Protein AF-A0A7S4Q7N1-F1 (afdb_monomer_lite)

Structure (mmCIF, N/CA/C/O backbone):
data_AF-A0A7S4Q7N1-F1
#
_entry.id   AF-A0A7S4Q7N1-F1
#
loop_
_atom_site.group_PDB
_atom_site.id
_atom_site.type_symbol
_atom_site.label_atom_id
_atom_site.label_alt_id
_atom_site.label_comp_id
_atom_site.label_asym_id
_atom_site.label_entity_id
_atom_site.label_seq_id
_atom_site.pdbx_PDB_ins_code
_atom_site.Cartn_x
_atom_site.Cartn_y
_atom_site.Cartn_z
_atom_site.occupancy
_atom_site.B_iso_or_equiv
_atom_site.auth_seq_id
_atom_site.auth_comp_id
_atom_site.auth_asym_id
_atom_site.auth_atom_id
_atom_site.pdbx_PDB_model_num
ATOM 1 N N . ASN A 1 1 ? 5.686 21.130 -49.879 1.00 74.50 1 ASN A N 1
ATOM 2 C CA . ASN A 1 1 ? 5.325 19.718 -49.635 1.00 74.50 1 ASN A CA 1
ATOM 3 C C . ASN A 1 1 ? 6.150 19.139 -48.508 1.00 74.50 1 ASN A C 1
ATOM 5 O O . ASN A 1 1 ? 7.358 18.974 -48.653 1.00 74.50 1 ASN A O 1
ATOM 9 N N . VAL A 1 2 ? 5.500 18.825 -47.394 1.00 86.25 2 VAL A N 1
ATOM 10 C CA . VAL A 1 2 ? 6.123 18.150 -46.251 1.00 86.25 2 VAL A CA 1
ATOM 11 C C . VAL A 1 2 ? 6.471 16.712 -46.633 1.00 86.25 2 VAL A C 1
ATOM 13 O O . VAL A 1 2 ? 5.624 15.961 -47.118 1.00 86.25 2 VAL A O 1
ATOM 16 N N . SER A 1 3 ? 7.726 16.316 -46.416 1.00 91.81 3 SER A N 1
ATOM 17 C CA . SER A 1 3 ? 8.141 14.916 -46.527 1.00 91.81 3 SER A CA 1
ATOM 18 C C . SER A 1 3 ? 7.832 14.152 -45.236 1.00 91.81 3 SER A C 1
ATOM 20 O O . SER A 1 3 ? 7.686 14.745 -44.166 1.00 91.81 3 SER A O 1
ATOM 22 N N . ARG A 1 4 ? 7.817 12.815 -45.309 1.00 90.56 4 ARG A N 1
ATOM 23 C CA . ARG A 1 4 ? 7.692 11.955 -44.121 1.00 90.56 4 ARG A CA 1
ATOM 24 C C . ARG A 1 4 ? 8.751 12.284 -43.061 1.00 90.56 4 ARG A C 1
ATOM 26 O O . ARG A 1 4 ? 8.443 12.287 -41.875 1.00 90.56 4 ARG A O 1
ATOM 33 N N . ASN A 1 5 ? 9.977 12.580 -43.496 1.00 92.62 5 ASN A N 1
ATOM 34 C CA . ASN A 1 5 ? 11.089 12.906 -42.605 1.00 92.62 5 ASN A CA 1
ATOM 35 C C . ASN A 1 5 ? 10.894 14.274 -41.940 1.00 92.62 5 ASN A C 1
ATOM 37 O O . ASN A 1 5 ? 11.174 14.409 -40.755 1.00 92.62 5 ASN A O 1
ATOM 41 N N . CYS A 1 6 ? 10.362 15.263 -42.670 1.00 91.00 6 CYS A N 1
ATOM 42 C CA . CYS A 1 6 ? 10.021 16.571 -42.105 1.00 91.00 6 CYS A CA 1
ATOM 43 C C . CYS A 1 6 ? 8.947 16.436 -41.020 1.00 91.00 6 CYS A C 1
ATOM 45 O O . CYS A 1 6 ? 9.112 16.974 -39.932 1.00 91.00 6 CYS A O 1
ATOM 47 N N . TYR A 1 7 ? 7.890 15.661 -41.282 1.00 91.38 7 TYR A N 1
ATOM 48 C CA . TYR A 1 7 ? 6.860 15.405 -40.277 1.00 91.38 7 TYR A CA 1
ATOM 49 C C . TYR A 1 7 ? 7.403 14.662 -39.060 1.00 91.38 7 TYR A C 1
ATOM 51 O O . TYR A 1 7 ? 7.114 15.050 -37.936 1.00 91.38 7 TYR A O 1
ATOM 59 N N . GLN A 1 8 ? 8.238 13.641 -39.265 1.00 93.25 8 GLN A N 1
ATOM 60 C CA . GLN A 1 8 ? 8.890 12.945 -38.158 1.00 93.25 8 GLN A CA 1
ATOM 61 C C . GLN A 1 8 ? 9.752 13.893 -37.311 1.00 93.25 8 GLN A C 1
ATOM 63 O O . GLN A 1 8 ? 9.758 13.759 -36.091 1.00 93.25 8 GLN A O 1
ATOM 68 N N . ALA A 1 9 ? 10.486 14.815 -37.940 1.00 91.88 9 ALA A N 1
ATOM 69 C CA . ALA A 1 9 ? 11.325 15.779 -37.236 1.00 91.88 9 ALA A CA 1
ATOM 70 C C . ALA A 1 9 ? 10.483 16.735 -36.378 1.00 91.88 9 ALA A C 1
ATOM 72 O O . ALA A 1 9 ? 10.693 16.786 -35.171 1.00 91.88 9 ALA A O 1
ATOM 73 N N . VAL A 1 10 ? 9.477 17.388 -36.974 1.00 90.12 10 VAL A N 1
ATOM 74 C CA . VAL A 1 10 ? 8.550 18.289 -36.258 1.00 90.12 10 VAL A CA 1
ATOM 75 C C . VAL A 1 10 ? 7.810 17.551 -35.143 1.00 90.12 10 VAL A C 1
ATOM 77 O O . VAL A 1 10 ? 7.649 18.059 -34.039 1.00 90.12 10 VAL A O 1
ATOM 80 N N . TRP A 1 11 ? 7.394 16.311 -35.396 1.00 91.44 11 TRP A N 1
ATOM 81 C CA . TRP A 1 11 ? 6.750 15.494 -34.379 1.00 91.44 11 TRP A CA 1
ATOM 82 C C . TRP A 1 11 ? 7.676 15.225 -33.192 1.00 91.44 11 TRP A C 1
ATOM 84 O O . TRP A 1 11 ? 7.287 15.454 -32.054 1.00 91.44 11 TRP A O 1
ATOM 94 N N . LYS A 1 12 ? 8.907 14.767 -33.439 1.00 88.00 12 LYS A N 1
ATOM 95 C CA . LYS A 1 12 ? 9.890 14.469 -32.384 1.00 88.00 12 LYS A CA 1
ATOM 96 C C . LYS A 1 12 ? 10.340 15.692 -31.590 1.00 88.00 12 LYS A C 1
ATOM 98 O O . LYS A 1 12 ? 10.918 15.512 -30.529 1.00 88.00 12 LYS A O 1
ATOM 103 N N . GLU A 1 13 ? 10.124 16.894 -32.108 1.00 88.19 13 GLU A N 1
ATOM 104 C CA . GLU A 1 13 ? 10.397 18.143 -31.397 1.00 88.19 13 GLU A CA 1
ATOM 105 C C . GLU A 1 13 ? 9.307 18.473 -30.365 1.00 88.19 13 GLU A C 1
ATOM 107 O O . GLU A 1 13 ? 9.577 19.089 -29.334 1.00 88.19 13 GLU A O 1
ATOM 112 N N . HIS A 1 14 ? 8.063 18.057 -30.618 1.00 84.81 14 HIS A N 1
ATOM 113 C CA . HIS A 1 14 ? 6.909 18.470 -29.814 1.00 84.81 14 HIS A CA 1
ATOM 114 C C . HIS A 1 14 ? 6.226 17.329 -29.049 1.00 84.81 14 HIS A C 1
ATOM 116 O O . HIS A 1 14 ? 5.487 17.595 -28.091 1.00 84.81 14 HIS A O 1
ATOM 122 N N . CYS A 1 15 ? 6.462 16.082 -29.450 1.00 83.38 15 CYS A N 1
ATOM 123 C CA . CYS A 1 15 ? 5.737 14.899 -29.007 1.00 83.38 15 CYS A CA 1
ATOM 124 C C . CYS A 1 15 ? 6.675 13.800 -28.484 1.00 83.38 15 CYS A C 1
ATOM 126 O O . CYS A 1 15 ? 7.610 13.380 -29.161 1.00 83.38 15 CYS A O 1
ATOM 128 N N . ALA A 1 16 ? 6.321 13.246 -27.324 1.00 81.62 16 ALA A N 1
ATOM 129 C CA . ALA A 1 16 ? 7.003 12.150 -26.630 1.00 81.62 16 ALA A CA 1
ATOM 130 C C . ALA A 1 16 ? 6.598 10.734 -27.103 1.00 81.62 16 ALA A C 1
ATOM 132 O O . ALA A 1 16 ? 7.127 9.726 -26.636 1.00 81.62 16 ALA A O 1
ATOM 133 N N . THR A 1 17 ? 5.604 10.620 -27.987 1.00 80.38 17 THR A N 1
ATOM 134 C CA . THR A 1 17 ? 5.050 9.331 -28.452 1.00 80.38 17 THR A CA 1
ATOM 135 C C . THR A 1 17 ? 5.474 9.015 -29.886 1.00 80.38 17 THR A C 1
ATOM 137 O O . THR A 1 17 ? 5.684 9.935 -30.670 1.00 80.38 17 THR A O 1
ATOM 140 N N . GLU A 1 18 ? 5.508 7.747 -30.311 1.00 80.56 18 GLU A N 1
ATOM 141 C CA . GLU A 1 18 ? 5.941 7.357 -31.673 1.00 80.56 18 GLU A CA 1
ATOM 142 C C . GLU A 1 18 ? 4.778 7.172 -32.679 1.00 80.56 18 GLU A C 1
ATOM 144 O O . GLU A 1 18 ? 4.959 6.594 -33.752 1.00 80.56 18 GLU A O 1
ATOM 149 N N . TYR A 1 19 ? 3.581 7.699 -32.387 1.00 81.62 19 TYR A N 1
ATOM 150 C CA . TYR A 1 19 ? 2.383 7.572 -33.244 1.00 81.62 19 TYR A CA 1
ATOM 151 C C . TYR A 1 19 ? 2.437 8.298 -34.590 1.00 81.62 19 TYR A C 1
ATOM 153 O O . TYR A 1 19 ? 1.539 8.141 -35.421 1.00 81.62 19 TYR A O 1
ATOM 161 N N . TRP A 1 20 ? 3.494 9.066 -34.854 1.00 86.81 20 TRP A N 1
ATOM 162 C CA . TRP A 1 20 ? 3.634 9.813 -36.100 1.00 86.81 20 TRP A CA 1
ATOM 163 C C . TRP A 1 20 ? 3.539 8.917 -37.340 1.00 86.81 20 TRP A C 1
ATOM 165 O O . TRP A 1 20 ? 3.073 9.370 -38.379 1.00 86.81 20 TRP A O 1
ATOM 175 N N . GLN A 1 21 ? 3.940 7.643 -37.261 1.00 87.12 21 GLN A N 1
ATOM 176 C CA . GLN A 1 21 ? 3.854 6.726 -38.403 1.00 87.12 21 GLN A CA 1
ATOM 177 C C . GLN A 1 21 ? 2.408 6.409 -38.783 1.00 87.12 21 GLN A C 1
ATOM 179 O O . GLN A 1 21 ? 2.075 6.415 -39.969 1.00 87.12 21 GLN A O 1
ATOM 184 N N . ASP A 1 22 ? 1.565 6.158 -37.784 1.00 85.00 22 ASP A N 1
ATOM 185 C CA . ASP A 1 22 ? 0.159 5.813 -37.977 1.00 85.00 22 ASP A CA 1
ATOM 186 C C . ASP A 1 22 ? -0.614 7.026 -38.504 1.00 85.00 22 ASP A C 1
ATOM 188 O O . ASP A 1 22 ? -1.329 6.925 -39.503 1.00 85.00 22 ASP A O 1
ATOM 192 N N . ILE A 1 23 ? -0.369 8.204 -37.922 1.00 87.25 23 ILE A N 1
ATOM 193 C CA . ILE A 1 23 ? -0.980 9.464 -38.368 1.00 87.25 23 ILE A CA 1
ATOM 194 C C . ILE A 1 23 ? -0.489 9.841 -39.762 1.00 87.25 23 ILE A C 1
ATOM 196 O O . ILE A 1 23 ? -1.289 10.225 -40.608 1.00 87.25 23 ILE A O 1
ATOM 200 N N . TRP A 1 24 ? 0.806 9.682 -40.049 1.00 89.94 24 TRP A N 1
ATOM 201 C CA . TRP A 1 24 ? 1.329 9.912 -41.392 1.00 89.94 24 TRP A CA 1
ATOM 202 C C . TRP A 1 24 ? 0.653 8.992 -42.405 1.00 89.94 24 TRP A C 1
ATOM 204 O O . TRP A 1 24 ? 0.234 9.444 -43.465 1.00 89.94 24 TRP A O 1
ATOM 214 N N . LYS A 1 25 ? 0.508 7.701 -42.089 1.00 90.81 25 LYS A N 1
ATOM 215 C CA . LYS A 1 25 ? -0.147 6.738 -42.979 1.00 90.81 25 LYS A CA 1
ATOM 216 C C . LYS A 1 25 ? -1.604 7.118 -43.254 1.00 90.81 25 LYS A C 1
ATOM 218 O O . LYS A 1 25 ? -2.047 6.971 -44.391 1.00 90.81 25 LYS A O 1
ATOM 223 N N . TRP A 1 26 ? -2.318 7.602 -42.241 1.00 91.75 26 TRP A N 1
ATOM 224 C CA . TRP A 1 26 ? -3.730 7.966 -42.350 1.00 91.75 26 TRP A CA 1
ATOM 225 C C . TRP A 1 26 ? -3.951 9.333 -43.018 1.00 91.75 26 TRP A C 1
ATOM 227 O O . TRP A 1 26 ? -4.837 9.474 -43.855 1.00 91.75 26 TRP A O 1
ATOM 237 N N . GLU A 1 27 ? -3.106 10.324 -42.727 1.00 92.12 27 GLU A N 1
ATOM 238 C CA . GLU A 1 27 ? -3.301 11.719 -43.148 1.00 92.12 27 GLU A CA 1
ATOM 239 C C . GLU A 1 27 ? -2.311 12.214 -44.208 1.00 92.12 27 GLU A C 1
ATOM 241 O O . GLU A 1 27 ? -2.310 13.406 -44.520 1.00 92.12 27 GLU A O 1
ATOM 246 N N . GLN A 1 28 ? -1.466 11.351 -44.785 1.00 93.81 28 GLN A N 1
ATOM 247 C CA . GLN A 1 28 ? -0.383 11.784 -45.684 1.00 93.81 28 GLN A CA 1
ATOM 248 C C . GLN A 1 28 ? -0.843 12.733 -46.796 1.00 93.81 28 GLN A C 1
ATOM 250 O O . GLN A 1 28 ? -0.113 13.663 -47.126 1.00 93.81 28 GLN A O 1
ATOM 255 N N . SER A 1 29 ? -2.032 12.529 -47.369 1.00 93.31 29 SER A N 1
ATOM 256 C CA . SER A 1 29 ? -2.548 13.373 -48.452 1.00 93.31 29 SER A CA 1
ATOM 257 C C . SER A 1 29 ? -2.755 14.818 -47.998 1.00 93.31 29 SER A C 1
ATOM 259 O O . SER A 1 29 ? -2.394 15.735 -48.726 1.00 93.31 29 SER A O 1
ATOM 261 N N . ARG A 1 30 ? -3.264 15.014 -46.775 1.00 94.94 30 ARG A N 1
ATOM 262 C CA . ARG A 1 30 ? -3.455 16.330 -46.153 1.00 94.94 30 ARG A CA 1
ATOM 263 C C . ARG A 1 30 ? -2.124 16.911 -45.685 1.00 94.94 30 ARG A C 1
ATOM 265 O O . ARG A 1 30 ? -1.791 18.037 -46.030 1.00 94.94 30 ARG A O 1
ATOM 272 N N . LEU A 1 31 ? -1.337 16.130 -44.942 1.00 92.12 31 LEU A N 1
ATOM 273 C CA . LEU A 1 31 ? -0.071 16.589 -44.358 1.00 92.12 31 LEU A CA 1
ATOM 274 C C . LEU A 1 31 ? 0.933 17.042 -45.426 1.00 92.12 31 LEU A C 1
ATOM 276 O O . LEU A 1 31 ? 1.659 18.006 -45.214 1.00 92.12 31 LEU A O 1
ATOM 280 N N . ARG A 1 32 ? 0.954 16.392 -46.599 1.00 94.81 32 ARG A N 1
ATOM 281 C CA . ARG A 1 32 ? 1.836 16.770 -47.717 1.00 94.81 32 ARG A CA 1
ATOM 282 C C . ARG A 1 32 ? 1.521 18.141 -48.313 1.00 94.81 32 ARG A C 1
ATOM 284 O O . ARG A 1 32 ? 2.421 18.709 -48.930 1.00 94.81 32 ARG A O 1
ATOM 291 N N . GLN A 1 33 ? 0.295 18.639 -48.153 1.00 95.50 33 GLN A N 1
ATOM 292 C CA . GLN A 1 33 ? -0.137 19.938 -48.679 1.00 95.50 33 GLN A CA 1
ATOM 293 C C . GLN A 1 33 ? 0.271 21.109 -47.780 1.00 95.50 33 GLN A C 1
ATOM 295 O O . GLN A 1 33 ? 0.276 22.240 -48.250 1.00 95.50 33 GLN A O 1
ATOM 300 N N . LEU A 1 34 ? 0.650 20.845 -46.526 1.00 93.38 34 LEU A N 1
ATOM 301 C CA . LEU A 1 34 ? 1.066 21.882 -45.585 1.00 93.38 34 LEU A CA 1
ATOM 302 C C . LEU A 1 34 ? 2.470 22.414 -45.921 1.00 93.38 34 LEU A C 1
ATOM 304 O O . LEU A 1 34 ? 3.329 21.704 -46.465 1.00 93.38 34 LEU A O 1
ATOM 308 N N . THR A 1 35 ? 2.717 23.669 -45.565 1.00 93.25 35 THR A N 1
ATOM 309 C CA . THR A 1 35 ? 4.058 24.233 -45.371 1.00 93.25 35 THR A CA 1
ATOM 310 C C . THR A 1 35 ? 4.668 23.732 -44.055 1.00 93.25 35 THR A C 1
ATOM 312 O O . THR A 1 35 ? 4.003 23.071 -43.257 1.00 93.25 35 THR A O 1
ATOM 315 N N . LEU A 1 36 ? 5.956 24.001 -43.813 1.00 88.88 36 LEU A N 1
ATOM 316 C CA . LEU A 1 36 ? 6.604 23.593 -42.559 1.00 88.88 36 LEU A CA 1
ATOM 317 C C . LEU A 1 36 ? 6.014 24.332 -41.346 1.00 88.88 36 LEU A C 1
ATOM 319 O O . LEU A 1 36 ? 5.784 23.708 -40.313 1.00 88.88 36 LEU A O 1
ATOM 323 N N . GLU A 1 37 ? 5.723 25.626 -41.492 1.00 90.19 37 GLU A N 1
ATOM 324 C CA . GLU A 1 37 ? 5.090 26.442 -40.448 1.00 90.19 37 GLU A CA 1
ATOM 325 C C . GLU A 1 37 ? 3.665 25.962 -40.154 1.00 90.19 37 GLU A C 1
ATOM 327 O O . GLU A 1 37 ? 3.311 25.747 -38.996 1.00 90.19 37 GLU A O 1
ATOM 332 N N . GLU A 1 38 ? 2.870 25.690 -41.193 1.00 93.25 38 GLU A N 1
ATOM 333 C CA . GLU A 1 38 ? 1.525 25.125 -41.034 1.00 93.25 38 GLU A CA 1
ATOM 334 C C . GLU A 1 38 ? 1.556 23.722 -40.422 1.00 93.25 38 GLU A C 1
ATOM 336 O O . GLU A 1 38 ? 0.664 23.368 -39.658 1.00 93.25 38 GLU A O 1
ATOM 341 N N . LEU A 1 39 ? 2.580 22.915 -40.719 1.00 90.44 39 LEU A N 1
ATOM 342 C CA . LEU A 1 39 ? 2.753 21.598 -40.112 1.00 90.44 39 LEU A CA 1
ATOM 343 C C . LEU A 1 39 ? 3.079 21.694 -38.621 1.00 90.44 39 LEU A C 1
ATOM 345 O O . LEU A 1 39 ? 2.520 20.936 -37.825 1.00 90.44 39 LEU A O 1
ATOM 349 N N . ALA A 1 40 ? 3.978 22.603 -38.243 1.00 88.12 40 ALA A N 1
ATOM 350 C CA . ALA A 1 40 ? 4.299 22.864 -36.846 1.00 88.12 40 ALA A CA 1
ATOM 351 C C . ALA A 1 40 ? 3.054 23.366 -36.100 1.00 88.12 40 ALA A C 1
ATOM 353 O O . ALA A 1 40 ? 2.696 22.815 -35.059 1.00 88.12 40 ALA A O 1
ATOM 354 N N . ALA A 1 41 ? 2.316 24.314 -36.685 1.00 89.56 41 ALA A N 1
ATOM 355 C CA . ALA A 1 41 ? 1.059 24.813 -36.136 1.00 89.56 41 ALA A CA 1
ATOM 356 C C . ALA A 1 41 ? -0.033 23.726 -36.043 1.00 89.56 41 ALA A C 1
ATOM 358 O O . ALA A 1 41 ? -0.726 23.640 -35.028 1.00 89.56 41 ALA A O 1
ATOM 359 N N . ASP A 1 42 ? -0.183 22.850 -37.045 1.00 89.69 42 ASP A N 1
ATOM 360 C CA . ASP A 1 42 ? -1.119 21.710 -37.010 1.00 89.69 42 ASP A CA 1
ATOM 361 C C . ASP A 1 42 ? -0.740 20.711 -35.910 1.00 89.69 42 ASP A C 1
ATOM 363 O O . ASP A 1 42 ? -1.604 20.230 -35.176 1.00 89.69 42 ASP A O 1
ATOM 367 N N . THR A 1 43 ? 0.557 20.437 -35.754 1.00 84.94 43 THR A N 1
ATOM 368 C CA . THR A 1 43 ? 1.076 19.526 -34.725 1.00 84.94 43 THR A CA 1
ATOM 369 C C . THR A 1 43 ? 0.848 20.094 -33.326 1.00 84.94 43 THR A C 1
ATOM 371 O O . THR A 1 43 ? 0.394 19.367 -32.447 1.00 84.94 43 THR A O 1
ATOM 374 N N . LEU A 1 44 ? 1.088 21.393 -33.123 1.00 84.56 44 LEU A N 1
ATOM 375 C CA . LEU A 1 44 ? 0.874 22.077 -31.845 1.00 84.56 44 LEU A CA 1
ATOM 376 C C . LEU A 1 44 ? -0.616 22.226 -31.504 1.00 84.56 44 LEU A C 1
ATOM 378 O O . LEU A 1 44 ? -1.023 21.904 -30.390 1.00 84.56 44 LEU A O 1
ATOM 382 N N . SER A 1 45 ? -1.449 22.649 -32.458 1.00 85.69 45 SER A N 1
ATOM 383 C CA . SER A 1 45 ? -2.892 22.850 -32.237 1.00 85.69 45 SER A CA 1
ATOM 384 C C . SER A 1 45 ? -3.640 21.550 -31.947 1.00 85.69 45 SER A C 1
ATOM 386 O O . SER A 1 45 ? -4.616 21.545 -31.199 1.00 85.69 45 SER A O 1
ATOM 388 N N . ARG A 1 46 ? -3.168 20.426 -32.494 1.00 81.12 46 ARG A N 1
ATOM 389 C CA . ARG A 1 46 ? -3.754 19.096 -32.275 1.00 81.12 46 ARG A CA 1
ATOM 390 C C . ARG A 1 46 ? -2.938 18.237 -31.309 1.00 81.12 46 ARG A C 1
ATOM 392 O O . ARG A 1 46 ? -3.247 17.055 -31.157 1.00 81.12 46 ARG A O 1
ATOM 399 N N . ARG A 1 47 ? -1.932 18.816 -30.638 1.00 74.06 47 ARG A N 1
ATOM 400 C CA . ARG A 1 47 ? -0.988 18.119 -29.744 1.00 74.06 47 ARG A CA 1
ATOM 401 C C . ARG A 1 47 ? -1.729 17.277 -28.713 1.00 74.06 47 ARG A C 1
ATOM 403 O O . ARG A 1 47 ? -1.543 16.070 -28.675 1.00 74.06 47 ARG A O 1
ATOM 410 N N . HIS A 1 48 ? -2.672 17.884 -27.993 1.00 67.50 48 HIS A N 1
ATOM 411 C CA . HIS A 1 48 ? -3.451 17.231 -26.932 1.00 67.50 48 HIS A CA 1
ATOM 412 C C . HIS A 1 48 ? -4.322 16.054 -27.399 1.00 67.50 48 HIS A C 1
ATOM 414 O O . HIS A 1 48 ? -4.691 15.216 -26.586 1.00 67.50 48 HIS A O 1
ATOM 420 N N . GLN A 1 49 ? -4.660 15.985 -28.689 1.00 72.44 49 GLN A N 1
ATOM 421 C CA . GLN A 1 49 ? -5.473 14.903 -29.257 1.00 72.44 49 GLN A CA 1
ATOM 422 C C . GLN A 1 49 ? -4.627 13.799 -29.896 1.00 72.44 49 GLN A C 1
ATOM 424 O O . GLN A 1 49 ? -5.145 12.727 -30.197 1.00 72.44 49 GLN A O 1
ATOM 429 N N . ARG A 1 50 ? -3.350 14.076 -30.180 1.00 73.25 50 ARG A N 1
ATOM 430 C CA . ARG A 1 50 ? -2.526 13.242 -31.062 1.00 73.25 50 ARG A CA 1
ATOM 431 C C . ARG A 1 50 ? -1.258 12.715 -30.409 1.00 73.25 50 ARG A C 1
ATOM 433 O O . ARG A 1 50 ? -0.720 11.722 -30.892 1.00 73.25 50 ARG A O 1
ATOM 440 N N . CYS A 1 51 ? -0.746 13.366 -29.368 1.00 80.06 51 CYS A N 1
ATOM 441 C CA . CYS A 1 51 ? 0.492 12.950 -28.728 1.00 80.06 51 CYS A CA 1
ATOM 442 C C . CYS A 1 51 ? 0.625 13.452 -27.289 1.00 80.06 51 CYS A C 1
ATOM 444 O O . CYS A 1 51 ? -0.018 14.416 -26.878 1.00 80.06 51 CYS A O 1
ATOM 446 N N . ILE A 1 52 ? 1.524 12.822 -26.532 1.00 80.88 52 ILE A N 1
ATOM 447 C CA . ILE A 1 52 ? 1.907 13.323 -25.212 1.00 80.88 52 ILE A CA 1
ATOM 448 C C . ILE A 1 52 ? 2.999 14.384 -25.390 1.00 80.88 52 ILE A C 1
ATOM 450 O O . ILE A 1 52 ? 3.994 14.124 -26.071 1.00 80.88 52 ILE A O 1
ATOM 454 N N . PRO A 1 53 ? 2.838 15.575 -24.800 1.00 84.25 53 PRO A N 1
ATOM 455 C CA . PRO A 1 53 ? 3.848 16.621 -24.835 1.00 84.25 53 PRO A CA 1
ATOM 456 C C . PRO A 1 53 ? 5.108 16.213 -24.036 1.00 84.25 53 PRO A C 1
ATOM 458 O O . PRO A 1 53 ? 4.986 15.498 -23.048 1.00 84.25 53 PRO A O 1
ATOM 461 N N . HIS A 1 54 ? 6.324 16.640 -24.413 1.00 79.50 54 HIS A N 1
ATOM 462 C CA . HIS A 1 54 ? 7.554 16.288 -23.666 1.00 79.50 54 HIS A CA 1
ATOM 463 C C . HIS A 1 54 ? 7.503 16.682 -22.182 1.00 79.50 54 HIS A C 1
ATOM 465 O O . HIS A 1 54 ? 7.958 15.936 -21.319 1.00 79.50 54 HIS A O 1
ATOM 471 N N . ASP A 1 55 ? 6.898 17.824 -21.879 1.00 81.31 55 ASP A N 1
ATOM 472 C CA . ASP A 1 55 ? 6.576 18.287 -20.532 1.00 81.31 55 ASP A CA 1
ATOM 473 C C . ASP A 1 55 ? 5.605 17.339 -19.799 1.00 81.31 55 ASP A C 1
ATOM 475 O O . ASP A 1 55 ? 5.798 17.049 -18.620 1.00 81.31 55 ASP A O 1
ATOM 479 N N . GLY A 1 56 ? 4.649 16.734 -20.511 1.00 83.38 56 GLY A N 1
ATOM 480 C CA . GLY A 1 56 ? 3.771 15.677 -19.986 1.00 83.38 56 GLY A CA 1
ATOM 481 C C . GLY A 1 56 ? 4.403 14.277 -19.944 1.00 83.38 56 GLY A C 1
ATOM 482 O O . GLY A 1 56 ? 3.813 13.339 -19.399 1.00 83.38 56 GLY A O 1
ATOM 483 N N . ALA A 1 57 ? 5.608 14.091 -20.491 1.00 83.62 57 ALA A N 1
ATOM 484 C CA . ALA A 1 57 ? 6.281 12.795 -20.482 1.00 83.62 57 ALA A CA 1
ATOM 485 C C . ALA A 1 57 ? 6.774 12.408 -19.082 1.00 83.62 57 ALA A C 1
ATOM 487 O O . ALA A 1 57 ? 6.767 11.227 -18.735 1.00 83.62 57 ALA A O 1
ATOM 488 N N . GLN A 1 58 ? 7.161 13.388 -18.258 1.00 83.94 58 GLN A N 1
ATOM 489 C CA . GLN A 1 58 ? 7.525 13.146 -16.859 1.00 83.94 58 GLN A CA 1
ATOM 490 C C . GLN A 1 58 ? 6.324 12.649 -16.051 1.00 83.94 58 GLN A C 1
ATOM 492 O O . GLN A 1 58 ? 6.440 11.655 -15.336 1.00 83.94 58 GLN A O 1
ATOM 497 N N . GLU A 1 59 ? 5.161 13.281 -16.223 1.00 86.19 59 GLU A N 1
ATOM 498 C CA . GLU A 1 59 ? 3.905 12.831 -15.617 1.00 86.19 59 GLU A CA 1
ATOM 499 C C . GLU A 1 59 ? 3.545 11.418 -16.092 1.00 86.19 59 GLU A C 1
ATOM 501 O O . GLU A 1 59 ? 3.190 10.555 -15.294 1.00 86.19 59 GLU A O 1
ATOM 506 N N . SER A 1 60 ? 3.725 11.135 -17.381 1.00 86.88 60 SER A N 1
ATOM 507 C CA . SER A 1 60 ? 3.509 9.802 -17.952 1.00 86.88 60 SER A CA 1
ATOM 508 C C . SER A 1 60 ? 4.440 8.752 -17.338 1.00 86.88 60 SER A C 1
ATOM 510 O O . SER A 1 60 ? 4.001 7.668 -16.961 1.00 86.88 60 SER A O 1
ATOM 512 N N . CYS A 1 61 ? 5.722 9.074 -17.169 1.00 88.56 61 CYS A N 1
ATOM 513 C CA . CYS A 1 61 ? 6.674 8.213 -16.473 1.00 88.56 61 CYS A CA 1
ATOM 514 C C . CYS A 1 61 ? 6.265 7.975 -15.011 1.00 88.56 61 CYS A C 1
ATOM 516 O O . CYS A 1 61 ? 6.274 6.831 -14.558 1.00 88.56 61 CYS A O 1
ATOM 518 N N . ALA A 1 62 ? 5.846 9.020 -14.292 1.00 87.19 62 ALA A N 1
ATOM 519 C CA . ALA A 1 62 ? 5.352 8.896 -12.923 1.00 87.19 62 ALA A CA 1
ATOM 520 C C . ALA A 1 62 ? 4.117 7.982 -12.855 1.00 87.19 62 ALA A C 1
ATOM 522 O O . ALA A 1 62 ? 4.127 7.003 -12.110 1.00 87.19 62 ALA A O 1
ATOM 523 N N . ARG A 1 63 ? 3.116 8.213 -13.714 1.00 88.12 63 ARG A N 1
ATOM 524 C CA . ARG A 1 63 ? 1.899 7.390 -13.822 1.00 88.12 63 ARG A CA 1
ATOM 525 C C . ARG A 1 63 ? 2.207 5.929 -14.146 1.00 88.12 63 ARG A C 1
ATOM 527 O O . ARG A 1 63 ? 1.619 5.029 -13.551 1.00 88.12 63 ARG A O 1
ATOM 534 N N . LEU A 1 64 ? 3.143 5.667 -15.061 1.00 90.12 64 LEU A N 1
ATOM 535 C CA . LEU A 1 64 ? 3.577 4.303 -15.372 1.00 90.12 64 LEU A CA 1
ATOM 536 C C . LEU A 1 64 ? 4.268 3.648 -14.168 1.00 90.12 64 LEU A C 1
ATOM 538 O O . LEU A 1 64 ? 4.015 2.479 -13.878 1.00 90.12 64 LEU A O 1
ATOM 542 N N . GLY A 1 65 ? 5.121 4.390 -13.459 1.00 90.19 65 GLY A N 1
ATOM 543 C CA . GLY A 1 65 ? 5.767 3.929 -12.233 1.00 90.19 65 GLY A CA 1
ATOM 544 C C . GLY A 1 65 ? 4.758 3.580 -11.138 1.00 90.19 65 GLY A C 1
ATOM 545 O O . GLY A 1 65 ? 4.855 2.508 -10.540 1.00 90.19 65 GLY A O 1
ATOM 546 N N . GLU A 1 66 ? 3.759 4.435 -10.918 1.00 86.31 66 GLU A N 1
ATOM 547 C CA . GLU A 1 66 ? 2.653 4.202 -9.982 1.00 86.31 66 GLU A CA 1
ATOM 548 C C . GLU A 1 66 ? 1.830 2.974 -10.361 1.00 86.31 66 GLU A C 1
ATOM 550 O O . GLU A 1 66 ? 1.541 2.136 -9.507 1.00 86.31 66 GLU A O 1
ATOM 555 N N . TRP A 1 67 ? 1.509 2.812 -11.643 1.00 88.62 67 TRP A N 1
ATOM 556 C CA . TRP A 1 67 ? 0.775 1.645 -12.112 1.00 88.62 67 TRP A CA 1
ATOM 557 C C . TRP A 1 67 ? 1.573 0.344 -11.950 1.00 88.62 67 TRP A C 1
ATOM 559 O O . TRP A 1 67 ? 1.031 -0.639 -11.449 1.00 88.62 67 TRP A O 1
ATOM 569 N N . LEU A 1 68 ? 2.866 0.319 -12.303 1.00 89.00 68 LEU A N 1
ATOM 570 C CA . LEU A 1 68 ? 3.732 -0.853 -12.091 1.00 89.00 68 LEU A CA 1
ATOM 571 C C . LEU A 1 68 ? 3.845 -1.213 -10.603 1.00 89.00 68 LEU A C 1
ATOM 573 O O . LEU A 1 68 ? 3.852 -2.386 -10.230 1.00 89.00 68 LEU A O 1
ATOM 577 N N . SER A 1 69 ? 3.932 -0.184 -9.764 1.00 85.44 69 SER A N 1
ATOM 578 C CA . SER A 1 69 ? 3.949 -0.253 -8.305 1.00 85.44 69 SER A CA 1
ATOM 579 C C . SER A 1 69 ? 2.649 -0.864 -7.757 1.00 85.44 69 SER A C 1
ATOM 581 O O . SER A 1 69 ? 2.701 -1.826 -6.993 1.00 85.44 69 SER A O 1
ATOM 583 N N . TRP A 1 70 ? 1.487 -0.392 -8.215 1.00 84.31 70 TRP A N 1
ATOM 584 C CA . TRP A 1 70 ? 0.173 -0.938 -7.864 1.00 84.31 70 TRP A CA 1
ATOM 585 C C . TRP A 1 70 ? -0.022 -2.381 -8.348 1.00 84.31 70 TRP A C 1
ATOM 587 O O . TRP A 1 70 ? -0.474 -3.242 -7.591 1.00 84.31 70 TRP A O 1
ATOM 597 N N . LEU A 1 71 ? 0.381 -2.681 -9.585 1.00 83.56 71 LEU A N 1
ATOM 598 C CA . LEU A 1 71 ? 0.284 -4.023 -10.158 1.00 83.56 71 LEU A CA 1
ATOM 599 C C . LEU A 1 71 ? 1.092 -5.043 -9.344 1.00 83.56 71 LEU A C 1
ATOM 601 O O . LEU A 1 71 ? 0.650 -6.175 -9.149 1.00 83.56 71 LEU A O 1
ATOM 605 N N . ALA A 1 72 ? 2.242 -4.631 -8.806 1.00 82.94 72 ALA A N 1
ATOM 606 C CA . ALA A 1 72 ? 3.046 -5.464 -7.918 1.00 82.94 72 ALA A CA 1
ATOM 607 C C . ALA A 1 72 ? 2.363 -5.804 -6.601 1.00 82.94 72 ALA A C 1
ATOM 609 O O . ALA A 1 72 ? 2.625 -6.876 -6.052 1.00 82.94 72 ALA A O 1
ATOM 610 N N . THR A 1 73 ? 1.502 -4.925 -6.097 1.00 75.88 73 THR A N 1
ATOM 611 C CA . THR A 1 73 ? 0.677 -5.192 -4.917 1.00 75.88 73 THR A CA 1
ATOM 612 C C . THR A 1 73 ? -0.397 -6.228 -5.240 1.00 75.88 73 THR A C 1
ATOM 614 O O . THR A 1 73 ? -0.569 -7.174 -4.472 1.00 75.88 73 THR A O 1
ATOM 617 N N . LEU A 1 74 ? -1.047 -6.136 -6.405 1.00 75.75 74 LEU A N 1
ATOM 618 C CA . LEU A 1 74 ? -2.050 -7.119 -6.839 1.00 75.75 74 LEU A CA 1
ATOM 619 C C . LEU A 1 74 ? -1.462 -8.515 -7.061 1.00 75.75 74 LEU A C 1
ATOM 621 O O . LEU A 1 74 ? -1.942 -9.487 -6.484 1.00 75.75 74 LEU A O 1
ATOM 625 N N . VAL A 1 75 ? -0.379 -8.613 -7.840 1.00 75.31 75 VAL A N 1
ATOM 626 C CA . VAL A 1 75 ? 0.276 -9.900 -8.130 1.00 75.31 75 VAL A CA 1
ATOM 627 C C . VAL A 1 75 ? 0.737 -10.580 -6.841 1.00 75.31 75 VAL A C 1
ATOM 629 O O . VAL A 1 75 ? 0.598 -11.793 -6.702 1.00 75.31 75 VAL A O 1
ATOM 632 N N . HIS A 1 76 ? 1.265 -9.800 -5.896 1.00 71.00 76 HIS A N 1
ATOM 633 C CA . HIS A 1 76 ? 1.742 -10.304 -4.614 1.00 71.00 76 HIS A CA 1
ATOM 634 C C . HIS A 1 76 ? 0.607 -10.844 -3.730 1.00 71.00 76 HIS A C 1
ATOM 636 O O . HIS A 1 76 ? 0.731 -11.918 -3.147 1.00 71.00 76 HIS A O 1
ATOM 642 N N . THR A 1 77 ? -0.520 -10.133 -3.690 1.00 66.75 77 THR A N 1
ATOM 643 C CA . THR A 1 77 ? -1.702 -10.499 -2.891 1.00 66.75 77 THR A CA 1
ATOM 644 C C . THR A 1 77 ? -2.554 -11.604 -3.528 1.00 66.75 77 THR A C 1
ATOM 646 O O . THR A 1 77 ? -3.620 -11.928 -3.015 1.00 66.75 77 THR A O 1
ATOM 649 N N . GLY A 1 78 ? -2.102 -12.198 -4.641 1.00 64.94 78 GLY A N 1
ATOM 650 C CA . GLY A 1 78 ? -2.817 -13.270 -5.341 1.00 64.94 78 GLY A CA 1
ATOM 651 C C . GLY A 1 78 ? -3.996 -12.787 -6.192 1.00 64.94 78 GLY A C 1
ATOM 652 O O . GLY A 1 78 ? -4.670 -13.589 -6.841 1.00 64.94 78 GLY A O 1
ATOM 653 N N . PHE A 1 79 ? -4.233 -11.477 -6.252 1.00 67.00 79 PHE A N 1
ATOM 654 C CA . PHE A 1 79 ? -5.322 -10.901 -7.023 1.00 67.00 79 PHE A CA 1
ATOM 655 C C . PHE A 1 79 ? -4.905 -10.633 -8.472 1.00 67.00 79 PHE A C 1
ATOM 657 O O . PHE A 1 79 ? -3.877 -10.019 -8.757 1.00 67.00 79 PHE A O 1
ATOM 664 N N . LEU A 1 80 ? -5.749 -11.059 -9.411 1.00 64.00 80 LEU A N 1
ATOM 665 C CA . LEU A 1 80 ? -5.686 -10.571 -10.786 1.00 64.00 80 LEU A CA 1
ATOM 666 C C . LEU A 1 80 ? -6.475 -9.256 -10.877 1.00 64.00 80 LEU A C 1
ATOM 668 O O . LEU A 1 80 ? -7.541 -9.175 -10.261 1.00 64.00 80 LEU A O 1
ATOM 672 N N . PRO A 1 81 ? -6.014 -8.259 -11.657 1.00 61.22 81 PRO A N 1
ATOM 673 C CA . PRO A 1 81 ? -6.721 -6.986 -11.835 1.00 61.22 81 PRO A CA 1
ATOM 674 C C . PRO A 1 81 ? -8.208 -7.146 -12.196 1.00 61.22 81 PRO A C 1
ATOM 676 O O . PRO A 1 81 ? -9.056 -6.407 -11.708 1.00 61.22 81 PRO A O 1
ATOM 679 N N . GLU A 1 82 ? -8.534 -8.173 -12.984 1.00 59.34 82 GLU A N 1
ATOM 680 C CA . GLU A 1 82 ? -9.902 -8.503 -13.404 1.00 59.34 82 GLU A CA 1
ATOM 681 C C . GLU A 1 82 ? -10.821 -8.901 -12.233 1.00 59.34 82 GLU A C 1
ATOM 683 O O . GLU A 1 82 ? -12.027 -8.683 -12.295 1.00 59.34 82 GLU A O 1
ATOM 688 N N . ARG A 1 83 ? -10.270 -9.466 -11.147 1.00 56.00 83 ARG A N 1
ATOM 689 C CA . ARG A 1 83 ? -11.040 -9.909 -9.970 1.00 56.00 83 ARG A CA 1
ATOM 690 C C . ARG A 1 83 ? -11.299 -8.794 -8.960 1.00 56.00 83 ARG A C 1
ATOM 692 O O . ARG A 1 83 ? -12.220 -8.921 -8.160 1.00 56.00 83 ARG A O 1
ATOM 699 N N . THR A 1 84 ? -10.491 -7.738 -8.952 1.00 52.94 84 THR A N 1
ATOM 700 C CA . THR A 1 84 ? -10.579 -6.670 -7.942 1.00 52.94 84 THR A CA 1
ATOM 701 C C . THR A 1 84 ? -11.404 -5.474 -8.395 1.00 52.94 84 THR A C 1
ATOM 703 O O . THR A 1 84 ? -11.517 -4.511 -7.641 1.00 52.94 84 THR A O 1
ATOM 706 N N . GLY A 1 85 ? -11.965 -5.505 -9.611 1.00 54.09 85 GLY A N 1
ATOM 707 C CA . GLY A 1 85 ? -12.668 -4.356 -10.188 1.00 54.09 85 GLY A CA 1
ATOM 708 C C . GLY 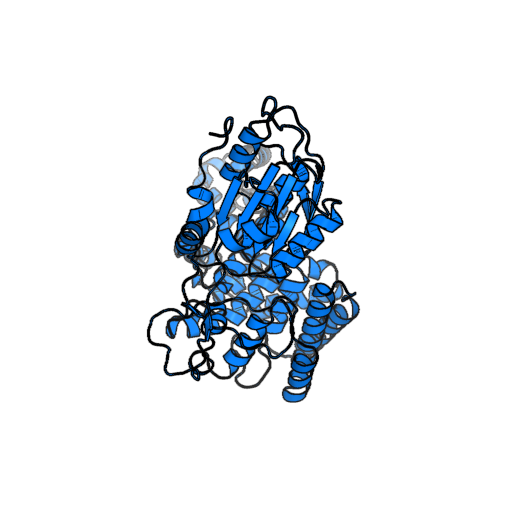A 1 85 ? -11.774 -3.120 -10.336 1.00 54.09 85 GLY A C 1
ATOM 709 O O . GLY A 1 85 ? -12.281 -2.015 -10.500 1.00 54.09 85 GLY A O 1
ATOM 710 N N . GLY A 1 86 ? -10.450 -3.290 -10.238 1.00 57.38 86 GLY A N 1
ATOM 711 C CA . GLY A 1 86 ? -9.498 -2.208 -10.417 1.00 57.38 86 GLY A CA 1
ATOM 712 C C . GLY A 1 86 ? -9.440 -1.807 -11.883 1.00 57.38 86 GLY A C 1
ATOM 713 O O . GLY A 1 86 ? -9.448 -2.669 -12.763 1.00 57.38 86 GLY A O 1
ATOM 714 N N . GLU A 1 87 ? -9.354 -0.505 -12.151 1.00 55.31 87 GLU A N 1
ATOM 715 C CA . GLU A 1 87 ? -9.134 0.003 -13.502 1.00 55.31 87 GLU A CA 1
ATOM 716 C C . GLU A 1 87 ? -7.811 -0.555 -14.044 1.00 55.31 87 GLU A C 1
ATOM 718 O O . GLU A 1 87 ? -6.714 -0.109 -13.701 1.00 55.31 87 GLU A O 1
ATOM 723 N N . THR A 1 88 ? -7.890 -1.577 -14.895 1.00 66.50 88 THR A N 1
ATOM 724 C CA . THR A 1 88 ? -6.758 -1.947 -15.739 1.00 66.50 88 THR A CA 1
ATOM 725 C C . THR A 1 88 ? -6.484 -0.776 -16.666 1.00 66.50 88 THR A C 1
ATOM 727 O O . THR A 1 88 ? -7.423 -0.309 -17.312 1.00 66.50 88 THR A O 1
ATOM 730 N N . LEU A 1 89 ? -5.225 -0.335 -16.779 1.00 77.00 89 LEU A N 1
ATOM 731 C CA . LEU A 1 89 ? -4.857 0.632 -17.813 1.00 77.00 89 LEU A CA 1
ATOM 732 C C . LEU A 1 89 ? -5.383 0.126 -19.165 1.00 77.00 89 LEU A C 1
ATOM 734 O O . LEU A 1 89 ? -5.010 -0.983 -19.578 1.00 77.00 89 LEU A O 1
ATOM 738 N N . PRO A 1 90 ? -6.243 0.899 -19.854 1.00 83.88 90 PRO A N 1
ATOM 739 C CA . PRO A 1 90 ? -6.666 0.572 -21.202 1.00 83.88 90 PRO A CA 1
ATOM 740 C C . PRO A 1 90 ? -5.441 0.311 -22.075 1.00 83.88 90 PRO A C 1
ATOM 742 O O . PRO A 1 90 ? -4.402 0.955 -21.912 1.00 83.88 90 PRO A O 1
ATOM 745 N N . ALA A 1 91 ? -5.551 -0.632 -23.011 1.00 83.81 91 ALA A N 1
ATOM 746 C CA . ALA A 1 91 ? -4.416 -1.022 -23.843 1.00 83.81 91 ALA A CA 1
ATOM 747 C C . ALA A 1 91 ? -3.769 0.193 -24.531 1.00 83.81 91 ALA A C 1
ATOM 749 O O . ALA A 1 91 ? -2.550 0.311 -24.527 1.00 83.81 91 ALA A O 1
ATOM 750 N N . GLU A 1 92 ? -4.581 1.117 -25.042 1.00 82.62 92 GLU A N 1
ATOM 751 C CA . GLU A 1 92 ? -4.128 2.357 -25.683 1.00 82.62 92 GLU A CA 1
ATOM 752 C C . GLU A 1 92 ? -3.280 3.219 -24.739 1.00 82.62 92 GLU A C 1
ATOM 754 O O . GLU A 1 92 ? -2.143 3.545 -25.076 1.00 82.62 92 GLU A O 1
ATOM 759 N N . GLN A 1 93 ? -3.751 3.448 -23.508 1.00 86.69 93 GLN A N 1
ATOM 760 C CA . GLN A 1 93 ? -2.983 4.183 -22.498 1.00 86.69 93 GLN A CA 1
ATOM 761 C C . GLN A 1 93 ? -1.655 3.489 -22.170 1.00 86.69 93 GLN A C 1
ATOM 763 O O . GLN A 1 93 ? -0.633 4.153 -22.017 1.00 86.69 93 GLN A O 1
ATOM 768 N N . LEU A 1 94 ? -1.624 2.153 -22.095 1.00 85.94 94 LEU A N 1
ATOM 769 C CA . LEU A 1 94 ? -0.370 1.430 -21.867 1.00 85.94 94 LEU A CA 1
ATOM 770 C C . LEU A 1 94 ? 0.635 1.651 -23.008 1.00 85.94 94 LEU A C 1
ATOM 772 O O . LEU A 1 94 ? 1.834 1.730 -22.743 1.00 85.94 94 LEU A O 1
ATOM 776 N N . ALA A 1 95 ? 0.183 1.748 -24.262 1.00 83.69 95 ALA A N 1
ATOM 777 C CA . ALA A 1 95 ? 1.082 2.055 -25.373 1.00 83.69 95 ALA A CA 1
ATOM 778 C C . ALA A 1 95 ? 1.617 3.483 -25.312 1.00 83.69 95 ALA A C 1
ATOM 780 O O . ALA A 1 95 ? 2.821 3.659 -25.504 1.00 83.69 95 ALA A O 1
ATOM 781 N N . ASP A 1 96 ? 0.773 4.463 -24.982 1.00 84.94 96 ASP A N 1
ATOM 782 C CA . ASP A 1 96 ? 1.201 5.856 -24.820 1.00 84.94 96 ASP A CA 1
ATOM 783 C C . ASP A 1 96 ? 2.306 5.957 -23.763 1.00 84.94 96 ASP A C 1
ATOM 785 O O . ASP A 1 96 ? 3.375 6.530 -23.996 1.00 84.94 96 ASP A O 1
ATOM 789 N N . LEU A 1 97 ? 2.075 5.313 -22.616 1.00 88.38 97 LEU A N 1
ATOM 790 C CA . LEU A 1 97 ? 3.021 5.257 -21.509 1.00 88.38 97 LEU A CA 1
ATOM 791 C C . LEU A 1 97 ? 4.300 4.499 -21.886 1.00 88.38 97 LEU A C 1
ATOM 793 O O . LEU A 1 97 ? 5.390 4.921 -21.509 1.00 88.38 97 LEU A O 1
ATOM 797 N N . ALA A 1 98 ? 4.201 3.401 -22.640 1.00 87.19 98 ALA A N 1
ATOM 798 C CA . ALA A 1 98 ? 5.358 2.613 -23.066 1.00 87.19 98 ALA A CA 1
ATOM 799 C C . ALA A 1 98 ? 6.261 3.365 -24.055 1.00 87.19 98 ALA A C 1
ATOM 801 O O . ALA A 1 98 ? 7.489 3.255 -23.963 1.00 87.19 98 ALA A O 1
ATOM 802 N N . ASP A 1 99 ? 5.662 4.104 -24.992 1.00 85.38 99 ASP A N 1
ATOM 803 C CA . ASP A 1 99 ? 6.365 4.957 -25.949 1.00 85.38 99 ASP A CA 1
ATOM 804 C C . ASP A 1 99 ? 7.038 6.131 -25.229 1.00 85.38 99 ASP A C 1
ATOM 806 O O . ASP A 1 99 ? 8.247 6.321 -25.378 1.00 85.38 99 ASP A O 1
ATOM 810 N N . SER A 1 100 ? 6.287 6.847 -24.382 1.00 87.12 100 SER A N 1
ATOM 811 C CA . SER A 1 100 ? 6.826 7.932 -23.554 1.00 87.12 100 SER A CA 1
ATOM 812 C C . SER A 1 100 ? 7.977 7.427 -22.687 1.00 87.12 100 SER A C 1
ATOM 814 O O . SER A 1 100 ? 9.039 8.048 -22.615 1.00 87.12 100 SER A O 1
ATOM 816 N N . ALA A 1 101 ? 7.824 6.245 -22.083 1.00 88.56 101 ALA A N 1
ATOM 817 C CA . ALA A 1 101 ? 8.867 5.668 -21.256 1.00 88.56 101 ALA A CA 1
ATOM 818 C C . ALA A 1 101 ? 10.118 5.294 -22.039 1.00 88.56 101 ALA A C 1
ATOM 820 O O . ALA A 1 101 ? 11.230 5.499 -21.558 1.00 88.56 101 ALA A O 1
ATOM 821 N N . ARG A 1 102 ? 9.968 4.802 -23.269 1.00 88.25 102 ARG A N 1
ATOM 822 C CA . ARG A 1 102 ? 11.110 4.504 -24.135 1.00 88.25 102 ARG A CA 1
ATOM 823 C C . ARG A 1 102 ? 11.976 5.739 -24.383 1.00 88.25 102 ARG A C 1
ATOM 825 O O . ARG A 1 102 ? 13.195 5.605 -24.447 1.00 88.25 102 ARG A O 1
ATOM 832 N N . GLN A 1 103 ? 11.349 6.901 -24.548 1.00 84.25 103 GLN A N 1
ATOM 833 C CA . GLN A 1 103 ? 12.039 8.149 -24.867 1.00 84.25 103 GLN A CA 1
ATOM 834 C C . GLN A 1 103 ? 12.560 8.878 -23.619 1.00 84.25 103 GLN A C 1
ATOM 836 O O . GLN A 1 103 ? 13.656 9.433 -23.659 1.00 84.25 103 GLN A O 1
ATOM 841 N N . HIS A 1 104 ? 11.811 8.851 -22.512 1.00 86.19 104 HIS A N 1
ATOM 842 C CA . HIS A 1 104 ? 12.056 9.733 -21.363 1.00 86.19 104 HIS A CA 1
ATOM 843 C C . HIS A 1 104 ? 12.435 9.021 -20.063 1.00 86.19 104 HIS A C 1
ATOM 845 O O . HIS A 1 104 ? 13.124 9.603 -19.229 1.00 86.19 104 HIS A O 1
ATOM 851 N N . CYS A 1 105 ? 12.039 7.763 -19.880 1.00 87.88 105 CYS A N 1
ATOM 852 C CA . CYS A 1 105 ? 12.366 6.978 -18.690 1.00 87.88 105 CYS A CA 1
ATOM 853 C C . CYS A 1 105 ? 12.729 5.544 -19.079 1.00 87.88 105 CYS A C 1
ATOM 855 O O . CYS A 1 105 ? 12.003 4.584 -18.816 1.00 87.88 105 CYS A O 1
ATOM 857 N N . GLY A 1 106 ? 13.898 5.397 -19.714 1.00 87.44 106 GLY A N 1
ATOM 858 C CA . GLY A 1 106 ? 14.343 4.130 -20.298 1.00 87.44 106 GLY A CA 1
ATOM 859 C C . GLY A 1 106 ? 14.326 2.944 -19.326 1.00 87.44 106 GLY A C 1
ATOM 860 O O . GLY A 1 106 ? 14.065 1.817 -19.743 1.00 87.44 106 GLY A O 1
ATOM 861 N N . TRP A 1 107 ? 14.519 3.172 -18.024 1.00 86.81 107 TRP A N 1
ATOM 862 C CA . TRP A 1 107 ? 14.415 2.105 -17.029 1.00 86.81 107 TRP A CA 1
ATOM 863 C C . TRP A 1 107 ? 12.979 1.596 -16.837 1.00 86.81 107 TRP A C 1
ATOM 865 O O . TRP A 1 107 ? 12.798 0.386 -16.710 1.00 86.81 107 TRP A O 1
ATOM 875 N N . LEU A 1 108 ? 11.959 2.465 -16.891 1.00 89.62 108 LEU A N 1
ATOM 876 C CA . LEU A 1 108 ? 10.547 2.064 -16.838 1.00 89.62 108 LEU A CA 1
ATOM 877 C C . LEU A 1 108 ? 10.169 1.259 -18.074 1.00 89.62 108 LEU A C 1
ATOM 879 O O . LEU A 1 108 ? 9.458 0.262 -17.970 1.00 89.62 108 LEU A O 1
ATOM 883 N N . HIS A 1 109 ? 10.700 1.640 -19.236 1.00 90.44 109 HIS A N 1
ATOM 884 C CA . HIS A 1 109 ? 10.538 0.861 -20.459 1.00 90.44 109 HIS A CA 1
ATOM 885 C C . HIS A 1 109 ? 11.136 -0.548 -20.318 1.00 90.44 109 HIS A C 1
ATOM 887 O O . HIS A 1 109 ? 10.499 -1.540 -20.680 1.00 90.44 109 HIS A O 1
ATOM 893 N N . VAL A 1 110 ? 12.333 -0.663 -19.730 1.00 89.56 110 VAL A N 1
ATOM 894 C CA . VAL A 1 110 ? 12.952 -1.963 -19.431 1.00 89.56 110 VAL A CA 1
ATOM 895 C C . VAL A 1 110 ? 12.132 -2.749 -18.406 1.00 89.56 110 VAL A C 1
ATOM 897 O O . VAL A 1 110 ? 11.902 -3.942 -18.609 1.00 89.56 110 VAL A O 1
ATOM 900 N N . ALA A 1 111 ? 11.647 -2.105 -17.343 1.00 89.44 111 ALA A N 1
ATOM 901 C CA . ALA A 1 111 ? 10.806 -2.726 -16.323 1.00 89.44 111 ALA A CA 1
ATOM 902 C C . ALA A 1 111 ? 9.495 -3.266 -16.923 1.00 89.44 111 ALA A C 1
ATOM 904 O O . ALA A 1 111 ? 9.120 -4.414 -16.679 1.00 89.44 111 ALA A O 1
ATOM 905 N N . LEU A 1 112 ? 8.851 -2.501 -17.805 1.00 90.44 112 LEU A N 1
ATOM 906 C CA . LEU A 1 112 ? 7.683 -2.954 -18.553 1.00 90.44 112 LEU A CA 1
ATOM 907 C C . LEU A 1 112 ? 8.014 -4.154 -19.458 1.00 90.44 112 LEU A C 1
ATOM 909 O O . LEU A 1 112 ? 7.252 -5.119 -19.513 1.00 90.44 112 LEU A O 1
ATOM 913 N N . GLY A 1 113 ? 9.174 -4.149 -20.119 1.00 91.00 113 GLY A N 1
ATOM 914 C CA . GLY A 1 113 ? 9.668 -5.302 -20.877 1.00 91.00 113 GLY A CA 1
ATOM 915 C C . GLY A 1 113 ? 9.879 -6.551 -20.010 1.00 91.00 113 GLY A C 1
ATOM 916 O O . GLY A 1 113 ? 9.510 -7.655 -20.417 1.00 91.00 113 GLY A O 1
ATOM 917 N N . VAL A 1 114 ? 10.415 -6.396 -18.790 1.00 88.75 114 VAL A N 1
ATOM 918 C CA . VAL A 1 114 ? 10.521 -7.491 -17.807 1.00 88.75 114 VAL A CA 1
ATOM 919 C C . VAL A 1 114 ? 9.137 -8.030 -17.471 1.00 88.75 114 VAL A C 1
ATOM 921 O O . VAL A 1 114 ? 8.950 -9.244 -17.524 1.00 88.75 114 VAL A O 1
ATOM 924 N N . LEU A 1 115 ? 8.173 -7.157 -17.171 1.00 88.38 115 LEU A N 1
ATOM 925 C CA . LEU A 1 115 ? 6.805 -7.546 -16.832 1.00 88.38 115 LEU A CA 1
ATOM 926 C C . LEU A 1 115 ? 6.162 -8.366 -17.959 1.00 88.38 115 LEU A C 1
ATOM 928 O O . LEU A 1 115 ? 5.714 -9.484 -17.719 1.00 88.38 115 LEU A O 1
ATOM 932 N N . VAL A 1 116 ? 6.201 -7.865 -19.199 1.00 89.94 116 VAL A N 1
ATOM 933 C CA . VAL A 1 116 ? 5.636 -8.536 -20.387 1.00 89.94 116 VAL A CA 1
ATOM 934 C C . VAL A 1 116 ? 6.214 -9.942 -20.585 1.00 89.94 116 VAL A C 1
ATOM 936 O O . VAL A 1 116 ? 5.518 -10.840 -21.057 1.00 89.94 116 VAL A O 1
ATOM 939 N N . GLN A 1 117 ? 7.487 -10.152 -20.240 1.00 87.75 117 GLN A N 1
ATOM 940 C CA . GLN A 1 117 ? 8.168 -11.434 -20.436 1.00 87.75 117 GLN A CA 1
ATOM 941 C C . GLN A 1 117 ? 8.087 -12.373 -19.230 1.00 87.75 117 GLN A C 1
ATOM 943 O O . GLN A 1 117 ? 8.131 -13.593 -19.391 1.00 87.75 117 GLN A O 1
ATOM 948 N N . ALA A 1 118 ? 8.071 -11.835 -18.014 1.00 84.88 118 ALA A N 1
ATOM 949 C CA . ALA A 1 118 ? 8.115 -12.623 -16.789 1.00 84.88 118 ALA A CA 1
ATOM 950 C C . ALA A 1 118 ? 6.722 -12.913 -16.235 1.00 84.88 118 ALA A C 1
ATOM 952 O O . ALA A 1 118 ? 6.532 -13.997 -15.684 1.00 84.88 118 ALA A O 1
ATOM 953 N N . VAL A 1 119 ? 5.771 -11.993 -16.410 1.00 86.94 119 VAL A N 1
ATOM 954 C CA . VAL A 1 119 ? 4.418 -12.039 -15.834 1.00 86.94 119 VAL A CA 1
ATOM 955 C C . VAL A 1 119 ? 3.368 -11.551 -16.855 1.00 86.94 119 VAL A C 1
ATOM 957 O O . VAL A 1 119 ? 2.634 -10.601 -16.582 1.00 86.94 119 VAL A O 1
ATOM 960 N N . PRO A 1 120 ? 3.282 -12.151 -18.061 1.00 88.81 120 PRO A N 1
ATOM 961 C CA . PRO A 1 120 ? 2.319 -11.721 -19.080 1.00 88.81 120 PRO A CA 1
ATOM 962 C C . PRO A 1 120 ? 0.859 -11.794 -18.611 1.00 88.81 120 PRO A C 1
ATOM 964 O O . PRO A 1 120 ? 0.037 -11.041 -19.118 1.00 88.81 120 PRO A O 1
ATOM 967 N N . GLU A 1 121 ? 0.538 -12.659 -17.644 1.00 85.62 121 GLU A N 1
ATOM 968 C CA . GLU A 1 121 ? -0.797 -12.773 -17.043 1.00 85.62 121 GLU A CA 1
ATOM 969 C C . GLU A 1 121 ? -1.218 -11.557 -16.201 1.00 85.62 121 GLU A C 1
ATOM 971 O O . GLU A 1 121 ? -2.378 -11.453 -15.822 1.00 85.62 121 GLU A O 1
ATOM 976 N N . ALA A 1 122 ? -0.295 -10.640 -15.895 1.00 83.56 122 ALA A N 1
ATOM 977 C CA . ALA A 1 122 ? -0.614 -9.388 -15.211 1.00 83.56 122 ALA A CA 1
ATOM 978 C C . ALA A 1 122 ? -1.201 -8.324 -16.164 1.00 83.56 122 ALA A C 1
ATOM 980 O O . ALA A 1 122 ? -1.604 -7.251 -15.721 1.00 83.56 122 ALA A O 1
ATOM 981 N N . LEU A 1 123 ? -1.229 -8.602 -17.473 1.00 85.50 123 LEU A N 1
ATOM 982 C CA . LEU A 1 123 ? -1.761 -7.726 -18.514 1.00 85.50 123 LEU A CA 1
ATOM 983 C C . LEU A 1 123 ? -3.014 -8.346 -19.134 1.00 85.50 123 LEU A C 1
ATOM 985 O O . LEU A 1 123 ? -3.052 -9.548 -19.391 1.00 85.50 123 LEU A O 1
ATOM 989 N N . SER A 1 124 ? -3.995 -7.510 -19.479 1.00 85.19 124 SER A N 1
ATOM 990 C CA . SER A 1 124 ? -5.121 -7.951 -20.306 1.00 85.19 124 SER A CA 1
ATOM 991 C C . SER A 1 124 ? -4.635 -8.407 -21.689 1.00 85.19 124 SER A C 1
ATOM 993 O O . SER A 1 124 ? -3.605 -7.943 -22.195 1.00 85.19 124 SER A O 1
ATOM 995 N N . ALA A 1 125 ? -5.381 -9.299 -22.347 1.00 88.81 125 ALA A N 1
ATOM 996 C CA . ALA A 1 125 ? -5.003 -9.798 -23.672 1.00 88.81 125 ALA A CA 1
ATOM 997 C C . ALA A 1 125 ? -4.782 -8.676 -24.721 1.00 88.81 125 ALA A C 1
ATOM 999 O O . ALA A 1 125 ? -3.770 -8.735 -25.435 1.00 88.81 125 ALA A O 1
ATOM 1000 N N . PRO A 1 126 ? -5.624 -7.619 -24.800 1.00 90.06 126 PRO A N 1
ATOM 1001 C CA . PRO A 1 126 ? -5.377 -6.484 -25.693 1.00 90.06 126 PRO A CA 1
ATOM 1002 C C . PRO A 1 126 ? -4.078 -5.733 -25.369 1.00 90.06 126 PRO A C 1
ATOM 1004 O O . PRO A 1 126 ? -3.289 -5.447 -26.276 1.00 90.06 126 PRO A O 1
ATOM 1007 N N . ALA A 1 127 ? -3.815 -5.471 -24.084 1.00 88.38 127 ALA A N 1
ATOM 1008 C CA . ALA A 1 127 ? -2.611 -4.783 -23.622 1.00 88.38 127 ALA A CA 1
ATOM 1009 C C . ALA A 1 127 ? -1.344 -5.590 -23.940 1.00 88.38 127 ALA A C 1
ATOM 1011 O O . ALA A 1 127 ? -0.380 -5.057 -24.494 1.00 88.38 127 ALA A O 1
ATOM 1012 N N . LEU A 1 128 ? -1.366 -6.901 -23.689 1.00 89.38 128 LEU A N 1
ATOM 1013 C CA . LEU A 1 128 ? -0.261 -7.801 -24.011 1.00 89.38 128 LEU A CA 1
ATOM 1014 C C . LEU A 1 128 ? -0.000 -7.871 -25.522 1.00 89.38 128 LEU A C 1
ATOM 1016 O O . LEU A 1 128 ? 1.154 -7.831 -25.958 1.00 89.38 128 LEU A O 1
ATOM 1020 N N . SER A 1 129 ? -1.054 -7.958 -26.340 1.00 89.88 129 SER A N 1
ATOM 1021 C CA . SER A 1 129 ? -0.916 -7.958 -27.800 1.00 89.88 129 SER A CA 1
ATOM 1022 C C . SER A 1 129 ? -0.272 -6.668 -28.302 1.00 89.88 129 SER A C 1
ATOM 1024 O O . SER A 1 129 ? 0.582 -6.716 -29.192 1.00 89.88 129 SER A O 1
ATOM 1026 N N . LEU A 1 130 ? -0.667 -5.523 -27.754 1.00 87.31 130 LEU A N 1
ATOM 1027 C CA . LEU A 1 130 ? -0.119 -4.229 -28.133 1.00 87.31 130 LEU A CA 1
ATOM 1028 C C . LEU A 1 130 ? 1.336 -4.078 -27.680 1.00 87.31 130 LEU A C 1
ATOM 1030 O O . LEU A 1 130 ? 2.191 -3.725 -28.493 1.00 87.31 130 LEU A O 1
ATOM 1034 N N . ALA A 1 131 ? 1.645 -4.457 -26.439 1.00 87.94 131 ALA A N 1
ATOM 1035 C CA . ALA A 1 131 ? 3.007 -4.487 -25.918 1.00 87.94 131 ALA A CA 1
ATOM 1036 C C . ALA A 1 131 ? 3.932 -5.357 -26.787 1.00 87.94 131 ALA A C 1
ATOM 1038 O O . ALA A 1 131 ? 5.077 -4.994 -27.077 1.00 87.94 131 ALA A O 1
ATOM 1039 N N . ARG A 1 132 ? 3.419 -6.494 -27.279 1.00 89.50 132 ARG A N 1
ATOM 1040 C CA . ARG A 1 132 ? 4.139 -7.351 -28.225 1.00 89.50 132 ARG A CA 1
ATOM 1041 C C . ARG A 1 132 ? 4.388 -6.651 -29.559 1.00 89.50 132 ARG A C 1
ATOM 1043 O O . ARG A 1 132 ? 5.532 -6.652 -30.006 1.00 89.50 132 ARG A O 1
ATOM 1050 N N . ARG A 1 133 ? 3.384 -6.003 -30.163 1.00 87.62 133 ARG A N 1
ATOM 1051 C CA . ARG A 1 133 ? 3.562 -5.222 -31.408 1.00 87.62 133 ARG A CA 1
ATOM 1052 C C . ARG A 1 133 ? 4.612 -4.118 -31.259 1.00 87.62 133 ARG A C 1
ATOM 1054 O O . ARG A 1 133 ? 5.383 -3.890 -32.185 1.00 87.62 133 ARG A O 1
ATOM 1061 N N . ARG A 1 134 ? 4.699 -3.507 -30.075 1.00 83.75 134 ARG A N 1
ATOM 1062 C CA . ARG A 1 134 ? 5.694 -2.480 -29.719 1.00 83.75 134 ARG A CA 1
ATOM 1063 C C . ARG A 1 134 ? 7.091 -3.030 -29.407 1.00 83.75 134 ARG A C 1
ATOM 1065 O O . ARG A 1 134 ? 8.009 -2.263 -29.150 1.00 83.75 134 ARG A O 1
ATOM 1072 N N . GLY A 1 135 ? 7.279 -4.350 -29.458 1.00 86.88 135 GLY A N 1
ATOM 1073 C CA . GLY A 1 135 ? 8.587 -4.985 -29.301 1.00 86.88 135 GLY A CA 1
ATOM 1074 C C . GLY A 1 135 ? 9.043 -5.198 -27.855 1.00 86.88 135 GLY A C 1
ATOM 1075 O O . GLY A 1 135 ? 10.142 -5.704 -27.666 1.00 86.88 135 GLY A O 1
ATOM 1076 N N . LEU A 1 136 ? 8.207 -4.926 -26.845 1.00 86.75 136 LEU A N 1
ATOM 1077 C CA . LEU A 1 136 ? 8.560 -5.087 -25.418 1.00 86.75 136 LEU A CA 1
ATOM 1078 C C . LEU A 1 136 ? 8.905 -6.538 -25.025 1.00 86.75 136 LEU A C 1
ATOM 1080 O O . LEU A 1 136 ? 9.589 -6.801 -24.038 1.00 86.75 136 LEU A O 1
ATOM 1084 N N . HIS A 1 137 ? 8.459 -7.502 -25.829 1.00 86.19 137 HIS A N 1
ATOM 1085 C CA . HIS A 1 137 ? 8.771 -8.921 -25.668 1.00 86.19 137 HIS A CA 1
ATOM 1086 C C . HIS A 1 137 ? 10.167 -9.320 -26.186 1.00 86.19 137 HIS A C 1
ATOM 1088 O O . HIS A 1 137 ? 10.581 -10.458 -25.975 1.00 86.19 137 HIS A O 1
ATOM 1094 N N . ARG A 1 138 ? 10.881 -8.436 -26.897 1.00 83.75 138 ARG A N 1
ATOM 1095 C CA . ARG A 1 138 ? 12.183 -8.731 -27.518 1.00 83.75 138 ARG A CA 1
ATOM 1096 C C . ARG A 1 138 ? 13.322 -8.282 -26.591 1.00 83.75 138 ARG A C 1
ATOM 1098 O O . ARG A 1 138 ? 13.345 -7.135 -26.165 1.00 83.75 138 ARG A O 1
ATOM 1105 N N . GLY A 1 139 ? 14.285 -9.165 -26.302 1.00 67.50 139 GLY A N 1
ATOM 1106 C CA . GLY A 1 139 ? 15.522 -8.841 -25.561 1.00 67.50 139 GLY A CA 1
ATOM 1107 C C . GLY A 1 139 ? 15.733 -9.639 -24.265 1.00 67.50 139 GLY A C 1
ATOM 1108 O O . GLY A 1 139 ? 14.952 -10.529 -23.946 1.00 67.50 139 GLY A O 1
ATOM 1109 N N . ARG A 1 140 ? 16.806 -9.322 -23.515 1.00 65.62 140 ARG A N 1
ATOM 1110 C CA . ARG A 1 140 ? 17.121 -9.875 -22.174 1.00 65.62 140 ARG A CA 1
ATOM 1111 C C . ARG A 1 140 ? 16.813 -8.841 -21.069 1.00 65.62 140 ARG A C 1
ATOM 1113 O O . ARG A 1 140 ? 17.743 -8.301 -20.467 1.00 65.62 140 ARG A O 1
ATOM 1120 N N . PRO A 1 141 ? 15.536 -8.534 -20.784 1.00 72.06 141 PRO A N 1
ATOM 1121 C CA . PRO A 1 141 ? 15.153 -7.352 -20.011 1.00 72.06 141 PRO A CA 1
ATOM 1122 C C . PRO A 1 141 ? 15.558 -7.446 -18.536 1.00 72.06 141 PRO A C 1
ATOM 1124 O O . PRO A 1 141 ? 15.839 -6.427 -17.924 1.00 72.06 141 PRO A O 1
ATOM 1127 N N . LEU A 1 142 ? 15.660 -8.654 -17.966 1.00 72.44 142 LEU A N 1
ATOM 1128 C CA . LEU A 1 142 ? 16.026 -8.819 -16.556 1.00 72.44 142 LEU A CA 1
ATOM 1129 C C . LEU A 1 142 ? 17.499 -8.453 -16.300 1.00 72.44 142 LEU A C 1
ATOM 1131 O O . LEU A 1 142 ? 17.808 -7.779 -15.325 1.00 72.44 142 LEU A O 1
ATOM 1135 N N . GLY A 1 143 ? 18.400 -8.847 -17.209 1.00 72.12 143 GLY A N 1
ATOM 1136 C CA . GLY A 1 143 ? 19.812 -8.458 -17.145 1.00 72.12 143 GLY A CA 1
ATOM 1137 C C . GLY A 1 143 ? 20.015 -6.967 -17.419 1.00 72.12 143 GLY A C 1
ATOM 1138 O O . GLY A 1 143 ? 20.835 -6.332 -16.764 1.00 72.12 143 GLY A O 1
ATOM 1139 N N . ALA A 1 144 ? 19.224 -6.392 -18.333 1.00 79.25 144 ALA A N 1
ATOM 1140 C CA . ALA A 1 144 ? 19.225 -4.952 -18.584 1.00 79.25 144 ALA A CA 1
ATOM 1141 C C . ALA A 1 144 ? 18.742 -4.155 -17.360 1.00 79.25 144 ALA A C 1
ATOM 1143 O O . ALA A 1 144 ? 19.372 -3.168 -16.991 1.00 79.25 144 ALA A O 1
ATOM 1144 N N . LEU A 1 145 ? 17.677 -4.610 -16.688 1.00 77.88 145 LEU A N 1
ATOM 1145 C CA . LEU A 1 145 ? 17.168 -3.973 -15.471 1.00 77.88 145 LEU A CA 1
ATOM 1146 C C . LEU A 1 145 ? 18.189 -4.045 -14.331 1.00 77.88 145 LEU A C 1
ATOM 1148 O O . LEU A 1 145 ? 18.407 -3.052 -13.644 1.00 77.88 145 LEU A O 1
ATOM 1152 N N . ALA A 1 146 ? 18.864 -5.188 -14.171 1.00 71.00 146 ALA A N 1
ATOM 1153 C CA . ALA A 1 146 ? 19.955 -5.335 -13.211 1.00 71.00 146 ALA A CA 1
ATOM 1154 C C . ALA A 1 146 ? 21.098 -4.348 -13.493 1.00 71.00 146 ALA A C 1
ATOM 1156 O O . ALA A 1 146 ? 21.548 -3.653 -12.587 1.00 71.00 146 ALA A O 1
ATOM 1157 N N . GLY A 1 147 ? 21.534 -4.248 -14.754 1.00 76.94 147 GLY A N 1
ATOM 1158 C CA . GLY A 1 147 ? 22.576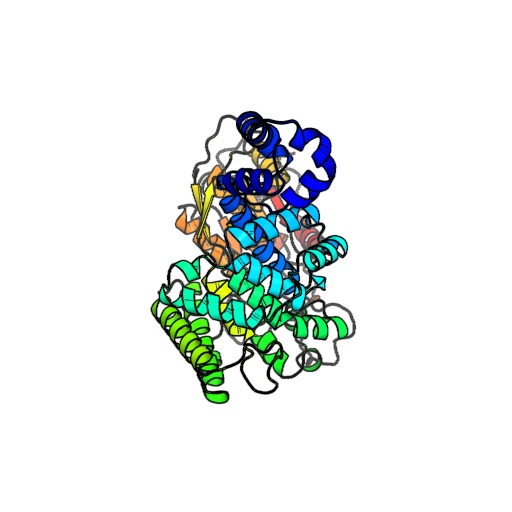 -3.306 -15.166 1.00 76.94 147 GLY A CA 1
ATOM 1159 C C . GLY A 1 147 ? 22.194 -1.846 -14.906 1.00 76.94 147 GLY A C 1
ATOM 1160 O O . GLY A 1 147 ? 23.019 -1.073 -14.424 1.00 76.94 147 GLY A O 1
ATOM 1161 N N . LEU A 1 148 ? 20.932 -1.482 -15.148 1.00 77.88 148 LEU A N 1
ATOM 1162 C CA . LEU A 1 148 ? 20.412 -0.147 -14.846 1.00 77.88 148 LEU A CA 1
ATOM 1163 C C . LEU A 1 148 ? 20.410 0.141 -13.343 1.00 77.88 148 LEU A C 1
ATOM 1165 O O . LEU A 1 148 ? 20.918 1.177 -12.923 1.00 77.88 148 LEU A O 1
ATOM 1169 N N . LEU A 1 149 ? 19.924 -0.792 -12.523 1.00 73.56 149 LEU A N 1
ATOM 1170 C CA . LEU A 1 149 ? 19.944 -0.639 -11.067 1.00 73.56 149 LEU A CA 1
ATOM 1171 C C . LEU A 1 149 ? 21.363 -0.516 -10.519 1.00 73.56 149 LEU A C 1
ATOM 1173 O O . LEU A 1 149 ? 21.594 0.273 -9.611 1.00 73.56 149 LEU A O 1
ATOM 1177 N N . MET A 1 150 ? 22.322 -1.240 -11.092 1.00 74.62 150 MET A N 1
ATOM 1178 C CA . MET A 1 150 ? 23.736 -1.128 -10.733 1.00 74.62 150 MET A CA 1
ATOM 1179 C C . MET A 1 150 ? 24.310 0.246 -11.079 1.00 74.62 150 MET A C 1
ATOM 1181 O O . MET A 1 150 ? 24.995 0.853 -10.255 1.00 74.62 150 MET A O 1
ATOM 1185 N N . ALA A 1 151 ? 23.983 0.768 -12.263 1.00 77.38 151 ALA A N 1
ATOM 1186 C CA . ALA A 1 151 ? 24.372 2.116 -12.665 1.00 77.38 151 ALA A CA 1
ATOM 1187 C C . ALA A 1 151 ? 23.769 3.188 -11.737 1.00 77.38 151 ALA A C 1
ATOM 1189 O O . ALA A 1 151 ? 24.426 4.179 -11.419 1.00 77.38 151 ALA A O 1
ATOM 1190 N N . MET A 1 152 ? 22.543 2.973 -11.257 1.00 72.38 152 MET A N 1
ATOM 1191 C CA . MET A 1 152 ? 21.849 3.877 -10.336 1.00 72.38 152 MET A CA 1
ATOM 1192 C C . MET A 1 152 ? 22.346 3.747 -8.889 1.00 72.38 152 MET A C 1
ATOM 1194 O O . MET A 1 152 ? 22.430 4.745 -8.176 1.00 72.38 152 MET A O 1
ATOM 1198 N N . ALA A 1 153 ? 22.729 2.542 -8.456 1.00 67.38 153 ALA A N 1
ATOM 1199 C CA . ALA A 1 153 ? 23.189 2.260 -7.095 1.00 67.38 153 ALA A CA 1
ATOM 1200 C C . ALA A 1 153 ? 24.490 2.992 -6.753 1.00 67.38 153 ALA A C 1
ATOM 1202 O O . ALA A 1 153 ? 24.725 3.306 -5.589 1.00 67.38 153 ALA A O 1
ATOM 1203 N N . ALA A 1 154 ? 25.291 3.353 -7.760 1.00 67.19 154 ALA A N 1
ATOM 1204 C CA . ALA A 1 154 ? 26.455 4.220 -7.594 1.00 67.19 154 ALA A CA 1
ATOM 1205 C C . ALA A 1 154 ? 26.114 5.613 -7.024 1.00 67.19 154 ALA A C 1
ATOM 1207 O O . ALA A 1 154 ? 27.016 6.309 -6.569 1.00 67.19 154 ALA A O 1
ATOM 1208 N N . ARG A 1 155 ? 24.837 6.023 -7.049 1.00 67.19 155 ARG A N 1
ATOM 1209 C CA . ARG A 1 155 ? 24.368 7.331 -6.569 1.00 67.19 155 ARG A CA 1
ATOM 1210 C C . ARG A 1 155 ? 23.480 7.258 -5.320 1.00 67.19 155 ARG A C 1
ATOM 1212 O O . ARG A 1 155 ? 23.076 8.316 -4.866 1.00 67.19 155 ARG A O 1
ATOM 1219 N N . SER A 1 156 ? 23.186 6.054 -4.805 1.00 59.72 156 SER A N 1
ATOM 1220 C CA . SER A 1 156 ? 22.367 5.687 -3.618 1.00 59.72 156 SER A CA 1
ATOM 1221 C C . SER A 1 156 ? 21.009 6.386 -3.407 1.00 59.72 156 SER A C 1
ATOM 1223 O O . SER A 1 156 ? 20.003 5.697 -3.268 1.00 59.72 156 SER A O 1
ATOM 1225 N N . GLU A 1 157 ? 20.950 7.715 -3.400 1.00 65.38 157 GLU A N 1
ATOM 1226 C CA . GLU A 1 157 ? 19.747 8.541 -3.232 1.00 65.38 157 GLU A CA 1
ATOM 1227 C C . GLU A 1 157 ? 18.680 8.298 -4.308 1.00 65.38 157 GLU A C 1
ATOM 1229 O O . GLU A 1 157 ? 17.541 8.009 -3.941 1.00 65.38 157 GLU A O 1
ATOM 1234 N N . PRO A 1 158 ? 19.002 8.313 -5.621 1.00 67.25 158 PRO A N 1
ATOM 1235 C CA . PRO A 1 158 ? 17.999 8.071 -6.655 1.00 67.25 158 PRO A CA 1
ATOM 1236 C C . PRO A 1 158 ? 17.335 6.706 -6.489 1.00 67.25 158 PRO A C 1
ATOM 1238 O O . PRO A 1 158 ? 16.138 6.574 -6.690 1.00 67.25 158 PRO A O 1
ATOM 1241 N N . LEU A 1 159 ? 18.086 5.703 -6.026 1.00 68.00 159 LEU A N 1
ATOM 1242 C CA . LEU A 1 159 ? 17.605 4.334 -5.869 1.00 68.00 159 LEU A CA 1
ATOM 1243 C C . LEU A 1 159 ? 16.445 4.216 -4.860 1.00 68.00 159 LEU A C 1
ATOM 1245 O O . LEU A 1 159 ? 15.578 3.363 -5.029 1.00 68.00 159 LEU A O 1
ATOM 1249 N N . LEU A 1 160 ? 16.393 5.080 -3.838 1.00 66.44 160 LEU A N 1
ATOM 1250 C CA . LEU A 1 160 ? 15.295 5.113 -2.861 1.00 66.44 160 LEU A CA 1
ATOM 1251 C C . LEU A 1 160 ? 13.965 5.565 -3.474 1.00 66.44 160 LEU A C 1
ATOM 1253 O O . LEU A 1 160 ? 12.901 5.253 -2.941 1.00 66.44 160 LEU A O 1
ATOM 1257 N N . HIS A 1 161 ? 14.009 6.279 -4.594 1.00 71.31 161 HIS A N 1
ATOM 1258 C CA . HIS A 1 161 ? 12.816 6.765 -5.280 1.00 71.31 161 HIS A CA 1
ATOM 1259 C C . HIS A 1 161 ? 12.318 5.795 -6.359 1.00 71.31 161 HIS A C 1
ATOM 1261 O O . HIS A 1 161 ? 11.205 5.941 -6.860 1.00 71.31 161 HIS A O 1
ATOM 1267 N N . GLU A 1 162 ? 13.075 4.737 -6.646 1.00 80.12 162 GLU A N 1
ATOM 1268 C CA . GLU A 1 162 ? 12.897 3.890 -7.831 1.00 80.12 162 GLU A CA 1
ATOM 1269 C C . GLU A 1 162 ? 12.090 2.628 -7.508 1.00 80.12 162 GLU A C 1
ATOM 1271 O O . GLU A 1 162 ? 12.395 1.497 -7.896 1.00 80.12 162 GLU A O 1
ATOM 1276 N N . ARG A 1 163 ? 11.002 2.850 -6.766 1.00 83.88 163 ARG A N 1
ATOM 1277 C CA . ARG A 1 163 ? 10.113 1.829 -6.192 1.00 83.88 163 ARG A CA 1
ATOM 1278 C C . ARG A 1 163 ? 9.607 0.840 -7.235 1.00 83.88 163 ARG A C 1
ATOM 1280 O O . ARG A 1 163 ? 9.570 -0.364 -6.990 1.00 83.88 163 ARG A O 1
ATOM 1287 N N . ALA A 1 164 ? 9.230 1.339 -8.413 1.00 84.06 164 ALA A N 1
ATOM 1288 C CA . ALA A 1 164 ? 8.653 0.501 -9.459 1.00 84.06 164 ALA A CA 1
ATOM 1289 C C . ALA A 1 164 ? 9.664 -0.519 -10.010 1.00 84.06 164 ALA A C 1
ATOM 1291 O O . ALA A 1 164 ? 9.272 -1.631 -10.361 1.00 84.06 164 ALA A O 1
ATOM 1292 N N . ALA A 1 165 ? 10.962 -0.196 -10.030 1.00 83.50 165 ALA A N 1
ATOM 1293 C CA . ALA A 1 165 ? 11.990 -1.124 -10.492 1.00 83.50 165 ALA A CA 1
ATOM 1294 C C . ALA A 1 165 ? 12.105 -2.339 -9.557 1.00 83.50 165 ALA A C 1
ATOM 1296 O O . ALA A 1 165 ? 12.091 -3.485 -10.016 1.00 83.50 165 ALA A O 1
ATOM 1297 N N . PHE A 1 166 ? 12.141 -2.105 -8.241 1.00 85.00 166 PHE A N 1
ATOM 1298 C CA . PHE A 1 166 ? 12.172 -3.182 -7.248 1.00 85.00 166 PHE A CA 1
ATOM 1299 C C . PHE A 1 166 ? 10.871 -3.974 -7.206 1.00 85.00 166 PHE A C 1
ATOM 1301 O O . PHE A 1 166 ? 10.908 -5.201 -7.144 1.00 85.00 166 PHE A O 1
ATOM 1308 N N . SER A 1 167 ? 9.732 -3.291 -7.321 1.00 85.56 167 SER A N 1
ATOM 1309 C CA . SER A 1 167 ? 8.415 -3.914 -7.453 1.00 85.56 167 SER A CA 1
ATOM 1310 C C . SER A 1 167 ? 8.355 -4.877 -8.648 1.00 85.56 167 SER A C 1
ATOM 1312 O O . SER A 1 167 ? 7.911 -6.016 -8.502 1.00 85.56 167 SER A O 1
ATOM 1314 N N . VAL A 1 168 ? 8.866 -4.476 -9.818 1.00 85.69 168 VAL A N 1
ATOM 1315 C CA . VAL A 1 168 ? 8.918 -5.335 -11.015 1.00 85.69 168 VAL A CA 1
ATOM 1316 C C . VAL A 1 168 ? 9.870 -6.511 -10.843 1.00 85.69 168 VAL A C 1
ATOM 1318 O O . VAL A 1 168 ? 9.515 -7.632 -11.209 1.00 85.69 168 VAL A O 1
ATOM 1321 N N . LEU A 1 169 ? 11.054 -6.301 -10.265 1.00 83.38 169 LEU A N 1
ATOM 1322 C CA . LEU A 1 169 ? 11.974 -7.404 -9.979 1.00 83.38 169 LEU A CA 1
ATOM 1323 C C . LEU A 1 169 ? 11.383 -8.401 -8.989 1.00 83.38 169 LEU A C 1
ATOM 1325 O O . LEU A 1 169 ? 11.491 -9.610 -9.209 1.00 83.38 169 LEU A O 1
ATOM 1329 N N . ARG A 1 170 ? 10.713 -7.915 -7.940 1.00 84.06 170 ARG A N 1
ATOM 1330 C CA . ARG A 1 170 ? 9.978 -8.756 -6.995 1.00 84.06 170 ARG A CA 1
ATOM 1331 C C . ARG A 1 170 ? 8.910 -9.567 -7.722 1.00 84.06 170 ARG A C 1
ATOM 1333 O O . ARG A 1 170 ? 8.955 -10.787 -7.662 1.00 84.06 170 ARG A O 1
ATOM 1340 N N . MET A 1 171 ? 8.021 -8.927 -8.485 1.00 84.00 171 MET A N 1
ATOM 1341 C CA . MET A 1 171 ? 6.996 -9.632 -9.270 1.00 84.00 171 MET A CA 1
ATOM 1342 C C . MET A 1 171 ? 7.596 -10.704 -10.183 1.00 84.00 171 MET A C 1
ATOM 1344 O O . MET A 1 171 ? 7.142 -11.844 -10.193 1.00 84.00 171 MET A O 1
ATOM 1348 N N . ALA A 1 172 ? 8.625 -10.349 -10.955 1.00 82.44 172 ALA A N 1
ATOM 1349 C CA . ALA A 1 172 ? 9.241 -11.250 -11.921 1.00 82.44 172 ALA A CA 1
ATOM 1350 C C . ALA A 1 172 ? 9.893 -12.471 -11.258 1.00 82.44 172 ALA A C 1
ATOM 1352 O O . ALA A 1 172 ? 9.905 -13.553 -11.848 1.00 82.44 172 ALA A O 1
ATOM 1353 N N . SER A 1 173 ? 10.433 -12.291 -10.053 1.00 78.38 173 SER A N 1
ATOM 1354 C CA . SER A 1 173 ? 11.083 -13.348 -9.277 1.00 78.38 173 SER A CA 1
ATOM 1355 C C . SER A 1 173 ? 10.098 -14.173 -8.436 1.00 78.38 173 SER A C 1
ATOM 1357 O O . SER A 1 173 ? 10.327 -15.364 -8.240 1.00 78.38 173 SER A O 1
ATOM 1359 N N . GLU A 1 174 ? 8.968 -13.600 -8.012 1.00 79.06 174 GLU A N 1
ATOM 1360 C CA . GLU A 1 174 ? 7.884 -14.310 -7.313 1.00 79.06 174 GLU A CA 1
ATOM 1361 C C . GLU A 1 174 ? 6.934 -15.047 -8.280 1.00 79.06 174 GLU A C 1
ATOM 1363 O O . GLU A 1 174 ? 6.297 -16.026 -7.892 1.00 79.06 174 GLU A O 1
ATOM 1368 N N . ALA A 1 175 ? 6.843 -14.643 -9.553 1.00 80.69 175 ALA A N 1
ATOM 1369 C CA . ALA A 1 175 ? 5.858 -15.185 -10.495 1.00 80.69 175 ALA A CA 1
ATOM 1370 C C . ALA A 1 175 ? 5.893 -16.717 -10.674 1.00 80.69 175 ALA A C 1
ATOM 1372 O O . ALA A 1 175 ? 4.822 -17.330 -10.692 1.00 80.69 175 ALA A O 1
ATOM 1373 N N . PRO A 1 176 ? 7.058 -17.390 -10.780 1.00 79.62 176 PRO A N 1
ATOM 1374 C CA . PRO A 1 176 ? 7.089 -18.852 -10.859 1.00 79.62 176 PRO A CA 1
ATOM 1375 C C . PRO A 1 176 ? 6.508 -19.528 -9.615 1.00 79.62 176 PRO A C 1
ATOM 1377 O O . PRO A 1 176 ? 5.781 -20.515 -9.743 1.00 79.62 176 PRO A O 1
ATOM 1380 N N . LEU A 1 177 ? 6.768 -18.966 -8.432 1.00 76.50 177 LEU A N 1
ATOM 1381 C CA . LEU A 1 177 ? 6.197 -19.451 -7.183 1.00 76.50 177 LEU A CA 1
ATOM 1382 C C . LEU A 1 177 ? 4.690 -19.217 -7.134 1.00 76.50 177 LEU A C 1
ATOM 1384 O O . LEU A 1 177 ? 3.949 -20.159 -6.879 1.00 76.50 177 LEU A O 1
ATOM 1388 N N . ALA A 1 178 ? 4.231 -18.006 -7.452 1.00 77.75 178 ALA A N 1
ATOM 1389 C CA . ALA A 1 178 ? 2.807 -17.681 -7.493 1.00 77.75 178 ALA A CA 1
ATOM 1390 C C . ALA A 1 178 ? 2.039 -18.625 -8.436 1.00 77.75 178 ALA A C 1
ATOM 1392 O O . ALA A 1 178 ? 0.986 -19.148 -8.085 1.00 77.75 178 ALA A O 1
ATOM 1393 N N . ARG A 1 179 ? 2.595 -18.941 -9.615 1.00 81.38 179 ARG A N 1
ATOM 1394 C CA . ARG A 1 179 ? 2.025 -19.954 -10.523 1.00 81.38 179 ARG A CA 1
ATOM 1395 C C . ARG A 1 179 ? 2.012 -21.355 -9.918 1.00 81.38 179 ARG A C 1
ATOM 1397 O O . ARG A 1 179 ? 1.092 -22.120 -10.190 1.00 81.38 179 ARG A O 1
ATOM 1404 N N . SER A 1 180 ? 3.039 -21.721 -9.155 1.00 78.69 180 SER A N 1
ATOM 1405 C CA . SER A 1 180 ? 3.088 -23.013 -8.468 1.00 78.69 180 SER A CA 1
ATOM 1406 C C . SER A 1 180 ? 2.013 -23.116 -7.390 1.00 78.69 180 SER A C 1
ATOM 1408 O O . SER A 1 180 ? 1.286 -24.102 -7.372 1.00 78.69 180 SER A O 1
ATOM 1410 N N . LEU A 1 181 ? 1.867 -22.079 -6.563 1.00 75.94 181 LEU A N 1
ATOM 1411 C CA . LEU A 1 181 ? 0.853 -21.998 -5.510 1.00 75.94 181 LEU A CA 1
ATOM 1412 C C . LEU A 1 181 ? -0.562 -22.062 -6.097 1.00 75.94 181 LEU A C 1
ATOM 1414 O O . LEU A 1 181 ? -1.348 -22.904 -5.675 1.00 75.94 181 LEU A O 1
ATOM 1418 N N . ARG A 1 182 ? -0.835 -21.305 -7.170 1.00 79.31 182 ARG A N 1
ATOM 1419 C CA . ARG A 1 182 ? -2.131 -21.349 -7.874 1.00 79.31 182 ARG A CA 1
ATOM 1420 C C . ARG A 1 182 ? -2.464 -22.720 -8.442 1.00 79.31 182 ARG A C 1
ATOM 1422 O O . ARG A 1 182 ? -3.604 -23.158 -8.351 1.00 79.31 182 ARG A O 1
ATOM 1429 N N . ARG A 1 183 ? -1.477 -23.432 -8.998 1.00 82.06 183 ARG A N 1
ATOM 1430 C CA . ARG A 1 183 ? -1.674 -24.825 -9.441 1.00 82.06 183 ARG A CA 1
ATOM 1431 C C . ARG A 1 183 ? -1.977 -25.773 -8.276 1.00 82.06 183 ARG A C 1
ATOM 1433 O O . ARG A 1 183 ? -2.650 -26.770 -8.493 1.00 82.06 183 ARG A O 1
ATOM 1440 N N . GLY A 1 184 ? -1.501 -25.452 -7.074 1.00 76.06 184 GLY A N 1
ATOM 1441 C CA . GLY A 1 184 ? -1.815 -26.152 -5.828 1.00 76.06 184 GLY A CA 1
ATOM 1442 C C . GLY A 1 184 ? -3.102 -25.686 -5.138 1.00 76.06 184 GLY A C 1
ATOM 1443 O O . GLY A 1 184 ? -3.364 -26.135 -4.029 1.00 76.06 184 GLY A O 1
ATOM 1444 N N . GLY A 1 185 ? -3.892 -24.799 -5.756 1.00 79.81 185 GLY A N 1
ATOM 1445 C CA . GLY A 1 185 ? -5.149 -24.298 -5.189 1.00 79.81 185 GLY A CA 1
ATOM 1446 C C . GLY A 1 185 ? -5.003 -23.154 -4.179 1.00 79.81 185 GLY A C 1
ATOM 1447 O O . GLY A 1 185 ? -5.979 -22.813 -3.523 1.00 79.81 185 GLY A O 1
ATOM 1448 N N . LEU A 1 186 ? -3.816 -22.555 -4.057 1.00 75.69 186 LEU A N 1
ATOM 1449 C CA . LEU A 1 186 ? -3.563 -21.386 -3.209 1.00 75.69 186 LEU A CA 1
ATOM 1450 C C . LEU A 1 186 ? -3.526 -20.120 -4.076 1.00 75.69 186 LEU A C 1
ATOM 1452 O O . LEU A 1 186 ? -2.818 -20.100 -5.085 1.00 75.69 186 LEU A O 1
ATOM 1456 N N . ASP A 1 187 ? -4.229 -19.046 -3.704 1.00 70.94 187 ASP A N 1
ATOM 1457 C CA . ASP A 1 187 ? -4.259 -17.828 -4.527 1.00 70.94 187 ASP A CA 1
ATOM 1458 C C . ASP A 1 187 ? -2.916 -17.070 -4.470 1.00 70.94 187 ASP A C 1
ATOM 1460 O O . ASP A 1 187 ? -2.533 -16.410 -5.442 1.00 70.94 187 ASP A O 1
ATOM 1464 N N . GLY A 1 188 ? -2.134 -17.228 -3.394 1.00 71.69 188 GLY A N 1
ATOM 1465 C CA . GLY A 1 188 ? -0.809 -16.615 -3.282 1.00 71.69 188 GLY A CA 1
ATOM 1466 C C . GLY A 1 188 ? 0.053 -17.064 -2.099 1.00 71.69 188 GLY A C 1
ATOM 1467 O O . GLY A 1 188 ? -0.279 -17.967 -1.333 1.00 71.69 188 GLY A O 1
ATOM 1468 N N . LEU A 1 189 ? 1.207 -16.403 -1.959 1.00 67.06 189 LEU A N 1
ATOM 1469 C CA . LEU A 1 189 ? 2.160 -16.590 -0.853 1.00 67.06 189 LEU A CA 1
ATOM 1470 C C . LEU A 1 189 ? 1.544 -16.255 0.509 1.00 67.06 189 LEU A C 1
ATOM 1472 O O . LEU A 1 189 ? 1.830 -16.929 1.501 1.00 67.06 189 LEU A O 1
ATOM 1476 N N . ASP A 1 190 ? 0.666 -15.253 0.541 1.00 66.38 190 ASP A N 1
ATOM 1477 C CA . ASP A 1 190 ? -0.071 -14.889 1.747 1.00 66.38 190 ASP A CA 1
ATOM 1478 C C . ASP A 1 190 ? -0.968 -16.042 2.213 1.00 66.38 190 ASP A C 1
ATOM 1480 O O . ASP A 1 190 ? -1.016 -16.320 3.409 1.00 66.38 190 ASP A O 1
ATOM 1484 N N . ASP A 1 191 ? -1.602 -16.781 1.300 1.00 65.69 191 ASP A N 1
ATOM 1485 C CA . ASP A 1 191 ? -2.416 -17.944 1.666 1.00 65.69 191 ASP A CA 1
ATOM 1486 C C . ASP A 1 191 ? -1.567 -19.080 2.208 1.00 65.69 191 ASP A C 1
ATOM 1488 O O . ASP A 1 191 ? -1.954 -19.702 3.189 1.00 65.69 191 ASP A O 1
ATOM 1492 N N . CYS A 1 192 ? -0.372 -19.307 1.657 1.00 64.62 192 CYS A N 1
ATOM 1493 C CA . CYS A 1 192 ? 0.585 -20.246 2.244 1.00 64.62 192 CYS A CA 1
ATOM 1494 C C . CYS A 1 192 ? 0.925 -19.865 3.701 1.00 64.62 192 CYS A C 1
ATOM 1496 O O . CYS A 1 192 ? 0.983 -20.724 4.582 1.00 64.62 192 CYS A O 1
ATOM 1498 N N . SER A 1 193 ? 1.105 -18.569 3.986 1.00 61.81 193 SER A N 1
ATOM 1499 C CA . SER A 1 193 ? 1.382 -18.091 5.348 1.00 61.81 193 SER A CA 1
ATOM 1500 C C . SER A 1 193 ? 0.183 -18.224 6.296 1.00 61.81 193 SER A C 1
ATOM 1502 O O . SER A 1 193 ? 0.376 -18.522 7.475 1.00 61.81 193 SER A O 1
ATOM 1504 N N . LYS A 1 194 ? -1.039 -18.020 5.783 1.00 59.78 194 LYS A N 1
ATOM 1505 C CA . LYS A 1 194 ? -2.296 -18.082 6.545 1.00 59.78 194 LYS A CA 1
ATOM 1506 C C . LYS A 1 194 ? -2.735 -19.513 6.816 1.00 59.78 194 LYS A C 1
ATOM 1508 O O . LYS A 1 194 ? -3.149 -19.810 7.928 1.00 59.78 194 LYS A O 1
ATOM 1513 N N . THR A 1 195 ? -2.648 -20.371 5.801 1.00 58.38 195 THR A N 1
ATOM 1514 C CA . THR A 1 195 ? -2.983 -21.795 5.908 1.00 58.38 195 THR A CA 1
ATOM 1515 C C . THR A 1 195 ? -1.996 -22.484 6.826 1.00 58.38 195 THR A C 1
ATOM 1517 O O . THR A 1 195 ? -2.437 -23.286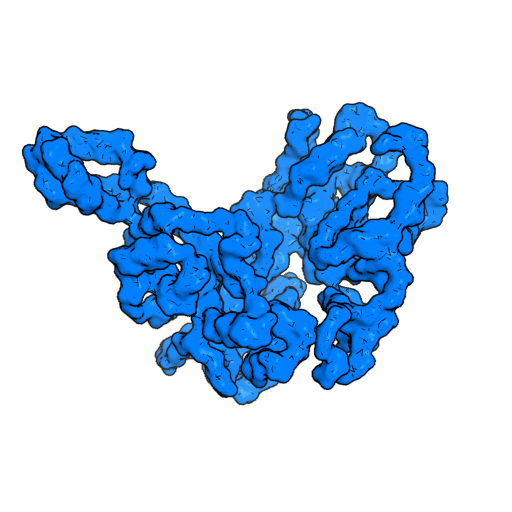 7.632 1.00 58.38 195 THR A O 1
ATOM 1520 N N . GLY A 1 196 ? -0.704 -22.116 6.760 1.00 56.19 196 GLY A N 1
ATOM 1521 C CA . GLY A 1 196 ? 0.399 -22.601 7.597 1.00 56.19 196 GLY A CA 1
ATOM 1522 C C . GLY A 1 196 ? 1.130 -23.835 7.040 1.00 56.19 196 GLY A C 1
ATOM 1523 O O . GLY A 1 196 ? 1.983 -24.398 7.737 1.00 56.19 196 GLY A O 1
ATOM 1524 N N . THR A 1 197 ? 0.740 -24.347 5.854 1.00 57.31 197 THR A N 1
ATOM 1525 C CA . THR A 1 197 ? 0.939 -25.778 5.537 1.00 57.31 197 THR A CA 1
ATOM 1526 C C . THR A 1 197 ? 2.273 -25.889 4.842 1.00 57.31 197 THR A C 1
ATOM 1528 O O . THR A 1 197 ? 2.378 -25.844 3.618 1.00 57.31 197 THR A O 1
ATOM 1531 N N . ALA A 1 198 ? 3.336 -26.065 5.629 1.00 55.94 198 ALA A N 1
ATOM 1532 C CA . ALA A 1 198 ? 4.684 -26.248 5.091 1.00 55.94 198 ALA A CA 1
ATOM 1533 C C . ALA A 1 198 ? 4.747 -27.390 4.052 1.00 55.94 198 ALA A C 1
ATOM 1535 O O . ALA A 1 198 ? 5.511 -27.306 3.091 1.00 55.94 198 ALA A O 1
ATOM 1536 N N . ALA A 1 199 ? 3.898 -28.415 4.207 1.00 58.62 199 ALA A N 1
ATOM 1537 C CA . ALA A 1 199 ? 3.753 -29.517 3.259 1.00 58.62 199 ALA A CA 1
ATOM 1538 C C . ALA A 1 199 ? 3.166 -29.085 1.899 1.00 58.62 199 ALA A C 1
ATOM 1540 O O . ALA A 1 199 ? 3.648 -29.548 0.869 1.00 58.62 199 ALA A O 1
ATOM 1541 N N . ALA A 1 200 ? 2.183 -28.175 1.878 1.00 59.78 200 ALA A N 1
ATOM 1542 C CA . ALA A 1 200 ? 1.582 -27.670 0.640 1.00 59.78 200 ALA A CA 1
ATOM 1543 C C . ALA A 1 200 ? 2.512 -26.693 -0.094 1.00 59.78 200 ALA A C 1
ATOM 1545 O O . ALA A 1 200 ? 2.515 -26.621 -1.323 1.00 59.78 200 ALA A O 1
ATOM 1546 N N . CYS A 1 201 ? 3.337 -25.958 0.653 1.00 64.19 201 CYS A N 1
ATOM 1547 C CA . CYS A 1 201 ? 4.208 -24.947 0.071 1.00 64.19 201 CYS A CA 1
ATOM 1548 C C . CYS A 1 201 ? 5.564 -25.514 -0.403 1.00 64.19 201 CYS A C 1
ATOM 1550 O O . CYS A 1 201 ? 6.199 -24.930 -1.282 1.00 64.19 201 CYS A O 1
ATOM 1552 N N . GLY A 1 202 ? 6.020 -26.655 0.119 1.00 66.25 202 GLY A N 1
ATOM 1553 C CA . GLY A 1 202 ? 7.344 -27.213 -0.178 1.00 66.25 202 GLY A CA 1
ATOM 1554 C C . GLY A 1 202 ? 8.483 -26.511 0.582 1.00 66.25 202 GLY A C 1
ATOM 1555 O O . GLY A 1 202 ? 8.311 -25.443 1.173 1.00 66.25 202 GLY A O 1
ATOM 1556 N N . SER A 1 203 ? 9.678 -27.113 0.580 1.00 59.56 203 SER A N 1
ATOM 1557 C CA . SER A 1 203 ? 10.808 -26.718 1.443 1.00 59.56 203 SER A CA 1
ATOM 1558 C C . SER A 1 203 ? 11.265 -25.266 1.256 1.00 59.56 203 SER A C 1
ATOM 1560 O O . SER A 1 203 ? 11.393 -24.536 2.236 1.00 59.56 203 SER A O 1
ATOM 1562 N N . ASN A 1 204 ? 11.441 -24.800 0.020 1.00 59.19 204 ASN A N 1
ATOM 1563 C CA . ASN A 1 204 ? 11.843 -23.413 -0.248 1.00 59.19 204 ASN A CA 1
ATOM 1564 C C . ASN A 1 204 ? 10.760 -22.388 0.097 1.00 59.19 204 ASN A C 1
ATOM 1566 O O . ASN A 1 204 ? 11.070 -21.284 0.541 1.00 59.19 204 ASN A O 1
ATOM 1570 N N . SER A 1 205 ? 9.490 -22.743 -0.067 1.00 61.56 205 SER A N 1
ATOM 1571 C CA . SER A 1 205 ? 8.387 -21.849 0.277 1.00 61.56 205 SER A CA 1
ATOM 1572 C C . SER A 1 205 ? 8.139 -21.793 1.780 1.00 61.56 205 SER A C 1
ATOM 1574 O O . SER A 1 205 ? 7.559 -20.823 2.246 1.00 61.56 205 SER A O 1
ATOM 1576 N N . SER A 1 206 ? 8.611 -22.769 2.563 1.00 61.72 206 SER A N 1
ATOM 1577 C CA . SER A 1 206 ? 8.549 -22.700 4.030 1.00 61.72 206 SER A CA 1
ATOM 1578 C C . SER A 1 206 ? 9.348 -21.512 4.585 1.00 61.72 206 SER A C 1
ATOM 1580 O O . SER A 1 206 ? 8.885 -20.792 5.467 1.00 61.72 206 SER A O 1
ATOM 1582 N N . LEU A 1 207 ? 10.514 -21.230 3.997 1.00 64.81 207 LEU A N 1
ATOM 1583 C CA . LEU A 1 207 ? 11.339 -20.064 4.313 1.00 64.81 207 LEU A CA 1
ATOM 1584 C C . LEU A 1 207 ? 10.613 -18.758 3.982 1.00 64.81 207 LEU A C 1
ATOM 1586 O O . LEU A 1 207 ? 10.683 -17.787 4.736 1.00 64.81 207 LEU A O 1
ATOM 1590 N N . LEU A 1 208 ? 9.875 -18.758 2.876 1.00 67.50 208 LEU A N 1
ATOM 1591 C CA . LEU A 1 208 ? 9.051 -17.633 2.455 1.00 67.50 208 LEU A CA 1
ATOM 1592 C C . LEU A 1 208 ? 7.856 -17.437 3.362 1.00 67.50 208 LEU A C 1
ATOM 1594 O O . LEU A 1 208 ? 7.607 -16.316 3.783 1.00 67.50 208 LEU A O 1
ATOM 1598 N N . ALA A 1 209 ? 7.184 -18.513 3.750 1.00 65.94 209 ALA A N 1
ATOM 1599 C CA . ALA A 1 209 ? 6.117 -18.467 4.734 1.00 65.94 209 ALA A CA 1
ATOM 1600 C C . ALA A 1 209 ? 6.615 -17.854 6.051 1.00 65.94 209 ALA A C 1
ATOM 1602 O O . ALA A 1 209 ? 5.948 -16.987 6.608 1.00 65.94 209 ALA A O 1
ATOM 1603 N N . VAL A 1 210 ? 7.819 -18.216 6.515 1.00 68.00 210 VAL A N 1
ATOM 1604 C CA . VAL A 1 210 ? 8.451 -17.583 7.688 1.00 68.00 210 VAL A CA 1
ATOM 1605 C C . VAL A 1 210 ? 8.713 -16.094 7.445 1.00 68.00 210 VAL A C 1
ATOM 1607 O O . VAL A 1 210 ? 8.412 -15.273 8.310 1.00 68.00 210 VAL A O 1
ATOM 1610 N N . PHE A 1 211 ? 9.247 -15.722 6.282 1.00 71.81 211 PHE A N 1
ATOM 1611 C CA . PHE A 1 211 ? 9.456 -14.322 5.919 1.00 71.81 211 PHE A CA 1
ATOM 1612 C C . PHE A 1 211 ? 8.148 -13.511 5.925 1.00 71.81 211 PHE A C 1
ATOM 1614 O O . PHE A 1 211 ? 8.064 -12.510 6.639 1.00 71.81 211 PHE A O 1
ATOM 1621 N N . TYR A 1 212 ? 7.116 -13.965 5.210 1.00 71.12 212 TYR A N 1
ATOM 1622 C CA . TYR A 1 212 ? 5.820 -13.285 5.127 1.00 71.12 212 TYR A CA 1
ATOM 1623 C C . TYR A 1 212 ? 5.080 -13.265 6.468 1.00 71.12 212 TYR A C 1
ATOM 1625 O O . TYR A 1 212 ? 4.444 -12.268 6.801 1.00 71.12 212 TYR A O 1
ATOM 1633 N N . ARG A 1 213 ? 5.259 -14.286 7.314 1.00 66.44 213 ARG A N 1
ATOM 1634 C CA . ARG A 1 213 ? 4.745 -14.290 8.693 1.00 66.44 213 ARG A CA 1
ATOM 1635 C C . ARG A 1 213 ? 5.353 -13.182 9.558 1.00 66.44 213 ARG A C 1
ATOM 1637 O O . ARG A 1 213 ? 4.674 -12.644 10.427 1.00 66.44 213 ARG A O 1
ATOM 1644 N N . HIS A 1 214 ? 6.622 -12.837 9.343 1.00 67.38 214 HIS A N 1
ATOM 1645 C CA . HIS A 1 214 ? 7.344 -11.819 10.121 1.00 67.38 214 HIS A CA 1
ATOM 1646 C C . HIS A 1 214 ? 7.437 -10.456 9.422 1.00 67.38 214 HIS A C 1
ATOM 1648 O O . HIS A 1 214 ? 8.162 -9.571 9.882 1.00 67.38 214 HIS A O 1
ATOM 1654 N N . ARG A 1 215 ? 6.687 -10.264 8.332 1.00 67.06 215 ARG A N 1
ATOM 1655 C CA . ARG A 1 215 ? 6.793 -9.108 7.439 1.00 67.06 215 ARG A CA 1
ATOM 1656 C C . ARG A 1 215 ? 6.743 -7.766 8.180 1.00 67.06 215 ARG A C 1
ATOM 1658 O O . ARG A 1 215 ? 7.594 -6.922 7.932 1.00 67.06 215 ARG A O 1
ATOM 1665 N N . HIS A 1 216 ? 5.865 -7.590 9.167 1.00 61.94 216 HIS A N 1
ATOM 1666 C CA . HIS A 1 216 ? 5.667 -6.293 9.834 1.00 61.94 216 HIS A CA 1
ATOM 1667 C C . HIS A 1 216 ? 6.886 -5.723 10.582 1.00 61.94 216 HIS A C 1
ATOM 1669 O O . HIS A 1 216 ? 7.054 -4.505 10.619 1.00 61.94 216 HIS A O 1
ATOM 1675 N N . LEU A 1 217 ? 7.736 -6.567 11.175 1.00 68.75 217 LEU A N 1
ATOM 1676 C CA . LEU A 1 217 ? 8.906 -6.133 11.961 1.00 68.75 217 LEU A CA 1
ATOM 1677 C C . LEU A 1 217 ? 10.237 -6.503 11.295 1.00 68.75 217 LEU A C 1
ATOM 1679 O O . LEU A 1 217 ? 11.299 -6.341 11.898 1.00 68.75 217 LEU A O 1
ATOM 1683 N N . GLY A 1 218 ? 10.180 -7.010 10.063 1.00 71.62 218 GLY A N 1
ATOM 1684 C CA . GLY A 1 218 ? 11.314 -7.659 9.424 1.00 71.62 218 GLY A CA 1
ATOM 1685 C C . GLY A 1 218 ? 11.689 -8.974 10.116 1.00 71.62 218 GLY A C 1
ATOM 1686 O O . GLY A 1 218 ? 11.118 -9.392 11.128 1.00 71.62 218 GLY A O 1
ATOM 1687 N N . LEU A 1 219 ? 12.686 -9.660 9.563 1.00 74.94 219 LEU A N 1
ATOM 1688 C CA . LEU A 1 219 ? 13.139 -10.932 10.120 1.00 74.94 219 LEU A CA 1
ATOM 1689 C C . LEU A 1 219 ? 13.965 -10.736 11.397 1.00 74.94 219 LEU A C 1
ATOM 1691 O O . LEU A 1 219 ? 14.783 -9.812 11.481 1.00 74.94 219 LEU A O 1
ATOM 1695 N N . PRO A 1 220 ? 13.839 -11.631 12.397 1.00 78.31 220 PRO A N 1
ATOM 1696 C CA . PRO A 1 220 ? 14.705 -11.562 13.555 1.00 78.31 220 PRO A CA 1
ATOM 1697 C C . PRO A 1 220 ? 16.189 -11.685 13.222 1.00 78.31 220 PRO A C 1
ATOM 1699 O O . PRO A 1 220 ? 16.556 -12.520 12.403 1.00 78.31 220 PRO A O 1
ATOM 1702 N N . ARG A 1 221 ? 17.059 -10.911 13.896 1.00 77.19 221 ARG A N 1
ATOM 1703 C CA . ARG A 1 221 ? 18.517 -10.962 13.659 1.00 77.19 221 ARG A CA 1
ATOM 1704 C C . ARG A 1 221 ? 19.081 -12.377 13.824 1.00 77.19 221 ARG A C 1
ATOM 1706 O O . ARG A 1 221 ? 19.933 -12.779 13.045 1.00 77.19 221 ARG A O 1
ATOM 1713 N N . SER A 1 222 ? 18.563 -13.156 14.775 1.00 75.69 222 SER A N 1
ATOM 1714 C CA . SER A 1 222 ? 18.929 -14.567 14.963 1.00 75.69 222 SER A CA 1
ATOM 1715 C C . SER A 1 222 ? 18.516 -15.452 13.782 1.00 75.69 222 SER A C 1
ATOM 1717 O O . SER A 1 222 ? 19.266 -16.336 13.375 1.00 75.69 222 SER A O 1
ATOM 1719 N N . VAL A 1 223 ? 17.343 -15.206 13.195 1.00 75.19 223 VAL A N 1
ATOM 1720 C CA . VAL A 1 223 ? 16.875 -15.897 11.987 1.00 75.19 223 VAL A CA 1
ATOM 1721 C C . VAL A 1 223 ? 17.749 -15.491 10.803 1.00 75.19 223 VAL A C 1
ATOM 1723 O O . VAL A 1 223 ? 18.325 -16.361 10.157 1.00 75.19 223 VAL A O 1
ATOM 1726 N N . ALA A 1 224 ? 17.935 -14.188 10.582 1.00 76.50 224 ALA A N 1
ATOM 1727 C CA . ALA A 1 224 ? 18.777 -13.655 9.516 1.00 76.50 224 ALA A CA 1
ATOM 1728 C C . ALA A 1 224 ? 20.234 -14.147 9.603 1.00 76.50 224 ALA A C 1
ATOM 1730 O O . ALA A 1 224 ? 20.811 -14.540 8.595 1.00 76.50 224 ALA A O 1
ATOM 1731 N N . GLY A 1 225 ? 20.812 -14.202 10.806 1.00 76.56 225 GLY A N 1
ATOM 1732 C CA . GLY A 1 225 ? 22.168 -14.700 11.042 1.00 76.56 225 GLY A CA 1
ATOM 1733 C C . GLY A 1 225 ? 22.322 -16.195 10.762 1.00 76.56 225 GLY A C 1
ATOM 1734 O O . GLY A 1 225 ? 23.268 -16.587 10.084 1.00 76.56 225 GLY A O 1
ATOM 1735 N N . ARG A 1 226 ? 21.367 -17.033 11.201 1.00 76.44 226 ARG A N 1
ATOM 1736 C CA . ARG A 1 226 ? 21.367 -18.475 10.879 1.00 76.44 226 ARG A CA 1
ATOM 1737 C C . ARG A 1 226 ? 21.314 -18.719 9.374 1.00 76.44 226 ARG A C 1
ATOM 1739 O O . ARG A 1 226 ? 22.010 -19.593 8.872 1.00 76.44 226 ARG A O 1
ATOM 1746 N N . TYR A 1 227 ? 20.532 -17.919 8.658 1.00 70.75 227 TYR A N 1
ATOM 1747 C CA . TYR A 1 227 ? 20.466 -17.976 7.202 1.00 70.75 227 TYR A CA 1
ATOM 1748 C C . TYR A 1 227 ? 21.777 -17.551 6.538 1.00 70.75 227 TYR A C 1
ATOM 1750 O O . TYR A 1 227 ? 22.265 -18.255 5.656 1.00 70.75 227 TYR A O 1
ATOM 1758 N N . ALA A 1 228 ? 22.381 -16.447 6.983 1.00 76.56 228 ALA A N 1
ATOM 1759 C CA . ALA A 1 228 ? 23.671 -16.006 6.455 1.00 76.56 228 ALA A CA 1
ATOM 1760 C C . ALA A 1 228 ? 24.748 -17.092 6.629 1.00 76.56 228 ALA A C 1
ATOM 1762 O O . ALA A 1 228 ? 25.510 -17.359 5.701 1.00 76.56 228 ALA A O 1
ATOM 1763 N N . ALA A 1 229 ? 24.759 -17.753 7.792 1.00 79.00 229 ALA A N 1
ATOM 1764 C CA . ALA A 1 229 ? 25.677 -18.843 8.108 1.00 79.00 229 ALA A CA 1
ATOM 1765 C C . ALA A 1 229 ? 25.424 -20.109 7.272 1.00 79.00 229 ALA A C 1
ATOM 1767 O O . ALA A 1 229 ? 26.377 -20.765 6.866 1.00 79.00 229 ALA A O 1
ATOM 1768 N N . ALA A 1 230 ? 24.159 -20.448 7.003 1.00 73.06 230 ALA A N 1
ATOM 1769 C CA . ALA A 1 230 ? 23.795 -21.669 6.284 1.00 73.06 230 ALA A CA 1
ATOM 1770 C C . ALA A 1 230 ? 24.085 -21.607 4.777 1.00 73.06 230 ALA A C 1
ATOM 1772 O O . ALA A 1 230 ? 24.410 -22.627 4.179 1.00 73.06 230 ALA A O 1
ATOM 1773 N N . TYR A 1 231 ? 23.944 -20.432 4.160 1.00 73.38 231 TYR A N 1
ATOM 1774 C CA . TYR A 1 231 ? 23.989 -20.312 2.699 1.00 73.38 231 TYR A CA 1
ATOM 1775 C C . TYR A 1 231 ? 25.217 -19.570 2.167 1.00 73.38 231 TYR A C 1
ATOM 1777 O O . TYR A 1 231 ? 25.611 -19.807 1.028 1.00 73.38 231 TYR A O 1
ATOM 1785 N N . GLY A 1 232 ? 25.845 -18.714 2.980 1.00 75.50 232 GLY A N 1
ATOM 1786 C CA . GLY A 1 232 ? 27.041 -17.970 2.594 1.00 75.50 232 GLY A CA 1
ATOM 1787 C C . GLY A 1 232 ? 26.873 -17.078 1.352 1.00 75.50 232 GLY A C 1
ATOM 1788 O O . GLY A 1 232 ? 25.817 -16.969 0.731 1.00 75.50 232 GLY A O 1
ATOM 1789 N N . GLY A 1 233 ? 27.955 -16.395 0.985 1.00 82.38 233 GLY A N 1
ATOM 1790 C CA . GLY A 1 233 ? 28.052 -15.643 -0.265 1.00 82.38 233 GLY A CA 1
ATOM 1791 C C . GLY A 1 233 ? 27.440 -14.228 -0.270 1.00 82.38 233 GLY A C 1
ATOM 1792 O O . GLY A 1 233 ? 26.778 -13.798 0.682 1.00 82.38 233 GLY A O 1
ATOM 1793 N N . PRO A 1 234 ? 27.680 -13.460 -1.352 1.00 80.75 234 PRO A N 1
ATOM 1794 C CA . PRO A 1 234 ? 27.316 -12.042 -1.423 1.00 80.75 234 PRO A CA 1
ATOM 1795 C C . PRO A 1 234 ? 25.808 -11.750 -1.325 1.00 80.75 234 PRO A C 1
ATOM 1797 O O . PRO A 1 234 ? 25.421 -10.783 -0.670 1.00 80.75 234 PRO A O 1
ATOM 1800 N N . PHE A 1 235 ? 24.945 -12.599 -1.904 1.00 80.56 235 PHE A N 1
ATOM 1801 C CA . PHE A 1 235 ? 23.483 -12.430 -1.827 1.00 80.56 235 PHE A CA 1
ATOM 1802 C C . PHE A 1 235 ? 22.934 -12.670 -0.420 1.00 80.56 235 PHE A C 1
ATOM 1804 O O . PHE A 1 235 ? 22.087 -11.903 0.033 1.00 80.56 235 PHE A O 1
ATOM 1811 N N . ALA A 1 236 ? 23.438 -13.685 0.293 1.00 82.75 236 ALA A N 1
ATOM 1812 C CA . ALA A 1 236 ? 23.049 -13.917 1.681 1.00 82.75 236 ALA A CA 1
ATOM 1813 C C . ALA A 1 236 ? 23.447 -12.722 2.556 1.00 82.75 236 ALA A C 1
ATOM 1815 O O . ALA A 1 236 ? 22.632 -12.238 3.335 1.00 82.75 236 ALA A O 1
ATOM 1816 N N . LYS A 1 237 ? 24.653 -12.169 2.356 1.00 87.00 237 LYS A N 1
ATOM 1817 C CA . LYS A 1 237 ? 25.096 -10.949 3.046 1.00 87.00 237 LYS A CA 1
ATOM 1818 C C . LYS A 1 237 ? 24.195 -9.748 2.738 1.00 87.00 237 LYS A C 1
ATOM 1820 O O . LYS A 1 237 ? 23.777 -9.063 3.669 1.00 87.00 237 LYS A O 1
ATOM 1825 N N . ALA A 1 238 ? 23.888 -9.501 1.462 1.00 89.06 238 ALA A N 1
ATOM 1826 C CA . ALA A 1 238 ? 23.008 -8.409 1.045 1.00 89.06 238 ALA A CA 1
ATOM 1827 C C . ALA A 1 238 ? 21.634 -8.524 1.704 1.00 89.06 238 ALA A C 1
ATOM 1829 O O . ALA A 1 238 ? 21.172 -7.601 2.366 1.00 89.06 238 ALA A O 1
ATOM 1830 N N . TRP A 1 239 ? 21.024 -9.698 1.595 1.00 86.88 239 TRP A N 1
ATOM 1831 C CA . TRP A 1 239 ? 19.747 -10.003 2.214 1.00 86.88 239 TRP A CA 1
ATOM 1832 C C . TRP A 1 239 ? 19.764 -9.811 3.736 1.00 86.88 239 TRP A C 1
ATOM 1834 O O . TRP A 1 239 ? 18.865 -9.164 4.265 1.00 86.88 239 TRP A O 1
ATOM 1844 N N . THR A 1 240 ? 20.779 -10.308 4.450 1.00 86.81 240 THR A N 1
ATOM 1845 C CA . THR A 1 240 ? 20.869 -10.175 5.915 1.00 86.81 240 THR A CA 1
ATOM 1846 C C . THR A 1 240 ? 20.938 -8.713 6.343 1.00 86.81 240 THR A C 1
ATOM 1848 O O . THR A 1 240 ? 20.264 -8.320 7.295 1.00 86.81 240 THR A O 1
ATOM 1851 N N . LEU A 1 241 ? 21.732 -7.905 5.640 1.00 91.38 241 LEU A N 1
ATOM 1852 C CA . LEU A 1 241 ? 21.878 -6.480 5.931 1.00 91.38 241 LEU A CA 1
ATOM 1853 C C . LEU A 1 241 ? 20.594 -5.710 5.613 1.00 91.38 241 LEU A C 1
ATOM 1855 O O . LEU A 1 241 ? 20.141 -4.920 6.434 1.00 91.38 241 LEU A O 1
ATOM 1859 N N . LEU A 1 242 ? 19.946 -6.002 4.486 1.00 91.62 242 LEU A N 1
ATOM 1860 C CA . LEU A 1 242 ? 18.660 -5.399 4.135 1.00 91.62 242 LEU A CA 1
ATOM 1861 C C . LEU A 1 242 ? 17.539 -5.814 5.104 1.00 91.62 242 LEU A C 1
ATOM 1863 O O . LEU A 1 242 ? 16.711 -4.985 5.473 1.00 91.62 242 LEU A O 1
ATOM 1867 N N . ALA A 1 243 ? 17.543 -7.061 5.583 1.00 88.56 243 ALA A N 1
ATOM 1868 C CA . ALA A 1 243 ? 16.624 -7.529 6.619 1.00 88.56 243 ALA A CA 1
ATOM 1869 C C . ALA A 1 243 ? 16.838 -6.795 7.948 1.00 88.56 243 ALA A C 1
ATOM 1871 O O . ALA A 1 243 ? 15.874 -6.421 8.619 1.00 88.56 243 ALA A O 1
ATOM 1872 N N . ALA A 1 244 ? 18.101 -6.579 8.327 1.00 89.25 244 ALA A N 1
ATOM 1873 C CA . ALA A 1 244 ? 18.454 -5.810 9.511 1.00 89.25 244 ALA A CA 1
ATOM 1874 C C . ALA A 1 244 ? 18.021 -4.345 9.373 1.00 89.25 244 ALA A C 1
ATOM 1876 O O . ALA A 1 244 ? 17.401 -3.824 10.296 1.00 89.25 244 ALA A O 1
ATOM 1877 N N . ALA A 1 245 ? 18.263 -3.726 8.214 1.00 91.44 245 ALA A N 1
ATOM 1878 C CA . ALA A 1 245 ? 17.829 -2.366 7.912 1.00 91.44 245 ALA A CA 1
ATOM 1879 C C . ALA A 1 245 ? 16.305 -2.224 8.016 1.00 91.44 245 ALA A C 1
ATOM 1881 O O . ALA A 1 245 ? 15.805 -1.330 8.697 1.00 91.44 245 ALA A O 1
ATOM 1882 N N . ASP A 1 246 ? 15.547 -3.137 7.403 1.00 90.56 246 ASP A N 1
ATOM 1883 C CA . ASP A 1 246 ? 14.087 -3.108 7.479 1.00 90.56 246 ASP A CA 1
ATOM 1884 C C . ASP A 1 246 ? 13.591 -3.245 8.922 1.00 90.56 246 ASP A C 1
ATOM 1886 O O . ASP A 1 246 ? 12.706 -2.500 9.350 1.00 90.56 246 ASP A O 1
ATOM 1890 N N . ARG A 1 247 ? 14.196 -4.137 9.711 1.00 88.19 247 ARG A N 1
ATOM 1891 C CA . ARG A 1 247 ? 13.869 -4.262 11.131 1.00 88.19 247 ARG A CA 1
ATOM 1892 C C . ARG A 1 247 ? 14.196 -2.986 11.914 1.00 88.19 247 ARG A C 1
ATOM 1894 O O . ARG A 1 247 ? 13.329 -2.506 12.643 1.00 88.19 247 ARG A O 1
ATOM 1901 N N . SER A 1 248 ? 15.402 -2.432 11.773 1.00 88.94 248 SER A N 1
ATOM 1902 C CA . SER A 1 248 ? 15.814 -1.183 12.436 1.00 88.94 248 SER A CA 1
ATOM 1903 C C . SER A 1 248 ? 14.842 -0.048 12.103 1.00 88.94 248 SER A C 1
ATOM 1905 O O . SER A 1 248 ? 14.287 0.575 13.010 1.00 88.94 248 SER A O 1
ATOM 1907 N N . ARG A 1 249 ? 14.497 0.110 10.819 1.00 89.50 249 ARG A N 1
ATOM 1908 C CA . ARG A 1 249 ? 13.522 1.098 10.344 1.00 89.50 249 ARG A CA 1
ATOM 1909 C C . ARG A 1 249 ? 12.148 0.913 10.989 1.00 89.50 249 ARG A C 1
ATOM 1911 O O . ARG A 1 249 ? 11.530 1.881 11.434 1.00 89.50 249 ARG A O 1
ATOM 1918 N N . ASN A 1 250 ? 11.666 -0.327 11.089 1.00 83.69 250 ASN A N 1
ATOM 1919 C CA . ASN A 1 250 ? 10.381 -0.625 11.725 1.00 83.69 250 ASN A CA 1
ATOM 1920 C C . ASN A 1 250 ? 10.358 -0.295 13.218 1.00 83.69 250 ASN A C 1
ATOM 1922 O O . ASN A 1 250 ? 9.343 0.201 13.710 1.00 83.69 250 ASN A O 1
ATOM 1926 N N . MET A 1 251 ? 11.485 -0.487 13.901 1.00 84.00 251 MET A N 1
ATOM 1927 C CA . MET A 1 251 ? 11.670 -0.123 15.307 1.00 84.00 251 MET A CA 1
ATOM 1928 C C . MET A 1 251 ? 11.896 1.384 15.518 1.00 84.00 251 MET A C 1
ATOM 1930 O O . MET A 1 251 ? 11.977 1.823 16.658 1.00 84.00 251 MET A O 1
ATOM 1934 N N . GLY A 1 252 ? 11.964 2.192 14.451 1.00 83.38 252 GLY A N 1
ATOM 1935 C CA . GLY A 1 252 ? 12.284 3.621 14.549 1.00 83.38 252 GLY A CA 1
ATOM 1936 C C . GLY A 1 252 ? 13.746 3.895 14.914 1.00 83.38 252 GLY A C 1
ATOM 1937 O O . GLY A 1 252 ? 14.058 4.981 15.389 1.00 83.38 252 GLY A O 1
ATOM 1938 N N . VAL A 1 253 ? 14.623 2.912 14.709 1.00 89.62 253 VAL A N 1
ATOM 1939 C CA . VAL A 1 253 ? 16.073 3.027 14.879 1.00 89.62 253 VAL A CA 1
ATOM 1940 C C . VAL A 1 253 ? 16.687 3.442 13.543 1.00 89.62 253 VAL A C 1
ATOM 1942 O O . VAL A 1 253 ? 16.140 3.125 12.479 1.00 89.62 253 VAL A O 1
ATOM 1945 N N . ASP A 1 254 ? 17.817 4.151 13.587 1.00 89.56 254 ASP A N 1
ATOM 1946 C CA . ASP A 1 254 ? 18.590 4.416 12.376 1.00 89.56 254 ASP A CA 1
ATOM 1947 C C . ASP A 1 254 ? 18.933 3.094 11.668 1.00 89.56 254 ASP A C 1
ATOM 1949 O O . ASP A 1 254 ? 19.307 2.103 12.293 1.00 89.56 254 ASP A O 1
ATOM 1953 N N . HIS A 1 255 ? 18.712 3.074 10.361 1.00 91.81 255 HIS A N 1
ATOM 1954 C CA . HIS A 1 255 ? 18.804 1.894 9.503 1.00 91.81 255 HIS A CA 1
ATOM 1955 C C . HIS A 1 255 ? 19.659 2.146 8.261 1.00 91.81 255 HIS A C 1
ATOM 1957 O O . HIS A 1 255 ? 19.876 1.232 7.460 1.00 91.81 255 HIS A O 1
ATOM 1963 N N . LEU A 1 256 ? 20.106 3.391 8.065 1.00 90.31 256 LEU A N 1
ATOM 1964 C CA . LEU A 1 256 ? 20.888 3.787 6.904 1.00 90.31 256 LEU A CA 1
ATOM 1965 C C . LEU A 1 256 ? 22.230 3.043 6.826 1.00 90.31 256 LEU A C 1
ATOM 1967 O O . LEU A 1 256 ? 22.582 2.630 5.717 1.00 90.31 256 LEU A O 1
ATOM 1971 N N . PRO A 1 257 ? 22.953 2.779 7.939 1.00 92.00 257 PRO A N 1
ATOM 1972 C CA . PRO A 1 257 ? 24.189 2.002 7.887 1.00 92.00 257 PRO A CA 1
ATOM 1973 C C . PRO A 1 257 ? 23.981 0.574 7.365 1.00 92.00 257 PRO A C 1
ATOM 1975 O O . PRO A 1 257 ? 24.688 0.140 6.450 1.00 92.00 257 PRO A O 1
ATOM 1978 N N . GLU A 1 258 ? 22.994 -0.165 7.889 1.00 92.62 258 GLU A N 1
ATOM 1979 C CA . GLU A 1 258 ? 22.695 -1.516 7.402 1.00 92.62 258 GLU A CA 1
ATOM 1980 C C . GLU A 1 258 ? 22.179 -1.502 5.961 1.00 92.62 258 GLU A C 1
ATOM 1982 O O . GLU A 1 258 ? 22.546 -2.373 5.170 1.00 92.62 258 GLU A O 1
ATOM 1987 N N . PHE A 1 259 ? 21.377 -0.501 5.590 1.00 90.81 259 PHE A N 1
ATOM 1988 C CA . PHE A 1 259 ? 20.876 -0.362 4.226 1.00 90.81 259 PHE A CA 1
ATOM 1989 C C . PHE A 1 259 ? 22.014 -0.144 3.224 1.00 90.81 259 PHE A C 1
ATOM 1991 O O . PHE A 1 259 ? 22.115 -0.879 2.238 1.00 90.81 259 PHE A O 1
ATOM 1998 N N . ALA A 1 260 ? 22.919 0.798 3.505 1.00 88.81 260 ALA A N 1
ATOM 1999 C CA . ALA A 1 260 ? 24.089 1.068 2.675 1.00 88.81 260 ALA A CA 1
ATOM 2000 C C . ALA A 1 260 ? 24.992 -0.171 2.549 1.00 88.81 260 ALA A C 1
ATOM 2002 O O . ALA A 1 260 ? 25.415 -0.529 1.446 1.00 88.81 260 ALA A O 1
ATOM 2003 N N . GLY A 1 261 ? 25.224 -0.884 3.657 1.00 90.50 261 GLY A N 1
ATOM 2004 C CA . GLY A 1 261 ? 25.956 -2.150 3.647 1.00 90.50 261 GLY A CA 1
ATOM 2005 C C . GLY A 1 261 ? 25.280 -3.223 2.785 1.00 90.50 261 GLY A C 1
ATOM 2006 O O . GLY A 1 261 ? 25.957 -3.947 2.049 1.00 90.50 261 GLY A O 1
ATOM 2007 N N . GLY A 1 262 ? 23.949 -3.312 2.840 1.00 90.25 262 GLY A N 1
ATOM 2008 C CA . GLY A 1 262 ? 23.148 -4.217 2.017 1.00 90.25 262 GLY A CA 1
ATOM 2009 C C . GLY A 1 262 ? 23.266 -3.920 0.524 1.00 90.25 262 GLY A C 1
ATOM 2010 O O . GLY A 1 262 ? 23.498 -4.840 -0.262 1.00 90.25 262 GLY A O 1
ATOM 2011 N N . LEU A 1 263 ? 23.199 -2.642 0.134 1.00 88.62 263 LEU A N 1
ATOM 2012 C CA . LEU A 1 263 ? 23.403 -2.205 -1.251 1.00 88.62 263 LEU A CA 1
ATOM 2013 C C . LEU A 1 263 ? 24.816 -2.521 -1.753 1.00 88.62 263 LEU A C 1
ATOM 2015 O O . LEU A 1 263 ? 24.973 -3.034 -2.860 1.00 88.62 263 LEU A O 1
ATOM 2019 N N . HIS A 1 264 ? 25.843 -2.285 -0.933 1.00 88.19 264 HIS A N 1
ATOM 2020 C CA . HIS A 1 264 ? 27.222 -2.624 -1.287 1.00 88.19 264 HIS A CA 1
ATOM 2021 C C . HIS A 1 264 ? 27.407 -4.137 -1.483 1.00 88.19 264 HIS A C 1
ATOM 2023 O O . HIS A 1 264 ? 28.051 -4.577 -2.435 1.00 88.19 264 HIS A O 1
ATOM 2029 N N . ALA A 1 265 ? 26.838 -4.957 -0.596 1.00 89.12 265 ALA A N 1
ATOM 2030 C CA . ALA A 1 265 ? 26.899 -6.411 -0.721 1.00 89.12 265 ALA A CA 1
ATOM 2031 C C . ALA A 1 265 ? 26.158 -6.918 -1.969 1.00 89.12 265 ALA A C 1
ATOM 2033 O O . ALA A 1 265 ? 26.660 -7.812 -2.651 1.00 89.12 265 ALA A O 1
ATOM 2034 N N . LEU A 1 266 ? 25.007 -6.325 -2.302 1.00 87.44 266 LEU A N 1
ATOM 2035 C CA . LEU A 1 266 ? 24.270 -6.646 -3.523 1.00 87.44 266 LEU A CA 1
ATOM 2036 C C . LEU A 1 266 ? 25.073 -6.287 -4.773 1.00 87.44 266 LEU A C 1
ATOM 2038 O O . LEU A 1 266 ? 25.163 -7.090 -5.698 1.00 87.44 266 LEU A O 1
ATOM 2042 N N . ARG A 1 267 ? 25.689 -5.104 -4.785 1.00 85.50 267 ARG A N 1
ATOM 2043 C CA . ARG A 1 267 ? 26.556 -4.661 -5.877 1.00 85.50 267 ARG A CA 1
ATOM 2044 C C . ARG A 1 267 ? 27.686 -5.658 -6.127 1.00 85.50 267 ARG A C 1
ATOM 2046 O O . ARG A 1 267 ? 27.824 -6.151 -7.243 1.00 85.50 267 ARG A O 1
ATOM 2053 N N . ALA A 1 268 ? 28.414 -6.030 -5.076 1.00 87.00 268 ALA A N 1
ATOM 2054 C CA . ALA A 1 268 ? 29.478 -7.028 -5.167 1.00 87.00 268 ALA A CA 1
ATOM 2055 C C . ALA A 1 268 ? 28.962 -8.387 -5.683 1.00 87.00 268 ALA A C 1
ATOM 2057 O O . ALA A 1 268 ? 29.643 -9.061 -6.454 1.00 87.00 268 ALA A O 1
ATOM 2058 N N . ALA A 1 269 ? 27.744 -8.785 -5.298 1.00 84.31 269 ALA A N 1
ATOM 2059 C CA . ALA A 1 269 ? 27.115 -10.011 -5.786 1.00 84.31 269 ALA A CA 1
ATOM 2060 C C . ALA A 1 269 ? 26.863 -9.984 -7.300 1.00 84.31 269 ALA A C 1
ATOM 2062 O O . ALA A 1 269 ? 27.151 -10.954 -8.001 1.00 84.31 269 ALA A O 1
ATOM 2063 N N . LEU A 1 270 ? 26.324 -8.872 -7.797 1.00 82.69 270 LEU A N 1
ATOM 2064 C CA . LEU A 1 270 ? 25.984 -8.695 -9.206 1.00 82.69 270 LEU A CA 1
ATOM 2065 C C . LEU A 1 270 ? 27.238 -8.558 -10.080 1.00 82.69 270 LEU A C 1
ATOM 2067 O O . LEU A 1 270 ? 27.292 -9.149 -11.157 1.00 82.69 270 LEU A O 1
ATOM 2071 N N . GLU A 1 271 ? 28.269 -7.854 -9.603 1.00 84.19 271 GLU A N 1
ATOM 2072 C CA . GLU A 1 271 ? 29.586 -7.770 -10.259 1.00 84.19 271 GLU A CA 1
ATOM 2073 C C . GLU A 1 271 ? 30.287 -9.137 -10.319 1.00 84.19 271 GLU A C 1
ATOM 2075 O O . GLU A 1 271 ? 30.935 -9.455 -11.313 1.00 84.19 271 GLU A O 1
ATOM 2080 N N . GLY A 1 272 ? 30.080 -9.990 -9.310 1.00 82.44 272 GLY A N 1
ATOM 2081 C CA . GLY A 1 272 ? 30.565 -11.374 -9.275 1.00 82.44 272 GLY A CA 1
ATOM 2082 C C . GLY A 1 272 ? 29.873 -12.334 -10.253 1.00 82.44 272 GLY A C 1
ATOM 2083 O O . GLY A 1 272 ? 30.097 -13.540 -10.182 1.00 82.44 272 GLY A O 1
ATOM 2084 N N . GLY A 1 273 ? 29.014 -11.836 -11.149 1.00 75.56 273 GLY A N 1
ATOM 2085 C CA . GLY A 1 273 ? 28.362 -12.638 -12.185 1.00 75.56 273 GLY A CA 1
ATOM 2086 C C . GLY A 1 273 ? 27.181 -13.473 -11.690 1.00 75.56 273 GLY A C 1
ATOM 2087 O O . GLY A 1 273 ? 26.702 -14.343 -12.426 1.00 75.56 273 GLY A O 1
ATOM 2088 N N . VAL A 1 274 ? 26.680 -13.217 -10.475 1.00 69.06 274 VAL A N 1
ATOM 2089 C CA . VAL A 1 274 ? 25.469 -13.880 -9.987 1.00 69.06 274 VAL A CA 1
ATOM 2090 C C . VAL A 1 274 ? 24.301 -13.481 -10.879 1.00 69.06 274 VAL A C 1
ATOM 2092 O O . VAL A 1 274 ? 23.955 -12.306 -11.022 1.00 69.06 274 VAL A O 1
ATOM 2095 N N . ARG A 1 275 ? 23.684 -14.482 -11.506 1.00 67.31 275 ARG A N 1
ATOM 2096 C CA . ARG A 1 275 ? 22.517 -14.264 -12.353 1.00 67.31 275 ARG A CA 1
ATOM 2097 C C . ARG A 1 275 ? 21.300 -14.032 -11.474 1.00 67.31 275 ARG A C 1
ATOM 2099 O O . ARG A 1 275 ? 21.049 -14.790 -10.546 1.00 67.31 275 ARG A O 1
ATOM 2106 N N . LEU A 1 276 ? 20.514 -13.021 -11.835 1.00 62.47 276 LEU A N 1
ATOM 2107 C CA . LEU A 1 276 ? 19.120 -12.936 -11.423 1.00 62.47 276 LEU A CA 1
ATOM 2108 C C . LEU A 1 276 ? 18.376 -14.058 -12.143 1.00 62.47 276 LEU A C 1
ATOM 2110 O O . LEU A 1 276 ? 17.899 -13.881 -13.262 1.00 62.47 276 LEU A O 1
ATOM 2114 N N . ASP A 1 277 ? 18.386 -15.262 -11.594 1.00 57.59 277 ASP A N 1
ATOM 2115 C CA . ASP A 1 277 ? 17.581 -16.337 -12.137 1.00 57.59 277 ASP A CA 1
ATOM 2116 C C . ASP A 1 277 ? 16.124 -16.176 -11.685 1.00 57.59 277 ASP A C 1
ATOM 2118 O O . ASP A 1 277 ? 15.805 -15.608 -10.641 1.00 57.59 277 ASP A O 1
ATOM 2122 N N . LYS A 1 278 ? 15.209 -16.616 -12.554 1.00 51.00 278 LYS A N 1
ATOM 2123 C CA . LYS A 1 278 ? 13.770 -16.632 -12.258 1.00 51.00 278 LYS A CA 1
ATOM 2124 C C . LYS A 1 278 ? 13.408 -17.789 -11.321 1.00 51.00 278 LYS A C 1
ATOM 2126 O O . LYS A 1 278 ? 12.304 -17.827 -10.797 1.00 51.00 278 LYS A O 1
ATOM 2131 N N . SER A 1 279 ? 14.291 -18.771 -11.169 1.00 52.72 279 SER A N 1
ATOM 2132 C CA . SER A 1 279 ? 14.070 -19.929 -10.315 1.00 52.72 279 SER A CA 1
ATOM 2133 C C . SER A 1 279 ? 14.286 -19.563 -8.855 1.00 52.72 279 SER A C 1
ATOM 2135 O O . SER A 1 279 ? 15.259 -18.908 -8.514 1.00 52.72 279 SER A O 1
ATOM 2137 N N . LEU A 1 280 ? 13.406 -20.047 -7.977 1.00 52.59 280 LEU A N 1
ATOM 2138 C CA . LEU A 1 280 ? 13.782 -20.234 -6.581 1.00 52.59 280 LEU A CA 1
ATOM 2139 C C . LEU A 1 280 ? 14.933 -21.246 -6.588 1.00 52.59 280 LEU A C 1
ATOM 2141 O O . LEU A 1 280 ? 14.682 -22.397 -6.966 1.00 52.59 280 LEU A O 1
ATOM 2145 N N . PRO A 1 281 ? 16.174 -20.869 -6.246 1.00 53.84 281 PRO A N 1
ATOM 2146 C CA . PRO A 1 281 ? 17.238 -21.853 -6.190 1.00 53.84 281 PRO A CA 1
ATOM 2147 C C . PRO A 1 281 ? 16.829 -22.923 -5.176 1.00 53.84 281 PRO A C 1
ATOM 2149 O O . PRO A 1 281 ? 16.423 -22.599 -4.064 1.00 53.84 281 PRO A O 1
ATOM 2152 N N . VAL A 1 282 ? 16.911 -24.204 -5.556 1.00 48.62 282 VAL A N 1
ATOM 2153 C CA . VAL A 1 282 ? 16.619 -25.344 -4.657 1.00 48.62 282 VAL A CA 1
ATOM 2154 C C . VAL A 1 282 ? 17.502 -25.288 -3.397 1.00 48.62 282 VAL A C 1
ATOM 2156 O O . VAL A 1 282 ? 17.126 -25.794 -2.344 1.00 48.62 282 VAL A O 1
ATOM 2159 N N . HIS A 1 283 ? 18.642 -24.595 -3.491 1.00 49.66 283 HIS A N 1
ATOM 2160 C CA . HIS A 1 283 ? 19.584 -24.342 -2.409 1.00 49.66 283 HIS A CA 1
ATOM 2161 C C . HIS A 1 283 ? 19.951 -22.848 -2.375 1.00 49.66 283 HIS A C 1
ATOM 2163 O O . HIS A 1 283 ? 20.641 -22.368 -3.271 1.00 49.66 283 HIS A O 1
ATOM 2169 N N . GLY A 1 284 ? 19.493 -22.097 -1.369 1.00 55.91 284 GLY A N 1
ATOM 2170 C CA . GLY A 1 284 ? 19.845 -20.677 -1.201 1.00 55.91 284 GLY A CA 1
ATOM 2171 C C . GLY A 1 284 ? 18.696 -19.802 -0.690 1.00 55.91 284 GLY A C 1
ATOM 2172 O O . GLY A 1 284 ? 17.534 -20.144 -0.913 1.00 55.91 284 GLY A O 1
ATOM 2173 N N . PRO A 1 285 ? 18.978 -18.647 -0.047 1.00 59.72 285 PRO A N 1
ATOM 2174 C CA . PRO A 1 285 ? 17.960 -17.636 0.181 1.00 59.72 285 PRO A CA 1
ATOM 2175 C C . PRO A 1 285 ? 17.495 -17.138 -1.191 1.00 59.72 285 PRO A C 1
ATOM 2177 O O . PRO A 1 285 ? 18.323 -16.766 -2.030 1.00 59.72 285 PRO A O 1
ATOM 2180 N N . PRO A 1 286 ? 16.189 -17.147 -1.464 1.00 67.94 286 PRO A N 1
ATOM 2181 C CA . PRO A 1 286 ? 15.727 -16.846 -2.799 1.00 67.94 286 PRO A CA 1
ATOM 2182 C C . PRO A 1 286 ? 15.931 -15.359 -3.109 1.00 67.94 286 PRO A C 1
ATOM 2184 O O . PRO A 1 286 ? 15.651 -14.480 -2.289 1.00 67.94 286 PRO A O 1
ATOM 2187 N N . SER A 1 287 ? 16.438 -15.087 -4.313 1.00 70.19 287 SER A N 1
ATOM 2188 C CA . SER A 1 287 ? 16.845 -13.756 -4.784 1.00 70.19 287 SER A CA 1
ATOM 2189 C C . SER A 1 287 ? 15.744 -12.696 -4.633 1.00 70.19 287 SER A C 1
ATOM 2191 O O . SER A 1 287 ? 16.041 -11.528 -4.390 1.00 70.19 287 SER A O 1
ATOM 2193 N N . HIS A 1 288 ? 14.472 -13.099 -4.679 1.00 75.06 288 HIS A N 1
ATOM 2194 C CA . HIS A 1 288 ? 13.335 -12.199 -4.485 1.00 75.06 288 HIS A CA 1
ATOM 2195 C C . HIS A 1 288 ? 13.236 -11.571 -3.096 1.00 75.06 288 HIS A C 1
ATOM 2197 O O . HIS A 1 288 ? 12.666 -10.490 -2.985 1.00 75.06 288 HIS A O 1
ATOM 2203 N N . LEU A 1 289 ? 13.811 -12.165 -2.045 1.00 79.81 289 LEU A N 1
ATOM 2204 C CA . LEU A 1 289 ? 13.789 -11.546 -0.717 1.00 79.81 289 LEU A CA 1
ATOM 2205 C C . LEU A 1 289 ? 14.624 -10.264 -0.672 1.00 79.81 289 LEU A C 1
ATOM 2207 O O . LEU A 1 289 ? 14.253 -9.316 0.014 1.00 79.81 289 LEU A O 1
ATOM 2211 N N . VAL A 1 290 ? 15.720 -10.204 -1.437 1.00 84.94 290 VAL A N 1
ATOM 2212 C CA . VAL A 1 290 ? 16.481 -8.961 -1.627 1.00 84.94 290 VAL A CA 1
ATOM 2213 C C . VAL A 1 290 ? 15.594 -7.910 -2.292 1.00 84.94 290 VAL A C 1
ATOM 2215 O O . VAL A 1 290 ? 15.496 -6.795 -1.786 1.00 84.94 290 VAL A O 1
ATOM 2218 N N . TRP A 1 291 ? 14.891 -8.271 -3.372 1.00 85.31 291 TRP A N 1
ATOM 2219 C CA . TRP A 1 291 ? 13.979 -7.352 -4.067 1.00 85.31 291 TRP A CA 1
ATOM 2220 C C . TRP A 1 291 ? 12.828 -6.900 -3.178 1.00 85.31 291 TRP A C 1
ATOM 2222 O O . TRP A 1 291 ? 12.456 -5.733 -3.221 1.00 85.31 291 TRP A O 1
ATOM 2232 N N . HIS A 1 292 ? 12.312 -7.788 -2.330 1.00 84.88 292 HIS A N 1
ATOM 2233 C CA . HIS A 1 292 ? 11.280 -7.446 -1.368 1.00 84.88 292 HIS A CA 1
ATOM 2234 C C . HIS A 1 292 ? 11.780 -6.405 -0.369 1.00 84.88 292 HIS A C 1
ATOM 2236 O O . HIS A 1 292 ? 11.108 -5.397 -0.170 1.00 84.88 292 HIS A O 1
ATOM 2242 N N . PHE A 1 293 ? 12.956 -6.602 0.236 1.00 88.12 293 PHE A N 1
ATOM 2243 C CA . PHE A 1 293 ? 13.493 -5.609 1.163 1.00 88.12 293 PHE A CA 1
ATOM 2244 C C . PHE A 1 293 ? 13.808 -4.284 0.482 1.00 88.12 293 PHE A C 1
ATOM 2246 O O . PHE A 1 293 ? 13.519 -3.248 1.065 1.00 88.12 293 PHE A O 1
ATOM 2253 N N . LEU A 1 294 ? 14.354 -4.289 -0.735 1.00 88.19 294 LEU A N 1
ATOM 2254 C CA . LEU A 1 294 ? 14.618 -3.052 -1.474 1.00 88.19 294 LEU A CA 1
ATOM 2255 C C . LEU A 1 294 ? 13.330 -2.304 -1.819 1.00 88.19 294 LEU A C 1
ATOM 2257 O O . LEU A 1 294 ? 13.239 -1.107 -1.553 1.00 88.19 294 LEU A O 1
ATOM 2261 N N . ASP A 1 295 ? 12.312 -3.007 -2.326 1.00 86.81 295 ASP A N 1
ATOM 2262 C CA . ASP A 1 295 ? 10.989 -2.426 -2.578 1.00 86.81 295 ASP A CA 1
ATOM 2263 C C . ASP A 1 295 ? 10.432 -1.814 -1.294 1.00 86.81 295 ASP A C 1
ATOM 2265 O O . ASP A 1 295 ? 10.085 -0.636 -1.259 1.00 86.81 295 ASP A O 1
ATOM 2269 N N . LYS A 1 296 ? 10.450 -2.575 -0.201 1.00 87.44 296 LYS A N 1
ATOM 2270 C CA . LYS A 1 296 ? 9.956 -2.142 1.102 1.00 87.44 296 LYS A CA 1
ATOM 2271 C C . LYS A 1 296 ? 10.732 -0.941 1.652 1.00 87.44 296 LYS A C 1
ATOM 2273 O O . LYS A 1 296 ? 10.120 -0.007 2.167 1.00 87.44 296 LYS A O 1
ATOM 2278 N N . LEU A 1 297 ? 12.062 -0.946 1.572 1.00 89.44 297 LEU A N 1
ATOM 2279 C CA . LEU A 1 297 ? 12.948 0.120 2.064 1.00 89.44 297 LEU A CA 1
ATOM 2280 C C . LEU A 1 297 ? 12.827 1.407 1.239 1.00 89.44 297 LEU A C 1
ATOM 2282 O O . LEU A 1 297 ? 12.941 2.490 1.801 1.00 89.44 297 LEU A O 1
ATOM 2286 N N . SER A 1 298 ? 12.491 1.296 -0.049 1.00 87.38 298 SER A N 1
ATOM 2287 C CA . SER A 1 298 ? 12.208 2.440 -0.928 1.00 87.38 298 SER A CA 1
ATOM 2288 C C . SER A 1 298 ? 10.851 3.121 -0.656 1.00 87.38 298 SER A C 1
ATOM 2290 O O . SER A 1 298 ? 10.595 4.235 -1.124 1.00 87.38 298 SER A O 1
ATOM 2292 N N . GLN A 1 299 ? 9.959 2.483 0.115 1.00 88.06 299 GLN A N 1
ATOM 2293 C CA . GLN A 1 299 ? 8.669 3.074 0.479 1.00 88.06 299 GLN A CA 1
ATOM 2294 C C . GLN A 1 299 ? 8.795 4.075 1.638 1.00 88.06 299 GLN A C 1
ATOM 2296 O O . GLN A 1 299 ? 9.467 3.793 2.636 1.00 88.06 299 GLN A O 1
ATOM 2301 N N . PRO A 1 300 ? 8.070 5.207 1.583 1.00 89.00 300 PRO A N 1
ATOM 2302 C CA . PRO A 1 300 ? 7.979 6.129 2.687 1.00 89.00 300 PRO A CA 1
ATOM 2303 C C . PRO A 1 300 ? 7.037 5.520 3.726 1.00 89.00 300 PRO A C 1
ATOM 2305 O O . PRO A 1 300 ? 5.991 4.946 3.401 1.00 89.00 300 PRO A O 1
ATOM 2308 N N . MET A 1 301 ? 7.429 5.652 4.987 1.00 91.56 301 MET A N 1
ATOM 2309 C CA . MET A 1 301 ? 6.618 5.232 6.132 1.00 91.56 301 MET A CA 1
ATOM 2310 C C . MET A 1 301 ? 5.875 6.394 6.778 1.00 91.56 301 MET A C 1
ATOM 2312 O O . MET A 1 301 ? 5.051 6.157 7.650 1.00 91.56 301 MET A O 1
ATOM 2316 N N . ARG A 1 302 ? 6.173 7.626 6.356 1.00 94.38 302 ARG A N 1
ATOM 2317 C CA . ARG A 1 302 ? 5.489 8.851 6.755 1.00 94.38 302 ARG A CA 1
ATOM 2318 C C . ARG A 1 302 ? 4.974 9.548 5.509 1.00 94.38 302 ARG A C 1
ATOM 2320 O O . ARG A 1 302 ? 5.721 9.730 4.545 1.00 94.38 302 ARG A O 1
ATOM 2327 N N . VAL A 1 303 ? 3.702 9.903 5.523 1.00 96.00 303 VAL A N 1
ATOM 2328 C CA . VAL A 1 303 ? 3.004 10.526 4.403 1.00 96.00 303 VAL A CA 1
ATOM 2329 C C . VAL A 1 303 ? 2.269 11.741 4.946 1.00 96.00 303 VAL A C 1
ATOM 2331 O O . VAL A 1 303 ? 1.426 11.601 5.821 1.00 96.00 303 VAL A O 1
ATOM 2334 N N . ALA A 1 304 ? 2.596 12.927 4.433 1.00 97.25 304 ALA A N 1
ATOM 2335 C CA . ALA A 1 304 ? 1.786 14.113 4.680 1.00 97.25 304 ALA A CA 1
ATOM 2336 C C . ALA A 1 304 ? 0.471 13.998 3.893 1.00 97.25 304 ALA A C 1
ATOM 2338 O O . ALA A 1 304 ? 0.499 13.683 2.699 1.00 97.25 304 ALA A O 1
ATOM 2339 N N . ILE A 1 305 ? -0.649 14.216 4.576 1.00 96.50 305 ILE A N 1
ATOM 2340 C CA . ILE A 1 305 ? -2.013 14.143 4.052 1.00 96.50 305 ILE A CA 1
ATOM 2341 C C . ILE A 1 305 ? -2.708 15.459 4.375 1.00 96.50 305 ILE A C 1
ATOM 2343 O O . ILE A 1 305 ? -2.710 15.895 5.529 1.00 96.50 305 ILE A O 1
ATOM 2347 N N . GLN A 1 306 ? -3.322 16.072 3.369 1.00 95.88 306 GLN A N 1
ATOM 2348 C CA . GLN A 1 306 ? -4.194 17.217 3.587 1.00 95.88 306 GLN A CA 1
ATOM 2349 C C . GLN A 1 306 ? -5.534 16.733 4.143 1.00 95.88 306 GLN A C 1
ATOM 2351 O O . GLN A 1 306 ? -6.129 15.783 3.635 1.00 95.88 306 GLN A O 1
ATOM 2356 N N . VAL A 1 307 ? -6.003 17.380 5.206 1.00 94.44 307 VAL A N 1
ATOM 2357 C CA . VAL A 1 307 ? -7.301 17.082 5.807 1.00 94.44 307 VAL A CA 1
ATOM 2358 C C . VAL A 1 307 ? -8.330 17.994 5.167 1.00 94.44 307 VAL A C 1
ATOM 2360 O O . VAL A 1 307 ? -8.309 19.207 5.364 1.00 94.44 307 VAL A O 1
ATOM 2363 N N . GLU A 1 308 ? -9.224 17.407 4.384 1.00 90.06 308 GLU A N 1
ATOM 2364 C CA . GLU A 1 308 ? -10.348 18.131 3.802 1.00 90.06 308 GLU A CA 1
ATOM 2365 C C . GLU A 1 308 ? -11.541 18.100 4.769 1.00 90.06 308 GLU A C 1
ATOM 2367 O O . GLU A 1 308 ? -11.804 17.059 5.393 1.00 90.06 308 GLU A O 1
ATOM 2372 N N . PRO A 1 309 ? -12.248 19.232 4.950 1.00 82.06 309 PRO A N 1
ATOM 2373 C CA . PRO A 1 309 ? -13.482 19.240 5.716 1.00 82.06 309 PRO A CA 1
ATOM 2374 C C . PRO A 1 309 ? -14.535 18.382 4.999 1.00 82.06 309 PRO A C 1
ATOM 2376 O O . PRO A 1 309 ? -14.545 18.311 3.768 1.00 82.06 309 PRO A O 1
ATOM 2379 N N . PRO A 1 310 ? -15.453 17.745 5.742 1.00 82.94 310 PRO A N 1
ATOM 2380 C CA . PRO A 1 310 ? -16.543 17.018 5.112 1.00 82.94 310 PRO A CA 1
ATOM 2381 C C . PRO A 1 310 ? -17.408 17.987 4.299 1.00 82.94 310 PRO A C 1
ATOM 2383 O O . PRO A 1 310 ? -17.720 19.082 4.767 1.00 82.94 310 PRO A O 1
ATOM 2386 N N . ALA A 1 311 ? -17.846 17.558 3.111 1.00 81.19 311 ALA A N 1
ATOM 2387 C CA . ALA A 1 311 ? -18.570 18.396 2.144 1.00 81.19 311 ALA A CA 1
ATOM 2388 C C . ALA A 1 311 ? -19.808 19.120 2.716 1.00 81.19 311 ALA A C 1
ATOM 2390 O O . ALA A 1 311 ? -20.214 20.154 2.203 1.00 81.19 311 ALA A O 1
ATOM 2391 N N . LEU A 1 312 ? -20.404 18.589 3.790 1.00 77.12 312 LEU A N 1
ATOM 2392 C CA . LEU A 1 312 ? -21.584 19.154 4.452 1.00 77.12 312 LEU A CA 1
ATOM 2393 C C . LEU A 1 312 ? -21.273 20.311 5.422 1.00 77.12 312 LEU A C 1
ATOM 2395 O O . LEU A 1 312 ? -22.203 20.890 5.981 1.00 77.12 312 LEU A O 1
ATOM 2399 N N . VAL A 1 313 ? -20.001 20.641 5.671 1.00 76.00 313 VAL A N 1
ATOM 2400 C CA . VAL A 1 313 ? -19.600 21.661 6.654 1.00 76.00 313 VAL A CA 1
ATOM 2401 C C . VAL A 1 313 ? -18.692 22.701 5.998 1.00 76.00 313 VAL A C 1
ATOM 2403 O O . VAL A 1 313 ? -17.477 22.696 6.174 1.00 76.00 313 VAL A O 1
ATOM 2406 N N . GLU A 1 314 ? -19.301 23.636 5.265 1.00 6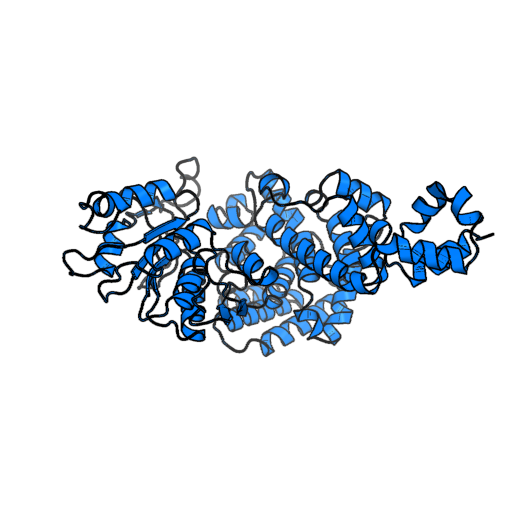4.31 314 GLU A N 1
ATOM 2407 C CA . GLU A 1 314 ? -18.597 24.648 4.453 1.00 64.31 314 GLU A CA 1
ATOM 2408 C C . GLU A 1 314 ? -17.768 25.672 5.259 1.00 64.31 314 GLU A C 1
ATOM 2410 O O . GLU A 1 314 ? -16.976 26.408 4.678 1.00 64.31 314 GLU A O 1
ATOM 2415 N N . ALA A 1 315 ? -17.900 25.730 6.592 1.00 65.06 315 ALA A N 1
ATOM 2416 C CA . ALA A 1 315 ? -17.335 26.823 7.397 1.00 65.06 315 ALA A CA 1
ATOM 2417 C C . ALA A 1 315 ? -16.325 26.415 8.487 1.00 65.06 315 ALA A C 1
ATOM 2419 O O . ALA A 1 315 ? -15.768 27.294 9.146 1.00 65.06 315 ALA A O 1
ATOM 2420 N N . SER A 1 316 ? -16.068 25.121 8.719 1.00 77.50 316 SER A N 1
ATOM 2421 C CA . SER A 1 316 ? -15.118 24.699 9.762 1.00 77.50 316 SER A CA 1
ATOM 2422 C C . SER A 1 316 ? -13.805 24.215 9.160 1.00 77.50 316 SER A C 1
ATOM 2424 O O . SER A 1 316 ? -13.773 23.169 8.513 1.00 77.50 316 SER A O 1
ATOM 2426 N N . LEU A 1 317 ? -12.718 24.935 9.431 1.00 85.94 317 LEU A N 1
ATOM 2427 C CA . LEU A 1 317 ? -11.377 24.429 9.153 1.00 85.94 317 LEU A CA 1
ATOM 2428 C C . LEU A 1 317 ? -11.060 23.246 10.087 1.00 85.94 317 LEU A C 1
ATOM 2430 O O . LEU A 1 317 ? -11.445 23.281 11.262 1.00 85.94 317 LEU A O 1
ATOM 2434 N N . PRO A 1 318 ? -10.363 22.206 9.600 1.00 91.25 318 PRO A N 1
ATOM 2435 C CA . PRO A 1 318 ? -9.857 21.142 10.461 1.00 91.25 318 PRO A CA 1
ATOM 2436 C C . PRO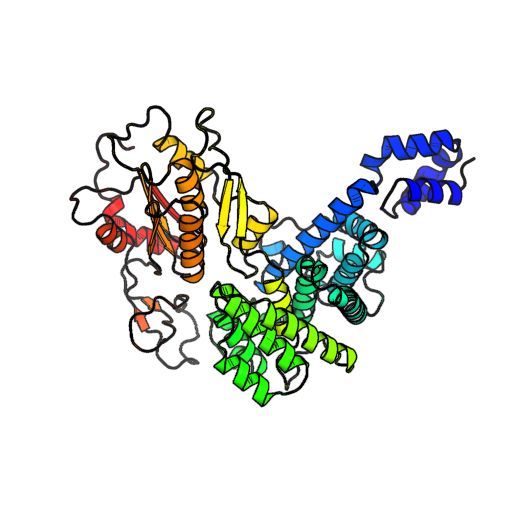 A 1 318 ? -8.877 21.691 11.498 1.00 91.25 318 PRO A C 1
ATOM 2438 O O . PRO A 1 318 ? -8.114 22.617 11.220 1.00 91.25 318 PRO A O 1
ATOM 2441 N N . LEU A 1 319 ? -8.875 21.090 12.692 1.00 93.25 319 LEU A N 1
ATOM 2442 C CA . LEU A 1 319 ? -7.931 21.446 13.752 1.00 93.25 319 LEU A CA 1
ATOM 2443 C C . LEU A 1 319 ? -6.482 21.194 13.312 1.00 93.25 319 LEU A C 1
ATOM 2445 O O . LEU A 1 319 ? -5.589 21.974 13.634 1.00 93.25 319 LEU A O 1
ATOM 2449 N N . VAL A 1 320 ? -6.266 20.110 12.566 1.00 95.50 320 VAL A N 1
ATOM 2450 C CA . VAL A 1 320 ? -4.982 19.755 11.960 1.00 95.50 320 VAL A CA 1
ATOM 2451 C C . VAL A 1 320 ? -5.173 19.696 10.438 1.00 95.50 320 VAL A C 1
ATOM 2453 O O . VAL A 1 320 ? -5.619 18.671 9.932 1.00 95.50 320 VAL A O 1
ATOM 2456 N N . PRO A 1 321 ? -4.877 20.773 9.685 1.00 94.06 321 PRO A N 1
ATOM 2457 C CA . PRO A 1 321 ? -5.117 20.826 8.235 1.00 94.06 321 PRO A CA 1
ATOM 2458 C C . PRO A 1 321 ? -4.158 19.963 7.411 1.00 94.06 321 PRO A C 1
ATOM 2460 O O . PRO A 1 321 ? -4.472 19.589 6.283 1.00 94.06 321 PRO A O 1
ATOM 2463 N N . MET A 1 322 ? -2.991 19.641 7.966 1.00 96.94 322 MET A N 1
ATOM 2464 C CA . MET A 1 322 ? -1.992 18.776 7.350 1.00 96.94 322 MET A CA 1
ATOM 2465 C C . MET A 1 322 ? -1.517 17.773 8.392 1.00 96.94 322 MET A C 1
ATOM 2467 O O . MET A 1 322 ? -0.983 18.168 9.427 1.00 96.94 322 MET A O 1
ATOM 2471 N N . LEU A 1 323 ? -1.714 16.489 8.117 1.00 96.06 323 LEU A N 1
ATOM 2472 C CA . LEU A 1 323 ? -1.437 15.401 9.041 1.00 96.06 323 LEU A CA 1
ATOM 2473 C C . LEU A 1 323 ? -0.275 14.536 8.535 1.00 96.06 323 LEU A C 1
ATOM 2475 O O . LEU A 1 323 ? -0.243 14.154 7.368 1.00 96.06 323 LEU A O 1
ATOM 2479 N N . SER A 1 324 ? 0.669 14.182 9.410 1.00 97.00 324 SER A N 1
ATOM 2480 C CA . SER A 1 324 ? 1.685 13.154 9.140 1.00 97.00 324 SER A CA 1
ATOM 2481 C C . SER A 1 324 ? 1.134 11.773 9.480 1.00 97.00 324 SER A C 1
ATOM 2483 O O . SER A 1 324 ? 1.015 11.419 10.652 1.00 97.00 324 SER A O 1
ATOM 2485 N N . MET A 1 325 ? 0.801 10.975 8.471 1.00 97.00 325 MET A N 1
ATOM 2486 C CA . MET A 1 325 ? 0.330 9.609 8.661 1.00 97.00 325 MET A CA 1
ATOM 2487 C C . MET A 1 325 ? 1.491 8.622 8.580 1.00 97.00 325 MET A C 1
ATOM 2489 O O . MET A 1 325 ? 2.230 8.571 7.591 1.00 97.00 325 MET A O 1
ATOM 2493 N N . SER A 1 326 ? 1.639 7.810 9.621 1.00 95.44 326 SER A N 1
ATOM 2494 C CA . SER A 1 326 ? 2.530 6.659 9.623 1.00 95.44 326 SER A CA 1
ATOM 2495 C C . SER A 1 326 ? 1.837 5.471 8.953 1.00 95.44 326 SER A C 1
ATOM 2497 O O . SER A 1 326 ? 0.782 5.042 9.403 1.00 95.44 326 SER A O 1
ATOM 2499 N N . VAL A 1 327 ? 2.438 4.905 7.907 1.00 94.06 327 VAL A N 1
ATOM 2500 C CA . VAL A 1 327 ? 1.899 3.747 7.164 1.00 94.06 327 VAL A CA 1
ATOM 2501 C C . VAL A 1 327 ? 2.741 2.494 7.400 1.00 94.06 327 VAL A C 1
ATOM 2503 O O . VAL A 1 327 ? 3.899 2.583 7.832 1.00 94.06 327 VAL A O 1
ATOM 2506 N N . LEU A 1 328 ? 2.188 1.304 7.132 1.00 89.56 328 LEU A N 1
ATOM 2507 C CA . LEU A 1 328 ? 2.990 0.080 7.176 1.00 89.56 328 LEU A CA 1
ATOM 2508 C C . LEU A 1 328 ? 4.090 0.181 6.126 1.00 89.56 328 LEU A C 1
ATOM 2510 O O . LEU A 1 328 ? 3.820 0.663 5.042 1.00 89.56 328 LEU A O 1
ATOM 2514 N N . PRO A 1 329 ? 5.315 -0.293 6.384 1.00 84.12 329 PRO A N 1
ATOM 2515 C CA . PRO A 1 329 ? 6.394 -0.272 5.386 1.00 84.12 329 PRO A CA 1
ATOM 2516 C C . PRO A 1 329 ? 6.100 -1.129 4.142 1.00 84.12 329 PRO A C 1
ATOM 2518 O O . PRO A 1 329 ? 6.786 -1.027 3.129 1.00 84.12 329 PRO A O 1
ATOM 2521 N N . ASP A 1 330 ? 5.118 -2.012 4.261 1.00 82.12 330 ASP A N 1
ATOM 2522 C CA . ASP A 1 330 ? 4.756 -3.020 3.294 1.00 82.12 330 ASP A CA 1
ATOM 2523 C C . ASP A 1 330 ? 3.855 -2.468 2.187 1.00 82.12 330 ASP A C 1
ATOM 2525 O O . ASP A 1 330 ? 3.216 -1.419 2.309 1.00 82.12 330 ASP A O 1
ATOM 2529 N N . ARG A 1 331 ? 3.844 -3.199 1.072 1.00 78.25 331 ARG A N 1
ATOM 2530 C CA . ARG A 1 331 ? 2.838 -3.080 0.020 1.00 78.25 331 ARG A CA 1
ATOM 2531 C C . ARG A 1 331 ? 1.550 -3.726 0.507 1.00 78.25 331 ARG A C 1
ATOM 2533 O O . ARG A 1 331 ? 1.509 -4.952 0.647 1.00 78.25 331 ARG A O 1
ATOM 2540 N N . ASP A 1 332 ? 0.550 -2.898 0.749 1.00 83.88 332 ASP A N 1
ATOM 2541 C CA . ASP A 1 332 ? -0.836 -3.267 0.996 1.00 83.88 332 ASP A CA 1
ATOM 2542 C C . ASP A 1 332 ? -1.738 -2.182 0.392 1.00 83.88 332 ASP A C 1
ATOM 2544 O O . ASP A 1 332 ? -1.284 -1.064 0.131 1.00 83.88 332 ASP A O 1
ATOM 2548 N N . VAL A 1 333 ? -3.006 -2.521 0.148 1.00 81.12 333 VAL A N 1
ATOM 2549 C CA . VAL A 1 333 ? -3.956 -1.644 -0.553 1.00 81.12 333 VAL A CA 1
ATOM 2550 C C . VAL A 1 333 ? -4.096 -0.283 0.135 1.00 81.12 333 VAL A C 1
ATOM 2552 O O . VAL A 1 333 ? -4.172 0.736 -0.548 1.00 81.12 333 VAL A O 1
ATOM 2555 N N . ILE A 1 334 ? -4.095 -0.249 1.468 1.00 86.25 334 ILE A N 1
ATOM 2556 C CA . ILE A 1 334 ? -4.356 0.959 2.253 1.00 86.25 334 ILE A CA 1
ATOM 2557 C C . ILE A 1 334 ? -3.096 1.826 2.315 1.00 86.25 334 ILE A C 1
ATOM 2559 O O . ILE A 1 334 ? -3.142 2.996 1.934 1.00 86.25 334 ILE A O 1
ATOM 2563 N N . SER A 1 335 ? -1.946 1.262 2.699 1.00 90.00 335 SER A N 1
ATOM 2564 C CA . SER A 1 335 ? -0.681 2.008 2.731 1.00 90.00 335 SER A CA 1
ATOM 2565 C C . SER A 1 335 ? -0.314 2.559 1.352 1.00 90.00 335 SER A C 1
ATOM 2567 O O . SER A 1 335 ? 0.153 3.693 1.249 1.00 90.00 335 SER A O 1
ATOM 2569 N N . ASP A 1 336 ? -0.537 1.795 0.278 1.00 86.25 336 ASP A N 1
ATOM 2570 C CA . ASP A 1 336 ? -0.291 2.274 -1.084 1.00 86.25 336 ASP A CA 1
ATOM 2571 C C . ASP A 1 336 ? -1.305 3.338 -1.517 1.00 86.25 336 ASP A C 1
ATOM 2573 O O . ASP A 1 336 ? -0.903 4.310 -2.157 1.00 86.25 336 ASP A O 1
ATOM 2577 N N . HIS A 1 337 ? -2.587 3.214 -1.152 1.00 87.31 337 HIS A N 1
ATOM 2578 C CA . HIS A 1 337 ? -3.570 4.276 -1.387 1.00 87.31 337 HIS A CA 1
ATOM 2579 C C . HIS A 1 337 ? -3.093 5.592 -0.766 1.00 87.31 337 HIS A C 1
ATOM 2581 O O . HIS A 1 337 ? -2.971 6.590 -1.472 1.00 87.31 337 HIS A O 1
ATOM 2587 N N . ILE A 1 338 ? -2.719 5.574 0.514 1.00 92.00 338 ILE A N 1
ATOM 2588 C CA . ILE A 1 338 ? -2.249 6.759 1.240 1.00 92.00 338 ILE A CA 1
ATOM 2589 C C . ILE A 1 338 ? -0.982 7.347 0.606 1.00 92.00 338 ILE A C 1
ATOM 2591 O O . ILE A 1 338 ? -0.878 8.559 0.421 1.00 92.00 338 ILE A O 1
ATOM 2595 N N . ARG A 1 339 ? -0.002 6.511 0.242 1.00 90.12 339 ARG A N 1
ATOM 2596 C CA . ARG A 1 339 ? 1.249 6.976 -0.386 1.00 90.12 339 ARG A CA 1
ATOM 2597 C C . ARG A 1 339 ? 1.026 7.683 -1.712 1.00 90.12 339 ARG A C 1
ATOM 2599 O O . ARG A 1 339 ? 1.718 8.666 -1.972 1.00 90.12 339 ARG A O 1
ATOM 2606 N N . HIS A 1 340 ? 0.144 7.144 -2.549 1.00 86.44 340 HIS A N 1
ATOM 2607 C CA . HIS A 1 340 ? -0.069 7.648 -3.903 1.00 86.44 340 HIS A CA 1
ATOM 2608 C C . HIS A 1 340 ? -1.085 8.788 -3.914 1.00 86.44 340 HIS A C 1
ATOM 2610 O O . HIS A 1 340 ? -0.799 9.861 -4.429 1.00 86.44 340 HIS A O 1
ATOM 2616 N N . ARG A 1 341 ? -2.257 8.580 -3.305 1.00 89.12 341 ARG A N 1
ATOM 2617 C CA . ARG A 1 341 ? -3.356 9.552 -3.320 1.00 89.12 341 ARG A CA 1
ATOM 2618 C C . ARG A 1 341 ? -3.181 10.676 -2.310 1.00 89.12 341 ARG A C 1
ATOM 2620 O O . ARG A 1 341 ? -3.838 11.697 -2.452 1.00 89.12 341 ARG A O 1
ATOM 2627 N N . ARG A 1 342 ? -2.295 10.504 -1.317 1.00 93.94 342 ARG A N 1
ATOM 2628 C CA . ARG A 1 342 ? -2.091 11.468 -0.220 1.00 93.94 342 ARG A CA 1
ATOM 2629 C C . ARG A 1 342 ? -3.410 11.832 0.468 1.00 93.94 342 ARG A C 1
ATOM 2631 O O . ARG A 1 342 ? -3.586 12.959 0.914 1.00 93.94 342 ARG A O 1
ATOM 2638 N N . SER A 1 343 ? -4.307 10.853 0.552 1.00 94.50 343 SER A N 1
ATOM 2639 C CA . SER A 1 343 ? -5.652 10.950 1.108 1.00 94.50 343 SER A CA 1
ATOM 2640 C C . SER A 1 343 ? -5.909 9.794 2.068 1.00 94.50 343 SER A C 1
ATOM 2642 O O . SER A 1 343 ? -5.273 8.739 1.979 1.00 94.50 343 SER A O 1
ATOM 2644 N N . PHE A 1 344 ? -6.864 9.984 2.974 1.00 93.94 344 PHE A N 1
ATOM 2645 C CA . PHE A 1 344 ? -7.337 8.924 3.858 1.00 93.94 344 PHE A CA 1
ATOM 2646 C C . PHE A 1 344 ? -8.080 7.854 3.061 1.00 93.94 344 PHE A C 1
ATOM 2648 O O . PHE A 1 344 ? -8.933 8.175 2.234 1.00 93.94 344 PHE A O 1
ATOM 2655 N N . HIS A 1 345 ? -7.858 6.580 3.378 1.00 91.62 345 HIS A N 1
ATOM 2656 C CA . HIS A 1 345 ? -8.685 5.486 2.869 1.00 91.62 345 HIS A CA 1
ATOM 2657 C C . HIS A 1 345 ? -9.980 5.342 3.699 1.00 91.62 345 HIS A C 1
ATOM 2659 O O . HIS A 1 345 ? -10.339 4.266 4.196 1.00 91.62 345 HIS A O 1
ATOM 2665 N N . CYS A 1 346 ? -10.685 6.462 3.876 1.00 93.00 346 CYS A N 1
ATOM 2666 C CA . CYS A 1 346 ? -11.929 6.557 4.626 1.00 93.00 346 CYS A CA 1
ATOM 2667 C C . CYS A 1 346 ? -13.118 6.792 3.689 1.00 93.00 346 CYS A C 1
ATOM 2669 O O . CYS A 1 346 ? -13.051 7.620 2.792 1.00 93.00 346 CYS A O 1
ATOM 2671 N N . SER A 1 347 ? -14.221 6.075 3.909 1.00 89.81 347 SER A N 1
ATOM 2672 C CA . SER A 1 347 ? -15.430 6.195 3.089 1.00 89.81 347 SER A CA 1
ATOM 2673 C C . SER A 1 347 ? -16.162 7.513 3.334 1.00 89.81 347 SER A C 1
ATOM 2675 O O . SER A 1 347 ? -16.417 7.844 4.495 1.00 89.81 347 SER A O 1
ATOM 2677 N N . ASP A 1 348 ? -16.644 8.156 2.272 1.00 89.94 348 ASP A N 1
ATOM 2678 C CA . ASP A 1 348 ? -17.463 9.376 2.346 1.00 89.94 348 ASP A CA 1
ATOM 2679 C C . ASP A 1 348 ? -18.682 9.216 3.258 1.00 89.94 348 ASP A C 1
ATOM 2681 O O . ASP A 1 348 ? -19.010 10.122 4.014 1.00 89.94 348 ASP A O 1
ATOM 2685 N N . ALA A 1 349 ? -19.310 8.035 3.268 1.00 91.06 349 ALA A N 1
ATOM 2686 C CA . ALA A 1 349 ? -20.445 7.743 4.144 1.00 91.06 349 ALA A CA 1
ATOM 2687 C C . ALA A 1 349 ? -20.111 7.938 5.635 1.00 91.06 349 ALA A C 1
ATOM 2689 O O . ALA A 1 349 ? -20.904 8.508 6.378 1.00 91.06 349 ALA A O 1
ATOM 2690 N N . PHE A 1 350 ? -18.919 7.519 6.075 1.00 93.12 350 PHE A N 1
ATOM 2691 C CA . PHE A 1 350 ? -18.476 7.749 7.453 1.00 93.12 350 PHE A CA 1
ATOM 2692 C C . PHE A 1 350 ? -18.282 9.242 7.720 1.00 93.12 350 PHE A C 1
ATOM 2694 O O . PHE A 1 350 ? -18.740 9.745 8.743 1.00 93.12 350 PHE A O 1
ATOM 2701 N N . GLN A 1 351 ? -17.643 9.953 6.788 1.00 92.56 351 GLN A N 1
ATOM 2702 C CA . GLN A 1 351 ? -17.394 11.385 6.926 1.00 92.56 351 GLN A CA 1
ATOM 2703 C C . GLN A 1 351 ? -18.700 12.183 6.986 1.00 92.56 351 GLN A C 1
ATOM 2705 O O . GLN A 1 351 ? -18.840 13.068 7.823 1.00 92.56 351 GLN A O 1
ATOM 2710 N N . GLN A 1 352 ? -19.679 11.832 6.150 1.00 91.25 352 GLN A N 1
ATOM 2711 C CA . GLN A 1 352 ? -21.006 12.445 6.117 1.00 91.25 352 GLN A CA 1
ATOM 2712 C C . GLN A 1 352 ? -21.795 12.171 7.398 1.00 91.25 352 GLN A C 1
ATOM 2714 O O . GLN A 1 352 ? -22.357 13.102 7.972 1.00 91.25 352 GLN A O 1
ATOM 2719 N N . VAL A 1 353 ? -21.812 10.923 7.882 1.00 91.62 353 VAL A N 1
ATOM 2720 C CA . VAL A 1 353 ? -22.496 10.579 9.138 1.00 91.62 353 VAL A CA 1
ATOM 2721 C C . VAL A 1 353 ? -21.850 11.312 10.307 1.00 91.62 353 VAL A C 1
ATOM 2723 O O . VAL A 1 353 ? -22.564 11.971 11.063 1.00 91.62 353 VAL A O 1
ATOM 2726 N N . LEU A 1 354 ? -20.517 11.284 10.420 1.00 90.88 354 LEU A N 1
ATOM 2727 C CA . LEU A 1 354 ? -19.819 12.026 11.467 1.00 90.88 354 LEU A CA 1
ATOM 2728 C C . LEU A 1 354 ? -20.143 13.520 11.372 1.00 90.88 354 LEU A C 1
ATOM 2730 O O . LEU A 1 354 ? -20.500 14.134 12.371 1.00 90.88 354 LEU A O 1
ATOM 2734 N N . ALA A 1 355 ? -20.108 14.090 10.168 1.00 89.25 355 ALA A N 1
ATOM 2735 C CA . ALA A 1 355 ? -20.413 15.497 9.969 1.00 89.25 355 ALA A CA 1
ATOM 2736 C C . ALA A 1 355 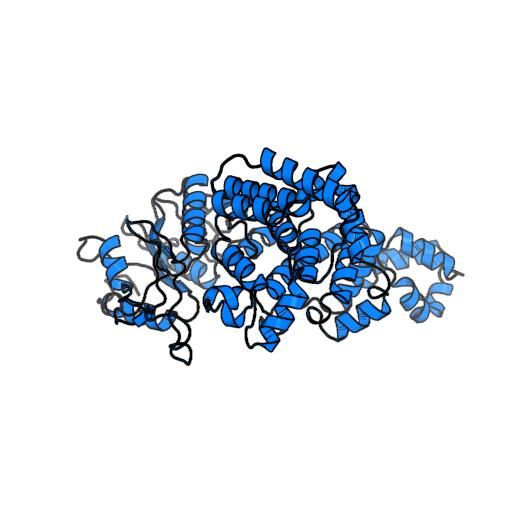? -21.840 15.872 10.365 1.00 89.25 355 ALA A C 1
ATOM 2738 O O . ALA A 1 355 ? -22.049 16.927 10.964 1.00 89.25 355 ALA A O 1
ATOM 2739 N N . SER A 1 356 ? -22.806 14.998 10.087 1.00 87.81 356 SER A N 1
ATOM 2740 C CA . SER A 1 356 ? -24.203 15.216 10.458 1.00 87.81 356 SER A CA 1
ATOM 2741 C C . SER A 1 356 ? -24.404 15.242 11.975 1.00 87.81 356 SER A C 1
ATOM 2743 O O . SER A 1 356 ? -25.179 16.058 12.471 1.00 87.81 356 SER A O 1
ATOM 2745 N N . ILE A 1 357 ? -23.665 14.411 12.722 1.00 85.94 357 ILE A N 1
ATOM 2746 C CA . ILE A 1 357 ? -23.770 14.367 14.183 1.00 85.94 357 ILE A CA 1
ATOM 2747 C C . ILE A 1 357 ? -22.894 15.417 14.866 1.00 85.94 357 ILE A C 1
ATOM 2749 O O . ILE A 1 357 ? -23.181 15.768 15.999 1.00 85.94 357 ILE A O 1
ATOM 2753 N N . THR A 1 358 ? -21.860 15.964 14.216 1.00 86.88 358 THR A N 1
ATOM 2754 C CA . THR A 1 358 ? -20.958 16.960 14.833 1.00 86.88 358 THR A CA 1
ATOM 2755 C C . THR A 1 358 ? -21.109 18.389 14.305 1.00 86.88 358 THR A C 1
ATOM 2757 O O . THR A 1 358 ? -20.361 19.272 14.742 1.00 86.88 358 THR A O 1
ATOM 2760 N N . GLY A 1 359 ? -22.013 18.614 13.349 1.00 81.19 359 GLY A N 1
ATOM 2761 C CA . GLY A 1 359 ? -22.192 19.884 12.647 1.00 81.19 359 GLY A CA 1
ATOM 2762 C C . GLY A 1 359 ? -22.766 21.026 13.504 1.00 81.19 359 GLY A C 1
ATOM 2763 O O . GLY A 1 359 ? -23.171 20.819 14.652 1.00 81.19 359 GLY A O 1
ATOM 2764 N N . PRO A 1 360 ? -22.812 22.258 12.961 1.00 71.19 360 PRO A N 1
ATOM 2765 C CA . PRO A 1 360 ? -23.417 23.409 13.631 1.00 71.19 360 PRO A CA 1
ATOM 2766 C C . PRO A 1 360 ? -24.888 23.129 13.972 1.00 71.19 360 PRO A C 1
ATOM 2768 O O . PRO A 1 360 ? -25.686 22.834 13.089 1.00 71.19 360 PRO A O 1
ATOM 2771 N N . GLY A 1 361 ? -25.247 23.198 15.256 1.00 72.00 361 GLY A N 1
ATOM 2772 C CA . GLY A 1 361 ? -26.599 22.881 15.737 1.00 72.00 361 GLY A CA 1
ATOM 2773 C C . GLY A 1 361 ? -26.772 21.457 16.273 1.00 72.00 361 GLY A C 1
ATOM 2774 O O . GLY A 1 361 ? -27.775 21.183 16.931 1.00 72.00 361 GLY A O 1
ATOM 2775 N N . ALA A 1 362 ? -25.786 20.573 16.093 1.00 74.00 362 ALA A N 1
ATOM 2776 C CA . ALA A 1 362 ? -25.757 19.327 16.841 1.00 74.00 362 ALA A CA 1
ATOM 2777 C C . ALA A 1 362 ? -25.544 19.636 18.328 1.00 74.00 362 ALA A C 1
ATOM 2779 O O . ALA A 1 362 ? -24.563 20.277 18.717 1.00 74.00 362 ALA A O 1
ATOM 2780 N N . ALA A 1 363 ? -26.471 19.184 19.173 1.00 64.25 363 ALA A N 1
ATOM 2781 C CA . ALA A 1 363 ? -26.376 19.343 20.616 1.00 64.25 363 ALA A CA 1
ATOM 2782 C C . ALA A 1 363 ? -25.273 18.431 21.177 1.00 64.25 363 ALA A C 1
ATOM 2784 O O . ALA A 1 363 ? -25.535 17.392 21.779 1.00 64.25 363 ALA A O 1
ATOM 2785 N N . SER A 1 364 ? -24.007 18.826 21.027 1.00 64.12 364 SER A N 1
ATOM 2786 C CA . SER A 1 364 ? -22.981 18.317 21.926 1.00 64.12 364 SER A CA 1
ATOM 2787 C C . SER A 1 364 ? -23.295 18.915 23.294 1.00 64.12 364 SER A C 1
ATOM 2789 O O . SER A 1 364 ? -23.063 20.103 23.514 1.00 64.12 364 SER A O 1
ATOM 2791 N N . HIS A 1 365 ? -23.872 18.127 24.202 1.00 70.06 365 HIS A N 1
ATOM 2792 C CA . HIS A 1 365 ? -24.173 18.532 25.583 1.00 70.06 365 HIS A CA 1
ATOM 2793 C C . HIS A 1 365 ? -22.885 18.742 26.412 1.00 70.06 365 HIS A C 1
ATOM 2795 O O . HIS A 1 365 ? -22.735 18.178 27.490 1.00 70.06 365 HIS A O 1
ATOM 2801 N N . GLY A 1 366 ? -21.892 19.457 25.874 1.00 80.56 366 GLY A N 1
ATOM 2802 C CA . GLY A 1 366 ? -20.575 19.652 26.478 1.00 80.56 366 GLY A CA 1
ATOM 2803 C C . GLY A 1 366 ? -19.683 18.404 26.508 1.00 80.56 366 GLY A C 1
ATOM 2804 O O . GLY A 1 366 ? -18.570 18.485 27.017 1.00 80.56 366 GLY A O 1
ATOM 2805 N N . ARG A 1 367 ? -20.137 17.258 25.976 1.00 88.69 367 ARG A N 1
ATOM 2806 C CA . ARG A 1 367 ? -19.379 15.996 25.987 1.00 88.69 367 ARG A CA 1
ATOM 2807 C C . ARG A 1 367 ? -18.675 15.711 24.652 1.00 88.69 367 ARG A C 1
ATOM 2809 O O . ARG A 1 367 ? -19.235 16.048 23.607 1.00 88.69 367 ARG A O 1
ATOM 2816 N N . PRO A 1 368 ? -17.513 15.031 24.666 1.00 91.81 368 PRO A N 1
ATOM 2817 C CA . PRO A 1 368 ? -16.901 14.496 23.455 1.00 91.81 368 PRO A CA 1
ATOM 2818 C C . PRO A 1 368 ? -17.806 13.468 22.762 1.00 91.81 368 PRO A C 1
ATOM 2820 O O . PRO A 1 368 ? -18.510 12.695 23.426 1.00 91.81 368 PRO A O 1
ATOM 2823 N N . TRP A 1 369 ? -17.733 13.433 21.434 1.00 93.31 369 TRP A N 1
ATOM 2824 C CA . TRP A 1 369 ? -18.326 12.395 20.597 1.00 93.31 369 TRP A CA 1
ATOM 2825 C C . TRP A 1 369 ? -17.582 11.083 20.790 1.00 93.31 369 TRP A C 1
ATOM 2827 O O . TRP A 1 369 ? -16.351 11.048 20.749 1.00 93.31 369 TRP A O 1
ATOM 2837 N N . ARG A 1 370 ? -18.334 10.010 21.014 1.00 94.69 370 ARG A N 1
ATOM 2838 C CA . ARG A 1 370 ? -17.824 8.664 21.243 1.00 94.69 370 ARG A CA 1
ATOM 2839 C C . ARG A 1 370 ? -17.963 7.852 19.971 1.00 94.69 370 ARG A C 1
ATOM 2841 O O . ARG A 1 370 ? -19.076 7.506 19.588 1.00 94.69 370 ARG A O 1
ATOM 2848 N N . VAL A 1 371 ? -16.845 7.550 19.325 1.00 96.88 371 VAL A N 1
ATOM 2849 C CA . VAL A 1 371 ? -16.828 6.821 18.050 1.00 96.88 371 VAL A CA 1
ATOM 2850 C C . VAL A 1 371 ? -16.048 5.528 18.221 1.00 96.88 371 VAL A C 1
ATOM 2852 O O . VAL A 1 371 ? -14.941 5.551 18.743 1.00 96.88 371 VAL A O 1
ATOM 2855 N N . CYS A 1 372 ? -16.599 4.403 17.787 1.00 97.62 372 CYS A N 1
ATOM 2856 C CA . CYS A 1 372 ? -15.880 3.137 17.748 1.00 97.62 372 CYS A CA 1
ATOM 2857 C C . CYS A 1 372 ? -15.704 2.683 16.298 1.00 97.62 372 CYS A C 1
ATOM 2859 O O . CYS A 1 372 ? -16.668 2.641 15.534 1.00 97.62 372 CYS A O 1
ATOM 2861 N N . GLU A 1 373 ? -14.481 2.335 15.923 1.00 97.81 373 GLU A N 1
ATOM 2862 C CA . GLU A 1 373 ? -14.150 1.697 14.655 1.00 97.81 373 GLU A CA 1
ATOM 2863 C C . GLU A 1 373 ? -13.576 0.302 14.933 1.00 97.81 373 GLU A C 1
ATOM 2865 O O . GLU A 1 373 ? -12.731 0.127 15.807 1.00 97.81 373 GLU A O 1
ATOM 2870 N N . VAL A 1 374 ? -14.073 -0.703 14.213 1.00 96.88 374 VAL A N 1
ATOM 2871 C CA . VAL A 1 374 ? -13.568 -2.079 14.245 1.00 96.88 374 VAL A CA 1
ATOM 2872 C C . VAL A 1 374 ? -13.010 -2.426 12.872 1.00 96.88 374 VAL A C 1
ATOM 2874 O O . VAL A 1 374 ? -13.754 -2.402 11.884 1.00 96.88 374 VAL A O 1
ATOM 2877 N N . GLY A 1 375 ? -11.727 -2.784 12.827 1.00 92.94 375 GLY A N 1
ATOM 2878 C CA . GLY A 1 375 ? -10.999 -3.098 11.598 1.00 92.94 375 GLY A CA 1
ATOM 2879 C C . GLY A 1 375 ? -10.630 -1.862 10.771 1.00 92.94 375 GLY A C 1
ATOM 2880 O O . GLY A 1 375 ? -10.680 -1.881 9.539 1.00 92.94 375 GLY A O 1
ATOM 2881 N N . GLY A 1 376 ? -10.283 -0.757 11.428 1.00 92.12 376 GLY A N 1
ATOM 2882 C CA . GLY A 1 376 ? -9.806 0.461 10.778 1.00 92.12 376 GLY A CA 1
ATOM 2883 C C . GLY A 1 376 ? -8.418 0.322 10.151 1.00 92.12 376 GLY A C 1
ATOM 2884 O O . GLY A 1 376 ? -8.013 1.197 9.385 1.00 92.12 376 GLY A O 1
ATOM 2885 N N . PHE A 1 377 ? -7.691 -0.771 10.407 1.00 92.75 377 PHE A N 1
ATOM 2886 C CA . PHE A 1 377 ? -6.339 -1.050 9.928 1.00 92.75 377 PHE A CA 1
ATOM 2887 C C . PHE A 1 377 ? -5.337 0.032 10.346 1.00 92.75 377 PHE A C 1
ATOM 2889 O O . PHE A 1 377 ? -4.796 -0.021 11.449 1.00 92.75 377 PHE A O 1
ATOM 2896 N N . LEU A 1 378 ? -5.083 1.036 9.501 1.00 94.94 378 LEU A N 1
ATOM 2897 C CA . LEU A 1 378 ? -4.256 2.193 9.866 1.00 94.94 378 LEU A CA 1
ATOM 2898 C C . LEU A 1 378 ? -5.043 3.280 10.616 1.00 94.94 378 LEU A C 1
ATOM 2900 O O . LEU A 1 378 ? -4.468 4.313 10.964 1.00 94.94 378 LEU A O 1
ATOM 2904 N N . GLY A 1 379 ? -6.335 3.048 10.867 1.00 95.69 379 GLY A N 1
ATOM 2905 C CA . GLY A 1 379 ? -7.241 3.965 11.551 1.00 95.69 379 GLY A CA 1
ATOM 2906 C C . GLY A 1 379 ? -7.537 5.221 10.743 1.00 95.69 379 GLY A C 1
ATOM 2907 O O . GLY A 1 379 ? -7.710 6.283 11.329 1.00 95.69 379 GLY A O 1
ATOM 2908 N N . ASP A 1 380 ? -7.550 5.133 9.409 1.00 95.12 380 ASP A N 1
ATOM 2909 C CA . ASP A 1 380 ? -7.727 6.267 8.494 1.00 95.12 380 ASP A CA 1
ATOM 2910 C C . ASP A 1 380 ? -8.923 7.155 8.865 1.00 95.12 380 ASP A C 1
ATOM 2912 O O . ASP A 1 380 ? -8.808 8.381 8.892 1.00 95.12 380 ASP A O 1
ATOM 2916 N N . CYS A 1 381 ? -10.071 6.538 9.163 1.00 97.12 381 CYS A N 1
ATOM 2917 C CA . CYS A 1 381 ? -11.301 7.257 9.479 1.00 97.12 381 CYS A CA 1
ATOM 2918 C C . CYS A 1 381 ? -11.232 7.940 10.850 1.00 97.12 381 CYS A C 1
ATOM 2920 O O . CYS A 1 381 ? -11.558 9.125 10.952 1.00 97.12 381 CYS A O 1
ATOM 2922 N N . LEU A 1 382 ? -10.777 7.242 11.895 1.00 97.75 382 LEU A N 1
ATOM 2923 C CA . LEU A 1 382 ? -10.586 7.845 13.217 1.00 97.75 382 LEU A CA 1
ATOM 2924 C C . LEU A 1 382 ? -9.466 8.892 13.255 1.00 97.75 382 LEU A C 1
ATOM 2926 O O . LEU A 1 382 ? -9.573 9.869 13.995 1.00 97.75 382 LEU A O 1
ATOM 2930 N N . LEU A 1 383 ? -8.418 8.737 12.448 1.00 97.44 383 LEU A N 1
ATOM 2931 C CA . LEU A 1 383 ? -7.337 9.712 12.326 1.00 97.44 383 LEU A CA 1
ATOM 2932 C C . LEU A 1 383 ? -7.824 10.994 11.642 1.00 97.44 383 LEU A C 1
ATOM 2934 O O . LEU A 1 383 ? -7.557 12.085 12.147 1.00 97.44 383 LEU A O 1
ATOM 2938 N N . TRP A 1 384 ? -8.598 10.872 10.558 1.00 96.94 384 TRP A N 1
ATOM 2939 C CA . TRP A 1 384 ? -9.293 12.002 9.931 1.00 96.94 384 TRP A CA 1
ATOM 2940 C C . TRP A 1 384 ? -10.256 12.686 10.914 1.00 96.94 384 TRP A C 1
ATOM 2942 O O . TRP A 1 384 ? -10.196 13.903 11.097 1.00 96.94 384 TRP A O 1
ATOM 2952 N N . ALA A 1 385 ? -11.084 11.911 11.624 1.00 96.44 385 ALA A N 1
ATOM 2953 C CA . ALA A 1 385 ? -12.009 12.436 12.629 1.00 96.44 385 ALA A CA 1
ATOM 2954 C C . ALA A 1 385 ? -11.269 13.174 13.756 1.00 96.44 385 ALA A C 1
ATOM 2956 O O . ALA A 1 385 ? -11.690 14.249 14.183 1.00 96.44 385 ALA A O 1
ATOM 2957 N N . GLY A 1 386 ? -10.147 12.618 14.221 1.00 96.25 386 GLY A N 1
ATOM 2958 C CA . GLY A 1 386 ? -9.284 13.227 15.227 1.00 96.25 386 GLY A CA 1
ATOM 2959 C C . GLY A 1 386 ? -8.664 14.532 14.742 1.00 96.25 386 GLY A C 1
ATOM 2960 O O . GLY A 1 386 ? -8.661 15.509 15.485 1.00 96.25 386 GLY A O 1
ATOM 2961 N N . ALA A 1 387 ? -8.211 14.586 13.490 1.00 95.62 387 ALA A N 1
ATOM 2962 C CA . ALA A 1 387 ? -7.678 15.801 12.882 1.00 95.62 387 ALA A CA 1
ATOM 2963 C C . ALA A 1 387 ? -8.740 16.898 12.706 1.00 95.62 387 ALA A C 1
ATOM 2965 O O . ALA A 1 387 ? -8.425 18.084 12.803 1.00 95.62 387 ALA A O 1
ATOM 2966 N N . TRP A 1 388 ? -9.998 16.517 12.477 1.00 92.75 388 TRP A N 1
ATOM 2967 C CA . TRP A 1 388 ? -11.099 17.463 12.329 1.00 92.75 388 TRP A CA 1
ATOM 2968 C C . TRP A 1 388 ? -11.633 17.971 13.678 1.00 92.75 388 TRP A C 1
ATOM 2970 O O . TRP A 1 388 ? -11.783 19.177 13.873 1.00 92.75 388 TRP A O 1
ATOM 2980 N N . LEU A 1 389 ? -11.893 17.071 14.631 1.00 92.75 389 LEU A N 1
ATOM 2981 C CA . LEU A 1 389 ? -12.564 17.381 15.901 1.00 92.75 389 LEU A CA 1
ATOM 2982 C C . LEU A 1 389 ? -11.590 17.689 17.050 1.00 92.75 389 LEU A C 1
ATOM 2984 O O . LEU A 1 389 ? -11.903 18.492 17.934 1.00 92.75 389 LEU A O 1
ATOM 2988 N N . GLY A 1 390 ? -10.417 17.059 17.050 1.00 93.81 390 GLY A N 1
ATOM 2989 C CA . GLY A 1 390 ? -9.427 17.141 18.118 1.00 93.81 390 GLY A CA 1
ATOM 2990 C C . GLY A 1 390 ? -9.767 16.340 19.383 1.00 93.81 390 GLY A C 1
ATOM 2991 O O . GLY A 1 390 ? -10.915 15.939 19.598 1.00 93.81 390 GLY A O 1
ATOM 2992 N N . PRO A 1 391 ? -8.789 16.173 20.294 1.00 95.12 391 PRO A N 1
ATOM 2993 C CA . PRO A 1 391 ? -8.920 15.343 21.501 1.00 95.12 391 PRO A CA 1
ATOM 2994 C C . PRO A 1 391 ? -9.943 15.865 22.523 1.00 95.12 391 PRO A C 1
ATOM 2996 O O . PRO A 1 391 ? -10.332 15.148 23.436 1.00 95.12 391 PRO A O 1
ATOM 2999 N N . ARG A 1 392 ? -10.390 17.122 22.397 1.00 93.62 392 ARG A N 1
ATOM 3000 C CA . ARG A 1 392 ? -11.427 17.698 23.273 1.00 93.62 392 ARG A CA 1
ATOM 3001 C C . ARG A 1 392 ? -12.846 17.356 22.831 1.00 93.62 392 ARG A C 1
ATOM 3003 O O . ARG A 1 392 ? -13.753 17.374 23.656 1.00 93.62 392 ARG A O 1
ATOM 3010 N N . ARG A 1 393 ? -13.054 17.106 21.535 1.00 93.31 393 ARG A N 1
ATOM 3011 C CA . ARG A 1 393 ? -14.384 16.865 20.954 1.00 93.31 393 ARG A CA 1
ATOM 3012 C C . ARG A 1 393 ? -14.570 15.427 20.489 1.00 93.31 393 ARG A C 1
ATOM 3014 O O . ARG A 1 393 ? -15.712 15.034 20.282 1.00 93.31 393 ARG A O 1
ATOM 3021 N N . LEU A 1 394 ? -13.494 14.655 20.358 1.00 95.62 394 LEU A N 1
ATOM 3022 C CA . LEU A 1 394 ? -13.523 13.240 20.010 1.00 95.62 394 LEU A CA 1
ATOM 3023 C C . LEU A 1 394 ? -12.925 12.398 21.138 1.00 95.62 394 LEU A C 1
ATOM 3025 O O . LEU A 1 394 ? -11.822 12.669 21.607 1.00 95.62 394 LEU A O 1
ATOM 3029 N N . ARG A 1 395 ? -13.647 11.344 21.514 1.00 96.44 395 ARG A N 1
ATOM 3030 C CA . ARG A 1 395 ? -13.145 10.210 22.284 1.00 96.44 395 ARG A CA 1
ATOM 3031 C C . ARG A 1 395 ? -13.447 8.950 21.483 1.00 96.44 395 ARG A C 1
ATOM 3033 O O . ARG A 1 395 ? -14.588 8.510 21.440 1.00 96.44 395 ARG A O 1
ATOM 3040 N N . ALA A 1 396 ? -12.450 8.380 20.835 1.00 97.94 396 ALA A N 1
ATOM 3041 C CA . ALA A 1 396 ? -12.630 7.269 19.918 1.00 97.94 396 ALA A CA 1
ATOM 3042 C C . ALA A 1 396 ? -11.961 5.980 20.402 1.00 97.94 396 ALA A C 1
ATOM 3044 O O . ALA A 1 396 ? -11.042 6.018 21.220 1.00 97.94 396 ALA A O 1
ATOM 3045 N N . LEU A 1 397 ? -12.440 4.851 19.888 1.00 98.06 397 LEU A N 1
ATOM 3046 C CA . LEU A 1 397 ? -11.897 3.518 20.112 1.00 98.06 397 LEU A CA 1
ATOM 3047 C C . LEU A 1 397 ? -11.668 2.832 18.767 1.00 98.06 397 LEU A C 1
ATOM 3049 O O . LEU A 1 397 ? -12.628 2.567 18.049 1.00 98.06 397 LEU A O 1
ATOM 3053 N N . GLU A 1 398 ? -10.420 2.507 18.465 1.00 98.12 398 GLU A N 1
ATOM 3054 C CA . GLU A 1 398 ? -10.037 1.608 17.380 1.00 98.12 398 GLU A CA 1
ATOM 3055 C C . GLU A 1 398 ? -9.880 0.188 17.932 1.00 98.12 398 GLU A C 1
ATOM 3057 O O . GLU A 1 398 ? -9.119 -0.029 18.878 1.00 98.12 398 GLU A O 1
ATOM 3062 N N . VAL A 1 399 ? -10.549 -0.791 17.327 1.00 96.69 399 VAL A N 1
ATOM 3063 C CA . VAL A 1 399 ? -10.318 -2.215 17.592 1.00 96.69 399 VAL A CA 1
ATOM 3064 C C . VAL A 1 399 ? -9.720 -2.861 16.347 1.00 96.69 399 VAL A C 1
ATOM 3066 O O . VAL A 1 399 ? -10.431 -3.144 15.383 1.00 96.69 399 VAL A O 1
ATOM 3069 N N . GLU A 1 400 ? -8.412 -3.115 16.383 1.00 93.06 400 GLU A N 1
ATOM 3070 C CA . GLU A 1 400 ? -7.640 -3.580 15.229 1.00 93.06 400 GLU A CA 1
ATOM 3071 C C . GLU A 1 400 ? -6.789 -4.813 15.579 1.00 93.06 400 GLU A C 1
ATOM 3073 O O . GLU A 1 400 ? -5.806 -4.692 16.314 1.00 93.06 400 GLU A O 1
ATOM 3078 N N . PRO A 1 401 ? -7.089 -6.008 15.038 1.00 84.62 401 PRO A N 1
ATOM 3079 C CA . PRO A 1 401 ? -6.306 -7.211 15.327 1.00 84.62 401 PRO A CA 1
ATOM 3080 C C . PRO A 1 401 ? -4.863 -7.153 14.798 1.00 84.62 401 PRO A C 1
ATOM 3082 O O . PRO A 1 401 ? -3.965 -7.768 15.380 1.00 84.62 401 PRO A O 1
ATOM 3085 N N . ALA A 1 402 ? -4.598 -6.425 13.710 1.00 80.75 402 ALA A N 1
ATOM 3086 C CA . ALA A 1 402 ? -3.262 -6.218 13.172 1.00 80.75 402 ALA A CA 1
ATOM 3087 C C . ALA A 1 402 ? -2.528 -5.157 13.996 1.00 80.75 402 ALA A C 1
ATOM 3089 O O . ALA A 1 402 ? -2.401 -3.995 13.620 1.00 80.75 402 ALA A O 1
ATOM 3090 N N . ALA A 1 403 ? -1.962 -5.572 15.122 1.00 81.19 403 ALA A N 1
ATOM 3091 C CA . ALA A 1 403 ? -1.294 -4.674 16.060 1.00 81.19 403 ALA A CA 1
ATOM 3092 C C . ALA A 1 403 ? -0.144 -3.837 15.452 1.00 81.19 403 ALA A C 1
ATOM 3094 O O . ALA A 1 403 ? 0.170 -2.766 15.965 1.00 81.19 403 ALA A O 1
ATOM 3095 N N . ALA A 1 404 ? 0.461 -4.259 14.335 1.00 80.94 404 ALA A N 1
ATOM 3096 C CA . ALA A 1 404 ? 1.382 -3.402 13.585 1.00 80.94 404 ALA A CA 1
ATOM 3097 C C . ALA A 1 404 ? 0.677 -2.167 12.996 1.00 80.94 404 ALA A C 1
ATOM 3099 O O . ALA A 1 404 ? 1.231 -1.073 13.048 1.00 80.94 404 ALA A O 1
ATOM 3100 N N . ALA A 1 405 ? -0.531 -2.336 12.461 1.00 87.94 405 ALA A N 1
ATOM 3101 C CA . ALA A 1 405 ? -1.361 -1.263 11.932 1.00 87.94 405 ALA A CA 1
ATOM 3102 C C . ALA A 1 405 ? -1.864 -0.356 13.074 1.00 87.94 405 ALA A C 1
ATOM 3104 O O . ALA A 1 405 ? -1.661 0.857 13.020 1.00 87.94 405 ALA A O 1
ATOM 3105 N N . GLY A 1 406 ? -2.306 -0.942 14.195 1.00 91.25 406 GLY A N 1
ATOM 3106 C CA . GLY A 1 406 ? -2.602 -0.196 15.427 1.00 91.25 406 GLY A CA 1
ATOM 3107 C C . GLY A 1 406 ? -1.406 0.618 15.955 1.00 91.25 406 GLY A C 1
ATOM 3108 O O . GLY A 1 406 ? -1.547 1.785 16.314 1.00 91.25 406 GLY A O 1
ATOM 3109 N N . ALA A 1 407 ? -0.186 0.071 15.923 1.00 90.00 407 ALA A N 1
ATOM 3110 C CA . ALA A 1 407 ? 1.024 0.810 16.300 1.00 90.00 407 ALA A CA 1
ATOM 3111 C C . ALA A 1 407 ? 1.342 1.974 15.338 1.00 90.00 407 ALA A C 1
ATOM 3113 O O . ALA A 1 407 ? 1.902 2.993 15.756 1.00 90.00 407 ALA A O 1
ATOM 3114 N N . ARG A 1 408 ? 0.988 1.854 14.050 1.00 92.31 408 ARG A N 1
ATOM 3115 C CA . ARG A 1 408 ? 1.092 2.953 13.074 1.00 92.31 408 ARG A CA 1
ATOM 3116 C C . ARG A 1 408 ? 0.061 4.044 13.336 1.00 92.31 408 ARG A C 1
ATOM 3118 O O . ARG A 1 408 ? 0.429 5.218 13.289 1.00 92.31 408 ARG A O 1
ATOM 3125 N N . LEU A 1 409 ? -1.171 3.680 13.685 1.00 96.00 409 LEU A N 1
ATOM 3126 C CA . LEU A 1 409 ? -2.180 4.638 14.131 1.00 96.00 409 LEU A CA 1
ATOM 3127 C C . LEU A 1 409 ? -1.709 5.380 15.389 1.00 96.00 409 LEU A C 1
ATOM 3129 O O . LEU A 1 409 ? -1.690 6.608 15.393 1.00 96.00 409 LEU A O 1
ATOM 3133 N N . ALA A 1 410 ? -1.224 4.663 16.410 1.00 95.75 410 ALA A N 1
ATOM 3134 C CA . ALA A 1 410 ? -0.691 5.262 17.638 1.00 95.75 410 ALA A CA 1
ATOM 3135 C C . ALA A 1 410 ? 0.407 6.297 17.347 1.00 95.75 410 ALA A C 1
ATOM 3137 O O . ALA A 1 410 ? 0.395 7.406 17.882 1.00 95.75 410 ALA A O 1
ATOM 3138 N N . ARG A 1 411 ? 1.345 5.949 16.455 1.00 94.62 411 ARG A N 1
ATOM 3139 C CA . ARG A 1 411 ? 2.407 6.862 16.020 1.00 94.62 411 ARG A CA 1
ATOM 3140 C C . ARG A 1 411 ? 1.844 8.079 15.291 1.00 94.62 411 ARG A C 1
ATOM 3142 O O . ARG A 1 411 ? 2.274 9.187 15.585 1.00 94.62 411 ARG A O 1
ATOM 3149 N N . SER A 1 412 ? 0.882 7.885 14.391 1.00 97.38 412 SER A N 1
ATOM 3150 C CA . SER A 1 412 ? 0.221 8.987 13.682 1.00 97.38 412 SER A CA 1
ATOM 3151 C C . SER A 1 412 ? -0.474 9.933 14.662 1.00 97.38 412 SER A C 1
ATOM 3153 O O . SER A 1 412 ? -0.308 11.142 14.574 1.00 97.38 412 SER A O 1
ATOM 3155 N N . LEU A 1 413 ? -1.187 9.416 15.662 1.00 97.62 413 LEU A N 1
ATOM 3156 C CA . LEU A 1 413 ? -1.830 10.249 16.682 1.00 97.62 413 LEU A CA 1
ATOM 3157 C C . LEU A 1 413 ? -0.802 11.066 17.477 1.00 97.62 413 LEU A C 1
ATOM 3159 O O . LEU A 1 413 ? -0.989 12.265 17.677 1.00 97.62 413 LEU A O 1
ATOM 3163 N N . ALA A 1 414 ? 0.302 10.438 17.889 1.00 96.50 414 ALA A N 1
ATOM 3164 C CA . ALA A 1 414 ? 1.367 11.103 18.635 1.00 96.50 414 ALA A CA 1
ATOM 3165 C C . ALA A 1 414 ? 2.072 12.196 17.811 1.00 96.50 414 ALA A C 1
ATOM 3167 O O . ALA A 1 414 ? 2.244 13.310 18.300 1.00 96.50 414 ALA A O 1
ATOM 3168 N N . GLU A 1 415 ? 2.434 11.904 16.556 1.00 95.88 415 GLU A N 1
ATOM 3169 C CA . GLU A 1 415 ? 3.130 12.839 15.656 1.00 95.88 415 GLU A CA 1
ATOM 3170 C C . GLU A 1 415 ? 2.304 14.100 15.344 1.00 95.88 415 GLU A C 1
ATOM 3172 O O . GLU A 1 415 ? 2.881 15.127 15.000 1.00 95.88 415 GLU A O 1
ATOM 3177 N N . ASN A 1 416 ? 0.978 14.045 15.503 1.00 97.44 416 ASN A N 1
ATOM 3178 C CA . ASN A 1 416 ? 0.068 15.152 15.193 1.00 97.44 416 ASN A CA 1
ATOM 3179 C C . ASN A 1 416 ? -0.587 15.785 16.430 1.00 97.44 416 ASN A C 1
ATOM 3181 O O . ASN A 1 416 ? -1.534 16.556 16.295 1.00 97.44 416 ASN A O 1
ATOM 3185 N N . GLY A 1 417 ? -0.125 15.458 17.643 1.00 97.00 417 GLY A N 1
ATOM 3186 C CA . GLY A 1 417 ? -0.689 16.023 18.875 1.00 97.00 417 GLY A CA 1
ATOM 3187 C C . GLY A 1 417 ? -2.137 15.594 19.157 1.00 97.00 417 GLY A C 1
ATOM 3188 O O . GLY A 1 417 ? -2.856 16.280 19.879 1.00 97.00 417 GLY A O 1
ATOM 3189 N N . LEU A 1 418 ? -2.567 14.456 18.605 1.00 97.19 418 LEU A N 1
ATOM 3190 C CA . LEU A 1 418 ? -3.902 13.868 18.777 1.00 97.19 418 LEU A CA 1
ATOM 3191 C C . LEU A 1 418 ? -3.919 12.763 19.849 1.00 97.19 418 LEU A C 1
ATOM 3193 O O . LEU A 1 418 ? -4.837 11.944 19.900 1.00 97.19 418 LEU A O 1
ATOM 3197 N N . GLY A 1 419 ? -2.897 12.720 20.709 1.00 93.31 419 GLY A N 1
ATOM 3198 C CA . GLY A 1 419 ? -2.832 11.784 21.830 1.00 93.31 419 GLY A CA 1
ATOM 3199 C C . GLY A 1 419 ? -4.079 11.879 22.716 1.00 93.31 419 GLY A C 1
ATOM 3200 O O . GLY A 1 419 ? -4.529 12.972 23.055 1.00 93.31 419 GLY A O 1
ATOM 3201 N N . GLY A 1 420 ? -4.655 10.727 23.066 1.00 90.44 420 GLY A N 1
ATOM 3202 C CA . GLY A 1 420 ? -5.879 10.637 23.870 1.00 90.44 420 GLY A CA 1
ATOM 3203 C C . GLY A 1 420 ? -7.190 10.832 23.099 1.00 90.44 420 GLY A C 1
ATOM 3204 O O . GLY A 1 420 ? -8.245 10.543 23.656 1.00 90.44 420 GLY A O 1
ATOM 3205 N N . ALA A 1 421 ? -7.155 11.258 21.827 1.00 95.56 421 ALA A N 1
ATOM 3206 C CA . ALA A 1 421 ? -8.360 11.329 20.994 1.00 95.56 421 ALA A CA 1
ATOM 3207 C C . ALA A 1 421 ? -8.878 9.938 20.608 1.00 95.56 421 ALA A C 1
ATOM 3209 O O . ALA A 1 421 ? -10.083 9.752 20.474 1.00 95.56 421 ALA A O 1
ATOM 3210 N N . VAL A 1 422 ? -7.972 8.975 20.423 1.00 97.69 422 VAL A N 1
ATOM 3211 C CA . VAL A 1 422 ? -8.279 7.603 20.009 1.00 97.69 422 VAL A CA 1
ATOM 3212 C C . VAL A 1 422 ? -7.519 6.632 20.909 1.00 97.69 422 VAL A C 1
ATOM 3214 O O . VAL A 1 422 ? -6.298 6.725 21.048 1.00 97.69 422 VAL A O 1
ATOM 3217 N N . GLU A 1 423 ? -8.246 5.704 21.514 1.00 97.31 423 GLU A N 1
ATOM 3218 C CA . GLU A 1 423 ? -7.712 4.541 22.215 1.00 97.31 423 GLU A CA 1
ATOM 3219 C C . GLU A 1 423 ? -7.671 3.345 21.262 1.00 97.31 423 GLU A C 1
ATOM 3221 O O . GLU A 1 423 ? -8.533 3.222 20.397 1.00 97.31 423 GLU A O 1
ATOM 3226 N N . ILE A 1 424 ? -6.665 2.478 21.386 1.00 96.50 424 ILE A N 1
ATOM 3227 C CA . ILE A 1 424 ? -6.439 1.376 20.442 1.00 96.50 424 ILE A CA 1
ATOM 3228 C C . ILE A 1 424 ? -6.413 0.058 21.206 1.00 96.50 424 ILE A C 1
ATOM 3230 O O . ILE A 1 424 ? -5.598 -0.126 22.111 1.00 96.50 424 ILE A O 1
ATOM 3234 N N . VAL A 1 425 ? -7.263 -0.877 20.795 1.00 94.75 425 VAL A N 1
ATOM 3235 C CA . VAL A 1 425 ? -7.330 -2.242 21.314 1.00 94.75 425 VAL A CA 1
ATOM 3236 C C . VAL A 1 425 ? -6.901 -3.209 20.218 1.00 94.75 425 VAL A C 1
ATOM 3238 O O . VAL A 1 425 ? -7.548 -3.338 19.182 1.00 94.75 425 VAL A O 1
ATOM 3241 N N . ALA A 1 426 ? -5.792 -3.902 20.461 1.00 89.88 426 ALA A N 1
ATOM 3242 C CA . ALA A 1 426 ? -5.211 -4.845 19.518 1.00 89.88 426 ALA A CA 1
ATOM 3243 C C . ALA A 1 426 ? -5.822 -6.250 19.655 1.00 89.88 426 ALA A C 1
ATOM 3245 O O . ALA A 1 426 ? -5.219 -7.131 20.273 1.00 89.88 426 ALA A O 1
ATOM 3246 N N . GLU A 1 427 ? -7.028 -6.464 19.125 1.00 88.88 427 GLU A N 1
ATOM 3247 C CA . GLU A 1 427 ? -7.754 -7.725 19.309 1.00 88.88 427 GLU A CA 1
ATOM 3248 C C . GLU A 1 427 ? -8.690 -8.081 18.146 1.00 88.88 427 GLU A C 1
ATOM 3250 O O . GLU A 1 427 ? -9.276 -7.208 17.512 1.00 88.88 427 GLU A O 1
ATOM 3255 N N . ALA A 1 428 ? -8.860 -9.383 17.894 1.00 87.75 428 ALA A N 1
ATOM 3256 C CA . ALA A 1 428 ? -9.916 -9.898 17.027 1.00 87.75 428 ALA A CA 1
ATOM 3257 C C . ALA A 1 428 ? -11.224 -10.098 17.803 1.00 87.75 428 ALA A C 1
ATOM 3259 O O . ALA A 1 428 ? -11.239 -10.718 18.865 1.00 87.75 428 ALA A O 1
ATOM 3260 N N . LEU A 1 429 ? -12.331 -9.626 17.234 1.00 90.62 429 LEU A N 1
ATOM 3261 C CA . LEU A 1 429 ? -13.658 -9.738 17.834 1.00 90.62 429 LEU A CA 1
ATOM 3262 C C . LEU A 1 429 ? -14.475 -10.878 17.224 1.00 90.62 429 LEU A C 1
ATOM 3264 O O . LEU A 1 429 ? -14.264 -11.275 16.077 1.00 90.62 429 LEU A O 1
ATOM 3268 N N . GLY A 1 430 ? -15.446 -11.365 17.992 1.00 91.94 430 GLY A N 1
ATOM 3269 C CA . GLY A 1 430 ? -16.429 -12.345 17.546 1.00 91.94 430 GLY A CA 1
ATOM 3270 C C . GLY A 1 430 ? -17.809 -12.099 18.149 1.00 91.94 430 GLY A C 1
ATOM 3271 O O . GLY A 1 430 ? -18.130 -11.010 18.619 1.00 91.94 430 GLY A O 1
ATOM 3272 N N . ASP A 1 431 ? -18.625 -13.145 18.147 1.00 93.19 431 ASP A N 1
ATOM 3273 C CA . ASP A 1 431 ? -19.989 -13.160 18.684 1.00 93.19 431 ASP A CA 1
ATOM 3274 C C . ASP A 1 431 ? -20.061 -13.683 20.130 1.00 93.19 431 ASP A C 1
ATOM 3276 O O . ASP A 1 431 ? -21.144 -13.858 20.686 1.00 93.19 431 ASP A O 1
ATOM 3280 N N . GLY A 1 432 ? -18.905 -13.933 20.756 1.00 91.69 432 GLY A N 1
ATOM 3281 C CA . GLY A 1 432 ? -18.812 -14.458 22.115 1.00 91.69 432 GLY A CA 1
ATOM 3282 C C . GLY A 1 432 ? -19.032 -15.964 22.216 1.00 91.69 432 GLY A C 1
ATOM 3283 O O . GLY A 1 432 ? -18.965 -16.497 23.328 1.00 91.69 432 GLY A O 1
ATOM 3284 N N . HIS A 1 433 ? -19.254 -16.664 21.101 1.00 91.44 433 HIS A N 1
ATOM 3285 C CA . HIS A 1 433 ? -19.245 -18.119 21.070 1.00 91.44 433 HIS A CA 1
ATOM 3286 C C . HIS A 1 433 ? -17.813 -18.655 20.960 1.00 91.44 433 HIS A C 1
ATOM 3288 O O . HIS A 1 433 ? -16.890 -17.990 20.491 1.00 91.44 433 HIS A O 1
ATOM 3294 N N . VAL A 1 434 ? -17.615 -19.877 21.454 1.00 87.00 434 VAL A N 1
ATOM 3295 C CA . VAL A 1 434 ? -16.334 -20.576 21.337 1.00 87.00 434 VAL A CA 1
ATOM 3296 C C . VAL A 1 434 ? -16.171 -21.025 19.890 1.00 87.00 434 VAL A C 1
ATOM 3298 O O . VAL A 1 434 ? -16.943 -21.859 19.420 1.00 87.00 434 VAL A O 1
ATOM 3301 N N . GLN A 1 435 ? -15.155 -20.502 19.215 1.00 78.50 435 GLN A N 1
ATOM 3302 C CA . GLN A 1 435 ? -14.820 -20.829 17.835 1.00 78.50 435 GLN A CA 1
ATOM 3303 C C . GLN A 1 435 ? -13.479 -21.562 17.796 1.00 78.50 435 GLN A C 1
ATOM 3305 O O . GLN A 1 435 ? -12.633 -21.405 18.679 1.00 78.50 435 GLN A O 1
ATOM 3310 N N . GLU A 1 436 ? -13.280 -22.394 16.782 1.00 66.94 436 GLU A N 1
ATOM 3311 C CA . GLU A 1 436 ? -11.964 -22.965 16.515 1.00 66.94 436 GLU A CA 1
ATOM 3312 C C . GLU A 1 436 ? -11.118 -21.913 15.796 1.00 66.94 436 GLU A C 1
ATOM 3314 O O . GLU A 1 436 ? -11.447 -21.459 14.701 1.00 66.94 436 GLU A O 1
ATOM 3319 N N . ALA A 1 437 ? -10.038 -21.478 16.440 1.00 62.88 437 ALA A N 1
ATOM 3320 C CA . ALA A 1 437 ? -9.142 -20.469 15.895 1.00 62.88 437 ALA A CA 1
ATOM 3321 C C . ALA A 1 437 ? -7.699 -20.969 15.916 1.00 62.88 437 ALA A C 1
ATOM 3323 O O . ALA A 1 437 ? -7.255 -21.616 16.874 1.00 62.88 437 ALA A O 1
ATOM 3324 N N . HIS A 1 438 ? -6.938 -20.616 14.879 1.00 55.00 438 HIS A N 1
ATOM 3325 C CA . HIS A 1 438 ? -5.496 -20.771 14.910 1.00 55.00 438 HIS A CA 1
ATOM 3326 C C . HIS A 1 438 ? -4.943 -19.661 15.793 1.00 55.00 438 HIS A C 1
ATOM 3328 O O . HIS A 1 438 ? -4.652 -18.546 15.357 1.00 55.00 438 HIS A O 1
ATOM 3334 N N . VAL A 1 439 ? -4.772 -19.981 17.071 1.00 50.31 439 VAL A N 1
ATOM 3335 C CA . VAL A 1 439 ? -3.887 -19.199 17.920 1.00 50.31 439 VAL A CA 1
ATOM 3336 C C . VAL A 1 439 ? -2.486 -19.590 17.501 1.00 50.31 439 VAL A C 1
ATOM 3338 O O . VAL A 1 439 ? -2.029 -20.695 17.795 1.00 50.31 439 VAL A O 1
ATOM 3341 N N . ALA A 1 440 ? -1.799 -18.707 16.777 1.00 46.12 440 ALA A N 1
ATOM 3342 C CA . ALA A 1 440 ? -0.369 -18.866 16.593 1.00 46.12 440 ALA A CA 1
ATOM 3343 C C . ALA A 1 440 ? 0.251 -18.901 17.996 1.00 46.12 440 ALA A C 1
ATOM 3345 O O . ALA A 1 440 ? 0.318 -17.873 18.664 1.00 46.12 440 ALA A O 1
ATOM 3346 N N . ALA A 1 441 ? 0.627 -20.094 18.462 1.00 35.69 441 ALA A N 1
ATOM 3347 C CA . ALA A 1 441 ? 1.216 -20.310 19.772 1.00 35.69 441 ALA A CA 1
ATOM 3348 C C . ALA A 1 441 ? 2.538 -19.532 19.862 1.00 35.69 441 ALA A C 1
ATOM 3350 O O . ALA A 1 441 ? 3.598 -20.009 19.459 1.00 35.69 441 ALA A O 1
ATOM 3351 N N . GLY A 1 442 ? 2.459 -18.291 20.332 1.00 33.25 442 GLY A N 1
ATOM 3352 C CA . GLY A 1 442 ? 3.573 -17.524 20.862 1.00 33.25 442 GLY A CA 1
ATOM 3353 C C . GLY A 1 442 ? 3.592 -17.760 22.361 1.00 33.25 442 GLY A C 1
ATOM 3354 O O . GLY A 1 442 ? 2.662 -17.368 23.060 1.00 33.25 442 GLY A O 1
ATOM 3355 N N . GLY A 1 443 ? 4.604 -18.483 22.835 1.00 26.77 443 GLY A N 1
ATOM 3356 C CA . GLY A 1 443 ? 4.735 -18.848 24.236 1.00 26.77 443 GLY A CA 1
ATOM 3357 C C . GLY A 1 443 ? 4.754 -17.638 25.171 1.00 26.77 443 GLY A C 1
ATOM 3358 O O . GLY A 1 443 ? 5.388 -16.634 24.879 1.00 26.77 443 GLY A O 1
ATOM 3359 N N . SER A 1 444 ? 4.084 -17.827 26.309 1.00 27.44 444 SER A N 1
ATOM 3360 C CA . SER A 1 444 ? 4.335 -17.238 27.627 1.00 27.44 444 SER A CA 1
ATOM 3361 C C . SER A 1 444 ? 4.556 -15.722 27.727 1.00 27.44 444 SER A C 1
ATOM 3363 O O . SER A 1 444 ? 5.578 -15.179 27.321 1.00 27.44 444 SER A O 1
ATOM 3365 N N . SER A 1 445 ? 3.654 -15.104 28.494 1.00 25.36 445 SER A N 1
ATOM 3366 C CA . SER A 1 445 ? 3.628 -13.722 28.991 1.00 25.36 445 SER A CA 1
ATOM 3367 C C . SER A 1 445 ? 3.237 -12.655 27.963 1.00 25.36 445 SER A C 1
ATOM 3369 O O . SER A 1 445 ? 4.005 -12.268 27.092 1.00 25.36 445 SER A O 1
ATOM 3371 N N . VAL A 1 446 ? 1.979 -12.214 28.090 1.00 31.33 446 VAL A N 1
ATOM 3372 C CA . VAL A 1 446 ? 1.440 -10.885 27.749 1.00 31.33 446 VAL A CA 1
ATOM 3373 C C . VAL A 1 446 ? 2.279 -10.105 26.725 1.00 31.33 446 VAL A C 1
ATOM 3375 O O . VAL A 1 446 ? 2.995 -9.167 27.060 1.00 31.33 446 VAL A O 1
ATOM 3378 N N . SER A 1 447 ? 2.179 -10.481 25.451 1.00 25.92 447 SER A N 1
ATOM 3379 C CA . SER A 1 447 ? 2.560 -9.605 24.343 1.00 25.92 447 SER A CA 1
ATOM 3380 C C . SER A 1 447 ? 1.587 -9.800 23.181 1.00 25.92 447 SER A C 1
ATOM 3382 O O . SER A 1 447 ? 1.586 -10.805 22.482 1.00 25.92 447 SER A O 1
ATOM 3384 N N . SER A 1 448 ? 0.679 -8.834 23.092 1.00 27.31 448 SER A N 1
ATOM 3385 C CA . SER A 1 448 ? -0.099 -8.289 21.970 1.00 27.31 448 SER A CA 1
ATOM 3386 C C . SER A 1 448 ? 0.165 -8.720 20.509 1.00 27.31 448 SER A C 1
ATOM 3388 O O . SER A 1 448 ? 0.081 -7.857 19.644 1.00 27.31 448 SER A O 1
ATOM 3390 N N . HIS A 1 449 ? 0.478 -9.971 20.159 1.00 38.38 449 HIS A N 1
ATOM 3391 C CA . HIS A 1 449 ? 0.645 -10.358 18.749 1.00 38.38 449 HIS A CA 1
ATOM 3392 C C . HIS A 1 449 ? 0.368 -11.845 18.476 1.00 38.38 449 HIS A C 1
ATOM 3394 O O . HIS A 1 449 ? 1.262 -12.687 18.586 1.00 38.38 449 HIS A O 1
ATOM 3400 N N . PRO A 1 450 ? -0.824 -12.146 17.943 1.00 42.12 450 PRO A N 1
ATOM 3401 C CA . PRO A 1 450 ? -0.863 -12.876 16.683 1.00 42.12 450 PRO A CA 1
ATOM 3402 C C . PRO A 1 450 ? -1.807 -12.204 15.677 1.00 42.12 450 PRO A C 1
ATOM 3404 O O . PRO A 1 450 ? -2.881 -11.731 16.029 1.00 42.12 450 PRO A O 1
ATOM 3407 N N . ASN A 1 451 ? -1.425 -12.212 14.399 1.00 43.22 451 ASN A N 1
ATOM 3408 C CA . ASN A 1 451 ? -2.396 -12.079 13.315 1.00 43.22 451 ASN A CA 1
ATOM 3409 C C . ASN A 1 451 ? -3.400 -13.229 13.496 1.00 43.22 451 ASN A C 1
ATOM 3411 O O . ASN A 1 451 ? -3.036 -14.389 13.299 1.00 43.22 451 ASN A O 1
ATOM 3415 N N . PHE A 1 452 ? -4.611 -12.937 13.970 1.00 45.66 452 PHE A N 1
ATOM 3416 C CA . PHE A 1 452 ? -5.625 -13.959 14.209 1.00 45.66 452 PHE A CA 1
ATOM 3417 C C . PHE A 1 452 ? -6.086 -14.531 12.865 1.00 45.66 452 PHE A C 1
ATOM 3419 O O . PHE A 1 452 ? -6.626 -13.807 12.030 1.00 45.66 452 PHE A O 1
ATOM 3426 N N . ALA A 1 453 ? -5.878 -15.830 12.661 1.00 46.12 453 ALA A N 1
ATOM 3427 C CA . ALA A 1 453 ? -6.528 -16.588 11.601 1.00 46.12 453 ALA A CA 1
ATOM 3428 C C . ALA A 1 453 ? -7.590 -17.484 12.253 1.00 46.12 453 ALA A C 1
ATOM 3430 O O . ALA A 1 453 ? -7.279 -18.297 13.125 1.00 46.12 453 ALA A O 1
ATOM 3431 N N . LEU A 1 454 ? -8.856 -17.319 11.871 1.00 45.44 454 LEU A N 1
ATOM 3432 C CA . LEU A 1 454 ? -9.915 -18.252 12.263 1.00 45.44 454 LEU A CA 1
ATOM 3433 C C . LEU A 1 454 ? -9.698 -19.577 11.516 1.00 45.44 454 LEU A C 1
ATOM 3435 O O . LEU A 1 454 ? -9.409 -19.548 10.317 1.00 45.44 454 LEU A O 1
ATOM 3439 N N . CYS A 1 455 ? -9.807 -20.724 12.202 1.00 42.50 455 CYS A N 1
ATOM 3440 C CA . CYS A 1 455 ? -9.751 -22.022 11.527 1.00 42.50 455 CYS A CA 1
ATOM 3441 C C . CYS A 1 455 ? -11.019 -22.134 10.670 1.00 42.50 455 CYS A C 1
ATOM 3443 O O . CYS A 1 455 ? -12.133 -22.139 11.193 1.00 42.50 455 CYS A O 1
ATOM 3445 N N . GLY A 1 456 ? -10.871 -22.170 9.346 1.00 43.22 456 GLY A N 1
ATOM 3446 C CA . GLY A 1 456 ? -11.998 -22.435 8.458 1.00 43.22 456 GLY A CA 1
ATOM 3447 C C . GLY A 1 456 ? -12.510 -23.860 8.674 1.00 43.22 456 GLY A C 1
ATOM 3448 O O . GLY A 1 456 ? -11.724 -24.803 8.729 1.00 43.22 456 GLY A O 1
ATOM 3449 N N . VAL A 1 457 ? -13.828 -24.034 8.784 1.00 37.19 457 VAL A N 1
ATOM 3450 C CA . VAL A 1 457 ? -14.455 -25.361 8.835 1.00 37.19 457 VAL A CA 1
ATOM 3451 C C . VAL A 1 457 ? -14.363 -25.986 7.439 1.00 37.19 457 VAL A C 1
ATOM 3453 O O . VAL A 1 457 ? -15.168 -25.680 6.562 1.00 37.19 457 VAL A O 1
ATOM 3456 N N . GLY A 1 458 ? -13.353 -26.832 7.214 1.00 41.06 458 GLY A N 1
ATOM 3457 C CA . GLY A 1 458 ? -13.189 -27.572 5.962 1.00 41.06 458 GLY A CA 1
ATOM 3458 C C . GLY A 1 458 ? -11.808 -28.211 5.777 1.00 41.06 458 GLY A C 1
ATOM 3459 O O . GLY A 1 458 ? -10.828 -27.525 5.532 1.00 41.06 458 GLY A O 1
ATOM 3460 N N . VAL A 1 459 ? -11.771 -29.547 5.829 1.00 35.59 459 VAL A N 1
ATOM 3461 C CA . VAL A 1 459 ? -10.744 -30.476 5.290 1.00 35.59 459 VAL A CA 1
ATOM 3462 C C . VAL A 1 459 ? -9.317 -30.458 5.897 1.00 35.59 459 VAL A C 1
ATOM 3464 O O . VAL A 1 459 ? -8.609 -31.450 5.751 1.00 35.59 459 VAL A O 1
ATOM 3467 N N . GLU A 1 460 ? -8.885 -29.459 6.672 1.00 39.94 460 GLU A N 1
ATOM 3468 C CA . GLU A 1 460 ? -7.472 -29.347 7.125 1.00 39.94 460 GLU A CA 1
ATOM 3469 C C . GLU A 1 460 ? -7.145 -29.785 8.576 1.00 39.94 460 GLU A C 1
ATOM 3471 O O . GLU A 1 460 ? -6.080 -29.465 9.102 1.00 39.94 460 GLU A O 1
ATOM 3476 N N . ALA A 1 461 ? -7.979 -30.600 9.229 1.00 40.59 461 ALA A N 1
ATOM 3477 C CA . ALA A 1 461 ? -7.688 -31.109 10.584 1.00 40.59 461 ALA A CA 1
ATOM 3478 C C . ALA A 1 461 ? -6.550 -32.162 10.655 1.00 40.59 461 ALA A C 1
ATOM 3480 O O . ALA A 1 461 ? -6.153 -32.567 11.744 1.00 40.59 461 ALA A O 1
ATOM 3481 N N . ALA A 1 462 ? -6.032 -32.635 9.515 1.00 39.34 462 ALA A N 1
ATOM 3482 C CA . ALA A 1 462 ? -5.134 -33.794 9.459 1.00 39.34 462 ALA A CA 1
ATOM 3483 C C . ALA A 1 462 ? -3.627 -33.467 9.374 1.00 39.34 462 ALA A C 1
ATOM 3485 O O . ALA A 1 462 ? -2.811 -34.368 9.552 1.00 39.34 462 ALA A O 1
ATOM 3486 N N . LEU A 1 463 ? -3.234 -32.218 9.085 1.00 36.97 463 LEU A N 1
ATOM 3487 C CA . LEU A 1 463 ? -1.830 -31.872 8.781 1.00 36.97 463 LEU A CA 1
ATOM 3488 C C . LEU A 1 463 ? -1.165 -30.924 9.789 1.00 36.97 463 LEU A C 1
ATOM 3490 O O . LEU A 1 463 ? 0.065 -30.860 9.834 1.00 36.97 463 LEU A O 1
ATOM 3494 N N . TYR A 1 464 ? -1.944 -30.259 10.642 1.00 40.81 464 TYR A N 1
ATOM 3495 C CA . TYR A 1 464 ? -1.436 -29.641 11.864 1.00 40.81 464 TYR A CA 1
ATOM 3496 C C . TYR A 1 464 ? -1.779 -30.527 13.031 1.00 40.81 464 TYR A C 1
ATOM 3498 O O . TYR A 1 464 ? -2.918 -30.963 13.169 1.00 40.81 464 TYR A O 1
ATOM 3506 N N . GLY A 1 465 ? -0.817 -30.737 13.920 1.00 45.34 465 GLY A N 1
ATOM 3507 C CA . GLY A 1 465 ? -1.150 -31.206 15.255 1.00 45.34 465 GLY A CA 1
ATOM 3508 C C . GLY A 1 465 ? -2.288 -30.373 15.891 1.00 45.34 465 GLY A C 1
ATOM 3509 O O . GLY A 1 465 ? -2.558 -29.242 15.481 1.00 45.34 465 GLY A O 1
ATOM 3510 N N . PRO A 1 466 ? -2.950 -30.926 16.915 1.00 43.84 466 PRO A N 1
ATOM 3511 C CA . PRO A 1 466 ? -4.340 -30.664 17.300 1.00 43.84 466 PRO A CA 1
ATOM 3512 C C . PRO A 1 466 ? -4.594 -29.341 18.043 1.00 43.84 466 PRO A C 1
ATOM 3514 O O . PRO A 1 466 ? -5.289 -29.329 19.053 1.00 43.84 466 PRO A O 1
ATOM 3517 N N . SER A 1 467 ? -4.059 -28.205 17.604 1.00 51.34 467 SER A N 1
ATOM 3518 C CA . SER A 1 467 ? -4.281 -26.944 18.320 1.00 51.34 467 SER A CA 1
ATOM 3519 C C . SER A 1 467 ? -4.863 -25.840 17.445 1.00 51.34 467 SER A C 1
ATOM 3521 O O . SER A 1 467 ? -4.369 -24.714 17.460 1.00 51.34 467 SER A O 1
ATOM 3523 N N . CYS A 1 468 ? -5.966 -26.123 16.742 1.00 54.19 468 CYS A N 1
ATOM 3524 C CA . CYS A 1 468 ? -7.034 -25.123 16.742 1.00 54.19 468 CYS A CA 1
ATOM 3525 C C . CYS A 1 468 ? -7.495 -25.037 18.197 1.00 54.19 468 CYS A C 1
ATOM 3527 O O . CYS A 1 468 ? -8.112 -25.958 18.735 1.00 54.19 468 CYS A O 1
ATOM 3529 N N . ALA A 1 469 ? -7.087 -23.975 18.882 1.00 63.72 469 ALA A N 1
ATOM 3530 C CA . ALA A 1 469 ? -7.587 -23.748 20.218 1.00 63.72 469 ALA A CA 1
ATOM 3531 C C . ALA A 1 469 ? -9.047 -23.323 20.073 1.00 63.72 469 ALA A C 1
ATOM 3533 O O . ALA A 1 469 ? -9.396 -22.472 19.251 1.00 63.72 469 ALA A O 1
ATOM 3534 N N . ARG A 1 470 ? -9.908 -23.932 20.882 1.00 74.06 470 ARG A N 1
ATOM 3535 C CA . ARG A 1 470 ? -11.260 -23.439 21.095 1.00 74.06 470 ARG A CA 1
ATOM 3536 C C . ARG A 1 470 ? -11.145 -22.124 21.857 1.00 74.06 470 ARG A C 1
ATOM 3538 O O . ARG A 1 470 ? -10.948 -22.125 23.069 1.00 74.06 470 ARG A O 1
ATOM 3545 N N . VAL A 1 471 ? -11.208 -21.012 21.136 1.00 81.06 471 VAL A N 1
ATOM 3546 C CA . VAL A 1 471 ? -11.090 -19.668 21.698 1.00 81.06 471 VAL A CA 1
ATOM 3547 C C . VAL A 1 471 ? -12.445 -18.997 21.640 1.00 81.06 471 VAL A C 1
ATOM 3549 O O . VAL A 1 471 ? -13.123 -18.987 20.617 1.00 81.06 471 VAL A O 1
ATOM 3552 N N . ARG A 1 472 ? -12.838 -18.409 22.762 1.00 90.12 472 ARG A N 1
ATOM 3553 C CA . ARG A 1 472 ? -13.924 -17.441 22.796 1.00 90.12 472 ARG A CA 1
ATOM 3554 C C . ARG A 1 472 ? -13.328 -16.066 22.515 1.00 90.12 472 ARG A C 1
ATOM 3556 O O . ARG A 1 472 ? -12.613 -15.539 23.362 1.00 90.12 472 ARG A O 1
ATOM 3563 N N . LEU A 1 473 ? -13.597 -15.512 21.337 1.00 89.75 473 LEU A N 1
ATOM 3564 C CA . LEU A 1 473 ? -13.269 -14.114 21.050 1.00 89.75 473 LEU A CA 1
ATOM 3565 C C . LEU A 1 473 ? -14.219 -13.204 21.833 1.00 89.75 473 LEU A C 1
ATOM 3567 O O . LEU A 1 473 ? -15.397 -13.547 21.990 1.00 89.75 473 LEU A O 1
ATOM 3571 N N . ARG A 1 474 ? -13.729 -12.057 22.322 1.00 93.75 474 ARG A N 1
ATOM 3572 C CA . ARG A 1 474 ? -14.611 -11.087 22.976 1.00 93.75 474 ARG A CA 1
ATOM 3573 C C . ARG A 1 474 ? -15.603 -10.519 21.971 1.00 93.75 474 ARG A C 1
ATOM 3575 O O . ARG A 1 474 ? -15.318 -10.357 20.782 1.00 93.75 474 ARG A O 1
ATOM 3582 N N . THR A 1 475 ? -16.778 -10.214 22.485 1.00 96.25 475 THR A N 1
ATOM 3583 C CA . THR A 1 475 ? -17.809 -9.459 21.781 1.00 96.25 475 THR A CA 1
ATOM 3584 C C . THR A 1 475 ? -17.454 -7.977 21.742 1.00 96.25 475 THR A C 1
ATOM 3586 O O . THR A 1 475 ? -16.713 -7.484 22.596 1.00 96.25 475 THR A O 1
ATOM 3589 N N . LEU A 1 476 ? -18.005 -7.241 20.775 1.00 96.25 476 LEU A N 1
ATOM 3590 C CA . LEU A 1 476 ? -17.851 -5.788 20.754 1.00 96.25 476 LEU A CA 1
ATOM 3591 C C . LEU A 1 476 ? -18.498 -5.140 21.990 1.00 96.25 476 LEU A C 1
ATOM 3593 O O . LEU A 1 476 ? -17.905 -4.225 22.553 1.00 96.25 476 LEU A O 1
ATOM 3597 N N . ASP A 1 477 ? -19.632 -5.658 22.475 1.00 95.44 477 ASP A N 1
ATOM 3598 C CA . ASP A 1 477 ? -20.259 -5.215 23.729 1.00 95.44 477 ASP A CA 1
ATOM 3599 C C . ASP A 1 477 ? -19.294 -5.300 24.926 1.00 95.44 477 ASP A C 1
ATOM 3601 O O . ASP A 1 477 ? -19.189 -4.354 25.704 1.00 95.44 477 ASP A O 1
ATOM 3605 N N . GLU A 1 478 ? -18.551 -6.404 25.072 1.00 95.50 478 GLU A N 1
ATOM 3606 C CA . GLU A 1 478 ? -17.575 -6.574 26.160 1.00 95.50 478 GLU A CA 1
ATOM 3607 C C . GLU A 1 478 ? -16.429 -5.557 26.073 1.00 95.50 478 GLU A C 1
ATOM 3609 O O . GLU A 1 478 ? -16.004 -5.015 27.096 1.00 95.50 478 GLU A O 1
ATOM 3614 N N . VAL A 1 479 ? -15.938 -5.269 24.863 1.00 95.94 479 VAL A N 1
ATOM 3615 C CA . VAL A 1 479 ? -14.889 -4.256 24.663 1.00 95.94 479 VAL A CA 1
ATOM 3616 C C . VAL A 1 479 ? -15.418 -2.857 24.966 1.00 95.94 479 VAL A C 1
ATOM 3618 O O . VAL A 1 479 ? -14.767 -2.098 25.687 1.00 95.94 479 VAL A O 1
ATOM 3621 N N . LEU A 1 480 ? -16.611 -2.524 24.472 1.00 95.38 480 LEU A N 1
ATOM 3622 C CA . LEU A 1 480 ? -17.249 -1.233 24.715 1.00 95.38 480 LEU A CA 1
ATOM 3623 C C . LEU A 1 480 ? -17.562 -1.021 26.195 1.00 95.38 480 LEU A C 1
ATOM 3625 O O . LEU A 1 480 ? -17.321 0.071 26.702 1.00 95.38 480 LEU A O 1
ATOM 3629 N N . ALA A 1 481 ? -18.030 -2.045 26.908 1.00 92.88 481 ALA A N 1
ATOM 3630 C CA . ALA A 1 481 ? -18.269 -1.969 28.347 1.00 92.88 481 ALA A CA 1
ATOM 3631 C C . ALA A 1 481 ? -16.979 -1.645 29.119 1.00 92.88 481 ALA A C 1
ATOM 3633 O O . ALA A 1 481 ? -16.985 -0.788 30.002 1.00 92.88 481 ALA A O 1
ATOM 3634 N N . GLY A 1 482 ? -15.857 -2.273 28.749 1.00 93.62 482 GLY A N 1
ATOM 3635 C CA . GLY A 1 482 ? -14.549 -1.961 29.329 1.00 93.62 482 GLY A CA 1
ATOM 3636 C C . GLY A 1 482 ? -14.091 -0.530 29.032 1.00 93.62 482 GLY A C 1
ATOM 3637 O O . GLY A 1 482 ? -13.645 0.176 29.933 1.00 93.62 482 GLY A O 1
ATOM 3638 N N . TRP A 1 483 ? -14.248 -0.082 27.785 1.00 94.81 483 TRP A N 1
ATOM 3639 C CA . TRP A 1 483 ? -13.829 1.250 27.340 1.00 94.81 483 TRP A CA 1
ATOM 3640 C C . TRP A 1 483 ? -14.677 2.389 27.925 1.00 94.81 483 TRP A C 1
ATOM 3642 O O . TRP A 1 483 ? -14.167 3.446 28.310 1.00 94.81 483 TRP A O 1
ATOM 3652 N N . LEU A 1 484 ? -15.992 2.199 27.998 1.00 92.50 484 LEU A N 1
ATOM 3653 C CA . LEU A 1 484 ? -16.926 3.194 28.523 1.00 92.50 484 LEU A CA 1
ATOM 3654 C C . LEU A 1 484 ? -16.891 3.259 30.058 1.00 92.50 484 LEU A C 1
ATOM 3656 O O . LEU A 1 484 ? -17.259 4.290 30.618 1.00 92.50 484 LEU A O 1
ATOM 3660 N N . GLY A 1 485 ? -16.380 2.215 30.719 1.00 87.56 485 GLY A N 1
ATOM 3661 C CA . GLY A 1 485 ? -16.246 2.137 32.170 1.00 87.56 485 GLY A CA 1
ATOM 3662 C C . GLY A 1 485 ? -17.585 1.930 32.882 1.00 87.56 485 GLY A C 1
ATOM 3663 O O . GLY A 1 485 ? -18.564 1.474 32.298 1.00 87.56 485 GLY A O 1
ATOM 3664 N N . GLN A 1 486 ? -17.635 2.279 34.172 1.00 72.88 486 GLN A N 1
ATOM 3665 C CA . GLN A 1 486 ? -18.849 2.169 34.997 1.00 72.88 486 GLN A CA 1
ATOM 3666 C C . GLN A 1 486 ? -19.855 3.313 34.794 1.00 72.88 486 GLN A C 1
ATOM 3668 O O . GLN A 1 486 ? -20.836 3.386 35.535 1.00 72.88 486 GLN A O 1
ATOM 3673 N N . ASP A 1 487 ? -19.646 4.197 33.812 1.00 75.56 487 ASP A N 1
ATOM 3674 C CA . ASP A 1 487 ? -20.610 5.244 33.474 1.00 75.56 487 ASP A CA 1
ATOM 3675 C C . ASP A 1 487 ? -21.906 4.587 32.977 1.00 75.56 487 ASP A C 1
ATOM 3677 O O . ASP A 1 487 ? -22.070 4.288 31.791 1.00 75.56 487 ASP A O 1
ATOM 3681 N N . SER A 1 488 ? -22.835 4.350 33.903 1.00 54.94 488 SER A N 1
ATOM 3682 C CA . SER A 1 488 ? -24.119 3.685 33.699 1.00 54.94 488 SER A CA 1
ATOM 3683 C C . SER A 1 488 ? -25.007 4.540 32.796 1.00 54.94 488 SER A C 1
ATOM 3685 O O . SER A 1 488 ? -25.789 5.390 33.212 1.00 54.94 488 SER A O 1
ATOM 3687 N N . GLY A 1 489 ? -24.815 4.355 31.494 1.00 67.31 489 GLY A N 1
ATOM 3688 C CA . GLY A 1 489 ? -25.492 5.090 30.437 1.00 67.31 489 GLY A CA 1
ATOM 3689 C C . GLY A 1 489 ? -24.553 5.640 29.369 1.00 67.31 489 GLY A C 1
ATOM 3690 O O . GLY A 1 489 ? -25.029 6.138 28.354 1.00 67.31 489 GLY A O 1
ATOM 3691 N N . ALA A 1 490 ? -23.235 5.570 29.527 1.00 76.31 490 ALA A N 1
ATOM 3692 C CA . ALA A 1 490 ? -22.338 5.930 28.445 1.00 76.31 490 ALA A CA 1
ATOM 3693 C C . ALA A 1 490 ? -22.664 5.104 27.185 1.00 76.31 490 ALA A C 1
ATOM 3695 O O . ALA A 1 490 ? -22.629 3.882 27.204 1.00 76.31 490 ALA A O 1
ATOM 3696 N N . ALA A 1 491 ? -23.031 5.791 26.102 1.00 85.38 491 ALA A N 1
ATOM 3697 C CA . ALA A 1 491 ? -23.295 5.183 24.805 1.00 85.38 491 ALA A CA 1
ATOM 3698 C C . ALA A 1 491 ? -22.226 5.620 23.803 1.00 85.38 491 ALA A C 1
ATOM 3700 O O . ALA A 1 491 ? -21.625 6.690 23.959 1.00 85.38 491 ALA A O 1
ATOM 3701 N N . VAL A 1 492 ? -22.000 4.780 22.797 1.00 91.94 492 VAL A N 1
ATOM 3702 C CA . VAL A 1 492 ? -21.250 5.129 21.594 1.00 91.94 492 VAL A CA 1
ATOM 3703 C C . VAL A 1 492 ? -22.205 5.856 20.651 1.00 91.94 492 VAL A C 1
ATOM 3705 O O . VAL A 1 492 ? -23.334 5.411 20.466 1.00 91.94 492 VAL A O 1
ATOM 3708 N N . ASP A 1 493 ? -21.762 6.975 20.091 1.00 91.44 493 ASP A N 1
ATOM 3709 C CA . ASP A 1 493 ? -22.556 7.804 19.180 1.00 91.44 493 ASP A CA 1
ATOM 3710 C C . ASP A 1 493 ? -22.492 7.283 17.739 1.00 91.44 493 ASP A C 1
ATOM 3712 O O . ASP A 1 493 ? -23.446 7.422 16.982 1.00 91.44 493 ASP A O 1
ATOM 3716 N N . LEU A 1 494 ? -21.367 6.668 17.363 1.00 94.19 494 LEU A N 1
ATOM 3717 C CA . LEU A 1 494 ? -21.154 6.092 16.041 1.00 94.19 494 LEU A CA 1
ATOM 3718 C C . LEU A 1 494 ? -20.292 4.833 16.133 1.00 94.19 494 LEU A C 1
ATOM 3720 O O . LEU A 1 494 ? -19.210 4.860 16.717 1.00 94.19 494 LEU A O 1
ATOM 3724 N N . VAL A 1 495 ? -20.748 3.748 15.510 1.00 95.69 495 VAL A N 1
ATOM 3725 C CA . VAL A 1 495 ? -19.971 2.515 15.349 1.00 95.69 495 VAL A CA 1
ATOM 3726 C C . VAL A 1 495 ? -19.753 2.253 13.863 1.00 95.69 495 VAL A C 1
ATOM 3728 O O . VAL A 1 495 ? -20.708 2.223 13.088 1.00 95.69 495 VAL A O 1
ATOM 3731 N N . ARG A 1 496 ? -18.502 2.023 13.466 1.00 95.69 496 ARG A N 1
ATOM 3732 C CA . ARG A 1 496 ? -18.126 1.550 12.132 1.00 95.69 496 ARG A CA 1
ATOM 3733 C C . ARG A 1 496 ? -17.487 0.175 12.246 1.00 95.69 496 ARG A C 1
ATOM 3735 O O . ARG A 1 496 ? -16.507 0.010 12.959 1.00 95.69 496 ARG A O 1
ATOM 3742 N N . ILE A 1 497 ? -17.997 -0.793 11.493 1.00 95.19 497 ILE A N 1
ATOM 3743 C CA . ILE A 1 497 ? -17.421 -2.139 11.408 1.00 95.19 497 ILE A CA 1
ATOM 3744 C C . ILE A 1 497 ? -17.001 -2.361 9.958 1.00 95.19 497 ILE A C 1
ATOM 3746 O O . ILE A 1 497 ? -17.843 -2.352 9.061 1.00 95.19 497 ILE A O 1
ATOM 3750 N N . LYS A 1 498 ? -15.701 -2.531 9.724 1.00 91.12 498 LYS A N 1
ATOM 3751 C CA . LYS A 1 498 ? -15.134 -2.850 8.412 1.00 91.12 498 LYS A CA 1
ATOM 3752 C C . LYS A 1 498 ? -14.060 -3.901 8.614 1.00 91.12 498 LYS A C 1
ATOM 3754 O O . LYS A 1 498 ? -12.936 -3.581 8.963 1.00 91.12 498 LYS A O 1
ATOM 3759 N N . THR A 1 499 ? -14.393 -5.160 8.395 1.00 84.94 499 THR A N 1
ATOM 3760 C CA . THR A 1 499 ? -13.432 -6.249 8.560 1.00 84.94 499 THR A CA 1
ATOM 3761 C C . THR A 1 499 ? -13.278 -7.005 7.246 1.00 84.94 499 THR A C 1
ATOM 3763 O O . THR A 1 499 ? -13.610 -6.505 6.172 1.00 84.94 499 THR A O 1
ATOM 3766 N N . SER A 1 500 ? -12.697 -8.198 7.292 1.00 73.81 500 SER A N 1
ATOM 3767 C CA . SER A 1 500 ? -12.688 -9.107 6.153 1.00 73.81 500 SER A CA 1
ATOM 3768 C C . SER A 1 500 ? -13.481 -10.350 6.525 1.00 73.81 500 SER A C 1
ATOM 3770 O O . SER A 1 500 ? -12.900 -11.313 7.016 1.00 73.81 500 SER A O 1
ATOM 3772 N N . ARG A 1 501 ? -14.792 -10.335 6.242 1.00 74.38 501 ARG A N 1
ATOM 3773 C CA . ARG A 1 501 ? -15.723 -11.477 6.373 1.00 74.38 501 ARG A CA 1
ATOM 3774 C C . ARG A 1 501 ? -16.191 -11.809 7.800 1.00 74.38 501 ARG A C 1
ATOM 3776 O O . ARG A 1 501 ? -16.819 -12.848 7.985 1.00 74.38 501 ARG A O 1
ATOM 3783 N N . SER A 1 502 ? -15.934 -10.947 8.785 1.00 82.75 502 SER A N 1
ATOM 3784 C CA . SER A 1 502 ? -16.347 -11.154 10.187 1.00 82.75 502 SER A CA 1
ATOM 3785 C C . SER A 1 502 ? -17.423 -10.172 10.657 1.00 82.75 502 SER A C 1
ATOM 3787 O O . SER A 1 502 ? -17.822 -10.209 11.820 1.00 82.75 502 SER A O 1
ATOM 3789 N N . GLU A 1 503 ? -17.940 -9.317 9.772 1.00 90.06 503 GLU A N 1
ATOM 3790 C CA . GLU A 1 503 ? -18.863 -8.229 10.116 1.00 90.06 503 GLU A CA 1
ATOM 3791 C C . GLU A 1 503 ? -20.111 -8.760 10.820 1.00 90.06 503 GLU A C 1
ATOM 3793 O O . GLU A 1 503 ? -20.521 -8.221 11.842 1.00 90.06 503 GLU A O 1
ATOM 3798 N N . ALA A 1 504 ? -20.690 -9.848 10.302 1.00 90.25 504 ALA A N 1
ATOM 3799 C CA . ALA A 1 504 ? -21.905 -10.445 10.848 1.00 90.25 504 ALA A CA 1
ATOM 3800 C C . ALA A 1 504 ? -21.712 -10.980 12.279 1.00 90.25 504 ALA A C 1
ATOM 3802 O O . ALA A 1 504 ? -22.603 -10.827 13.114 1.00 90.25 504 ALA A O 1
ATOM 3803 N N . LEU A 1 505 ? -20.548 -11.571 12.575 1.00 90.50 505 LEU A N 1
ATOM 3804 C CA . LEU A 1 505 ? -20.218 -12.079 13.912 1.00 90.50 505 LEU A CA 1
ATOM 3805 C C . LEU A 1 505 ? -20.005 -10.924 14.895 1.00 90.50 505 LEU A C 1
ATOM 3807 O O . LEU A 1 505 ? -20.537 -10.941 16.001 1.00 90.50 505 LEU A O 1
ATOM 3811 N N . ILE A 1 506 ? -19.289 -9.885 14.466 1.00 94.06 506 ILE A N 1
ATOM 3812 C CA . ILE A 1 506 ? -19.023 -8.697 15.285 1.00 94.06 506 ILE A CA 1
ATOM 3813 C C . ILE A 1 506 ? -20.327 -7.941 15.571 1.00 94.06 506 ILE A C 1
ATOM 3815 O O . ILE A 1 506 ? -20.573 -7.552 16.711 1.00 94.06 506 ILE A O 1
ATOM 3819 N N . LEU A 1 507 ? -21.207 -7.803 14.572 1.00 94.88 507 LEU A N 1
ATOM 3820 C CA . LEU A 1 507 ? -22.557 -7.251 14.733 1.00 94.88 507 LEU A CA 1
ATOM 3821 C C . LEU A 1 507 ? -23.409 -8.090 15.694 1.00 94.88 507 LEU A C 1
ATOM 3823 O O . LEU A 1 507 ? -24.142 -7.536 16.513 1.00 94.88 507 LEU A O 1
ATOM 3827 N N . ALA A 1 508 ? -23.312 -9.422 15.640 1.00 93.88 508 ALA A N 1
ATOM 3828 C CA . ALA A 1 508 ? -23.986 -10.293 16.602 1.00 93.88 508 ALA A CA 1
ATOM 3829 C C . ALA A 1 508 ? -23.456 -10.097 18.035 1.00 93.88 508 ALA A C 1
ATOM 3831 O O . ALA A 1 508 ? -24.239 -10.177 18.982 1.00 93.88 508 ALA A O 1
ATOM 3832 N N . GLY A 1 509 ? -22.171 -9.774 18.187 1.00 95.44 509 GLY A N 1
ATOM 3833 C CA . GLY A 1 509 ? -21.546 -9.375 19.449 1.00 95.44 509 GLY A CA 1
ATOM 3834 C C . GLY A 1 509 ? -21.830 -7.932 19.903 1.00 95.44 509 GLY A C 1
ATOM 3835 O O . GLY A 1 509 ? -21.308 -7.535 20.936 1.00 95.44 509 GLY A O 1
ATOM 3836 N N . LEU A 1 510 ? -22.616 -7.138 19.163 1.00 95.44 510 LEU A N 1
ATOM 3837 C CA . LEU A 1 510 ? -23.016 -5.759 19.521 1.00 95.44 510 LEU A CA 1
ATOM 3838 C C . LEU A 1 510 ? -24.493 -5.670 19.976 1.00 95.44 510 LEU A C 1
ATOM 3840 O O . LEU A 1 510 ? -25.089 -4.598 20.096 1.00 95.44 510 LEU A O 1
ATOM 3844 N N . ARG A 1 511 ? -25.163 -6.814 20.158 1.00 91.69 511 ARG A N 1
ATOM 3845 C CA . ARG A 1 511 ? -26.619 -6.868 20.382 1.00 91.69 511 ARG A CA 1
ATOM 3846 C C . ARG A 1 511 ? -27.066 -6.150 21.653 1.00 91.69 511 ARG A C 1
ATOM 3848 O O . ARG A 1 511 ? -28.178 -5.626 21.667 1.00 91.69 511 ARG A O 1
ATOM 3855 N N . GLY A 1 512 ? -26.262 -6.157 22.709 1.00 88.25 512 GLY A N 1
ATOM 3856 C CA . GLY A 1 512 ? -26.544 -5.459 23.958 1.00 88.25 512 GLY A CA 1
ATOM 3857 C C . GLY A 1 512 ? -26.620 -3.954 23.740 1.00 88.25 512 GLY A C 1
ATOM 3858 O O . GLY A 1 512 ? -27.625 -3.341 24.105 1.00 88.25 512 GLY A O 1
ATOM 3859 N N . HIS A 1 513 ? -25.626 -3.378 23.058 1.00 88.06 513 HIS A N 1
ATOM 3860 C CA . HIS A 1 513 ? -25.599 -1.946 22.753 1.00 88.06 513 HIS A CA 1
ATOM 3861 C C . HIS A 1 513 ? -26.734 -1.518 21.814 1.00 88.06 513 HIS A C 1
ATOM 3863 O O . HIS A 1 513 ? -27.325 -0.463 22.020 1.00 88.06 513 HIS A O 1
ATOM 3869 N N . LEU A 1 514 ? -27.092 -2.350 20.826 1.00 87.56 514 LEU A N 1
ATOM 3870 C CA . LEU A 1 514 ? -28.187 -2.065 19.881 1.00 87.56 514 LEU A CA 1
ATOM 3871 C C . LEU A 1 514 ? -29.589 -2.170 20.501 1.00 87.56 514 LEU A C 1
ATOM 3873 O O . LEU A 1 514 ? -30.530 -1.564 19.994 1.00 87.56 514 LEU A O 1
ATOM 3877 N N . ARG A 1 515 ? -29.758 -2.967 21.564 1.00 87.12 515 ARG A N 1
ATOM 3878 C CA . ARG A 1 515 ? -31.045 -3.132 22.268 1.00 87.12 515 ARG A CA 1
ATOM 3879 C C . ARG A 1 515 ? -31.287 -2.072 23.334 1.00 87.12 515 ARG A C 1
ATOM 3881 O O . ARG A 1 515 ? -32.409 -1.977 23.833 1.00 87.12 515 ARG A O 1
ATOM 3888 N N . ALA A 1 516 ? -30.261 -1.314 23.713 1.00 80.88 516 ALA A N 1
ATOM 3889 C CA . ALA A 1 516 ? -30.431 -0.212 24.642 1.00 80.88 516 ALA A CA 1
ATOM 3890 C C . ALA A 1 516 ? -31.419 0.807 24.039 1.00 80.88 516 ALA A C 1
ATOM 3892 O O . ALA A 1 516 ? -31.301 1.141 22.859 1.00 80.88 516 ALA A O 1
ATOM 3893 N N . PRO A 1 517 ? -32.415 1.287 24.805 1.00 72.88 517 PRO A N 1
ATOM 3894 C CA . PRO A 1 517 ? -33.379 2.247 24.286 1.00 72.88 517 PRO A CA 1
ATOM 3895 C C . PRO A 1 517 ? -32.652 3.504 23.778 1.00 72.88 517 PRO A C 1
ATOM 3897 O O . PRO A 1 517 ? -31.724 3.974 24.449 1.00 72.88 517 PRO A O 1
ATOM 3900 N N . PRO A 1 518 ? -33.057 4.063 22.620 1.00 64.75 518 PRO A N 1
ATOM 3901 C CA . PRO A 1 518 ? -32.455 5.282 22.103 1.00 64.75 518 PRO A CA 1
ATOM 3902 C C . PRO A 1 518 ? -32.598 6.390 23.145 1.00 64.75 518 PRO A C 1
ATOM 3904 O O . PRO A 1 518 ? -33.670 6.609 23.716 1.00 64.75 518 PRO A O 1
ATOM 3907 N N . ARG A 1 519 ? -31.492 7.073 23.442 1.00 60.88 519 ARG A N 1
ATOM 3908 C CA . ARG A 1 519 ? -31.511 8.201 24.375 1.00 60.88 519 ARG A CA 1
ATOM 3909 C C . ARG A 1 519 ? -32.334 9.335 23.775 1.00 60.88 519 ARG A C 1
ATOM 3911 O O . ARG A 1 519 ? -32.226 9.616 22.585 1.00 60.88 519 ARG A O 1
ATOM 3918 N N . ALA A 1 520 ? -33.122 10.014 24.609 1.00 52.41 520 ALA A N 1
ATOM 3919 C CA . ALA A 1 520 ? -33.856 11.206 24.197 1.00 52.41 520 ALA A CA 1
ATOM 3920 C C . ALA A 1 520 ? -32.898 12.202 23.513 1.00 52.41 520 ALA A C 1
ATOM 3922 O O . ALA A 1 520 ? -31.918 12.631 24.120 1.00 52.41 520 ALA A O 1
ATOM 3923 N N . GLY A 1 521 ? -33.163 12.521 22.242 1.00 51.22 521 GLY A N 1
ATOM 3924 C CA . GLY A 1 521 ? -32.338 13.425 21.429 1.00 51.22 521 GLY A CA 1
ATOM 3925 C C . GLY A 1 521 ? -31.371 12.758 20.441 1.00 51.22 521 GLY A C 1
ATOM 3926 O O . GLY A 1 521 ? -30.761 13.475 19.656 1.00 51.22 521 GLY A O 1
ATOM 3927 N N . PHE A 1 522 ? -31.257 11.426 20.422 1.00 45.50 522 PHE A N 1
ATOM 3928 C CA . PHE A 1 522 ? -30.502 10.676 19.409 1.00 45.50 522 PHE A CA 1
ATOM 3929 C C . PHE A 1 522 ? -31.475 9.865 18.539 1.00 45.50 522 PHE A C 1
ATOM 3931 O O . PHE A 1 522 ? -32.315 9.141 19.076 1.00 45.50 522 PHE A O 1
ATOM 3938 N N . ARG A 1 523 ? -31.405 10.042 17.213 1.00 41.09 523 ARG A N 1
ATOM 3939 C CA . ARG A 1 523 ? -32.168 9.272 16.216 1.00 41.09 523 ARG A CA 1
ATOM 3940 C C . ARG A 1 523 ? -31.289 8.226 15.563 1.00 41.09 523 ARG A C 1
ATOM 3942 O O . ARG A 1 523 ? -30.137 8.588 15.242 1.00 41.09 523 ARG A O 1
#

Sequence (523 aa):
NVSRNCYQAVWKEHCATEYWQDIWKWEQSRLRQLTLEELAADTLSRRHQRCIPHDGAQESCARLGEWLSWLATLVHTGFLPERTGGETLPAEQLADLADSARQHCGWLHVALGVLVQAVPEALSAPALSLARRRGLHRGRPLGALAGLLMAMAARSEPLLHERAAFSVLRMASEAPLARSLRRGGLDGLDDCSKTGTAAACGSNSSLLAVFYRHRHLGLPRSVAGRYAAAYGGPFAKAWTLLAAADRSRNMGVDHLPEFAGGLHALRAALEGGVRLDKSLPVHGPPSHLVWHFLDKLSQPMRVAIQVEPPALVEASLPLVPMLSMSVLPDRDVISDHIRHRRSFHCSDAFQQVLASITGPGAASHGRPWRVCEVGGFLGDCLLWAGAWLGPRRLRALEVEPAAAAGARLARSLAENGLGGAVEIVAEALGDGHVQEAHVAAGGSSVSSHPNFALCGVGVEAALYGPSCARVRLRTLDEVLAGWLGQDSGAAVDLVRIKTSRSEALILAGLRGHLRAPPRAGFR

pLDDT: mean 80.36, std 15.26, range [25.36, 98.12]

Radius of gyration: 26.8 Å; chains: 1; bounding box: 64×61×85 Å

Organism: NCBI:txid311494

Foldseek 3Di:
DQDLVLLVVLCVVFALAPCSVVCCVVCVVPLVPDDSVVSNVVCVVCVVVRHQGLVCLVVLQVVLLLVLLLLLLQLAVLHACVRVVHDAQDLVSLNRSLSSCVRPPVLSVLLVLLCLQQPVSNHDPSNNVSCVVVVSVDDDSQLVLVVVLLVVLVVVVVLLQNLSSLSSLLSSLCVVLCVLCVVLVHSHLVSCLQLVFCPSSDDLSNVVSQQVQCVQQFDDLVVLVVQCVQAPALLSQLLSLLSQLSNCVSVVHHRVVSNNSSSVSVSVCVVVVDDSDSDQPPGHNRNSSSSQSSSLSSDDQWFKAAQDQQPVAPPADFQARIFIAGARSHSDPQSSCCRPVVAFPDDSVLNVLLCVCPDDPNPPVQQAAEEEEEACQLVSSLLSVCRRQNLSRAQYEYEHQPVSSVVRNVVRCVRRVRPRRYDYHNFDAFLQAFFQWPPVDDDDDDDRDDPTRGPDPDDPCPRDPHPSPRDGGAAPVVVVCVVQDPPPPDAHLYYHYDDDPRRVGNVSSCVVRVPPPDPVSHD

InterPro domains:
  IPR029063 S-adenosyl-L-methionine-dependent methyltransferase superfamily [G3DSA:3.40.50.150] (363-519)
  IPR029063 S-adenosyl-L-methionine-dependent methyltransferase superfamily [SSF53335] (366-516)

Secondary structure (DSSP, 8-state):
---HHHHHHHHHHHBSSSTHHHHHHHHHHHHTTS-HHHHHHHHHHTHHHH--BHHHHHHHHHHHHHHHHHHHHHHHTT--GGGTT--PPPHHHHHHHHHHHHHH-HHHHHHHHHHHHH-GGGS-HHHHHHHHHTTTTSS-HHHHHHHHHHHHHTTSHHHHH-HHHHHHHHHHHHHHHHHHHHHTT-SSHHHHHHH--HHHH-HHHHHHHHHHHTGGG---HHHHHHHHHHH-HHHHHHHHHHHHHHHHHHTTS--HHHHHHHHHHHHHHHHTT----SS--SSSS-THHHHHHHHHHHS-SEEEEE-PPPTT-TT---SSSEEEEE--SS--HHHHHHHHH-S----HHHHHHHHHHHSTT----SSPEEEEEES-TTTHHHHHHHHHH-TTTEEEEEE-S-HHHHHHHHHHHHHTT-TTTEEEE------SSEEEEE-----SS-------EE--SSS-TTTS-S--EEEEPPPHHHHHHHHHTT-TT---SEEEE--SS-HHHHHHTTHHHHHSPPPTT--